Protein AF-A0A1H6J1H7-F1 (afdb_monomer_lite)

pLDDT: mean 84.85, std 12.41, range [40.22, 97.88]

Sequence (481 aa):
MSIGVAAHICAASPGGPRYNPNMSEEQRTSYDNGIWLCQTCSRLIDVDERRFSVELLQTWKREAEEYSLKRVGQKSITEHERDKEVRAAYGQGVLEQAKGSVIAGDSISKVIEGYEKNLSELDERFLITVDKASASHTIHRIEAKPGYRPTINLLVRNTDSLDSLRRFQEFGESVQLDGDSFKFEGSKLFDILPPGRGSLFFRGKPEKIETYILFRSDRSGDDCELAYFHSNMTSGSKGVSINGSGLSGLFTLKATATQDEGTRLNAKYSIEPWLGKRLDKLAYFPKLLKAKTFLEKHPDARLVIEFHHQGQPIIFDSIKYNHTGFKNGFLESISIIDYCRAIAENFPESLIFKEYAVSDREYEQIKRYYSILKGGSFPVNEGNQFCEGDLDEGMETSIDYWERAGEGWLRCEEGPSENATNVLGNMVVAPPMHAVVHRYSMALFCLLDGKEKGKLSFTINAVKDSTLEWSFDKSRKWFLL

Structure (mmCIF, N/CA/C/O backbone):
data_AF-A0A1H6J1H7-F1
#
_entry.id   AF-A0A1H6J1H7-F1
#
loop_
_atom_site.group_PDB
_atom_site.id
_atom_site.type_symbol
_atom_site.label_atom_id
_atom_site.label_alt_id
_atom_site.label_comp_id
_atom_site.label_asym_id
_atom_site.label_entity_id
_atom_site.label_seq_id
_atom_site.pdbx_PDB_ins_code
_atom_site.Cartn_x
_atom_site.Cartn_y
_atom_site.Cartn_z
_atom_site.occupancy
_atom_site.B_iso_or_equiv
_atom_site.auth_seq_id
_atom_site.auth_comp_id
_atom_site.auth_asym_id
_atom_site.auth_atom_id
_atom_site.pdbx_PDB_model_num
ATOM 1 N N . MET A 1 1 ? -43.985 -20.713 61.883 1.00 40.22 1 MET A N 1
ATOM 2 C CA . MET A 1 1 ? -45.402 -20.537 61.494 1.00 40.22 1 MET A CA 1
ATOM 3 C C . MET A 1 1 ? -45.639 -21.343 60.231 1.00 40.22 1 MET A C 1
ATOM 5 O O . MET A 1 1 ? -44.971 -21.066 59.243 1.00 40.22 1 MET A O 1
ATOM 9 N N . SER A 1 2 ? -46.498 -22.366 60.253 1.00 45.22 2 SER A N 1
ATOM 10 C CA . SER A 1 2 ? -46.911 -23.027 59.008 1.00 45.22 2 SER A CA 1
ATOM 11 C C . SER A 1 2 ? -47.948 -22.138 58.318 1.00 45.22 2 SER A C 1
ATOM 13 O O . SER A 1 2 ? -48.952 -21.769 58.918 1.00 45.22 2 SER A O 1
ATOM 15 N N . ILE A 1 3 ? -47.681 -21.733 57.076 1.00 62.44 3 ILE A N 1
ATOM 16 C CA . ILE A 1 3 ? -48.510 -20.758 56.343 1.00 62.44 3 ILE A CA 1
ATOM 17 C C . ILE A 1 3 ? -49.838 -21.390 55.872 1.00 62.44 3 ILE A C 1
ATOM 19 O O . ILE A 1 3 ? -50.783 -20.672 55.550 1.00 62.44 3 ILE A O 1
ATOM 23 N N . GLY A 1 4 ? -49.951 -22.723 55.900 1.00 78.81 4 GLY A N 1
ATOM 24 C CA . GLY A 1 4 ? -51.185 -23.435 55.579 1.00 78.81 4 GLY A CA 1
ATOM 25 C C . GLY A 1 4 ? -51.563 -24.521 56.583 1.00 78.81 4 GLY A C 1
ATOM 26 O O . GLY A 1 4 ? -50.725 -24.995 57.355 1.00 78.81 4 GLY A O 1
ATOM 27 N N . VAL A 1 5 ? -52.848 -24.860 56.563 1.00 86.50 5 VAL A N 1
ATOM 28 C CA . VAL A 1 5 ? -53.539 -25.864 57.370 1.00 86.50 5 VAL A CA 1
ATOM 29 C C . VAL A 1 5 ? -54.393 -26.739 56.449 1.00 86.50 5 VAL A C 1
ATOM 31 O O . VAL A 1 5 ? -54.942 -26.255 55.455 1.00 86.50 5 VAL A O 1
ATOM 34 N N . ALA A 1 6 ? -54.515 -28.023 56.782 1.00 88.44 6 ALA A N 1
ATOM 35 C CA . ALA A 1 6 ? -55.469 -28.910 56.127 1.00 88.44 6 ALA A CA 1
ATOM 36 C C . ALA A 1 6 ? -56.887 -28.597 56.620 1.00 88.44 6 ALA A C 1
ATOM 38 O O . ALA A 1 6 ? -57.129 -28.542 57.826 1.00 88.44 6 ALA A O 1
ATOM 39 N N . ALA A 1 7 ? -57.814 -28.416 55.687 1.00 90.69 7 ALA A N 1
ATOM 40 C CA . ALA A 1 7 ? -59.239 -28.266 55.943 1.00 90.69 7 ALA A CA 1
ATOM 41 C C . ALA A 1 7 ? -60.021 -29.345 55.184 1.00 90.69 7 ALA A C 1
ATOM 43 O O . ALA A 1 7 ? -59.559 -29.849 54.159 1.00 90.69 7 ALA A O 1
ATOM 44 N N . HIS A 1 8 ? -61.209 -29.689 55.680 1.00 92.69 8 HIS A N 1
ATOM 45 C CA . HIS A 1 8 ? -62.103 -30.613 54.989 1.00 92.69 8 HIS A CA 1
ATOM 46 C C . HIS A 1 8 ? -63.035 -29.853 54.041 1.00 92.69 8 HIS A C 1
ATOM 48 O O . HIS A 1 8 ? -63.590 -28.816 54.402 1.00 92.69 8 HIS A O 1
ATOM 54 N N . ILE A 1 9 ? -63.244 -30.393 52.843 1.00 94.31 9 ILE A N 1
ATOM 55 C CA . ILE A 1 9 ? -64.226 -29.884 51.885 1.00 94.31 9 ILE A CA 1
ATOM 56 C C . ILE A 1 9 ? -65.644 -30.176 52.403 1.00 94.31 9 ILE A C 1
ATOM 58 O O . ILE A 1 9 ? -66.458 -29.258 52.500 1.00 94.31 9 ILE A O 1
ATOM 62 N N . CYS A 1 10 ? -65.912 -31.421 52.805 1.00 92.12 10 CYS A N 1
ATOM 63 C CA . CYS A 1 10 ? -67.115 -31.837 53.527 1.00 92.12 10 CYS A CA 1
ATOM 64 C C . CYS A 1 10 ? -66.755 -32.188 54.975 1.00 92.12 10 CYS A C 1
ATOM 66 O O . CYS A 1 10 ? -65.843 -32.989 55.205 1.00 92.12 10 CYS A O 1
ATOM 68 N N . ALA A 1 11 ? -67.478 -31.641 55.958 1.00 90.38 11 ALA A N 1
ATOM 69 C CA . ALA A 1 11 ? -67.185 -31.895 57.368 1.00 90.38 11 ALA A CA 1
ATOM 70 C C . ALA A 1 11 ? -67.198 -33.391 57.737 1.00 90.38 11 ALA A C 1
ATOM 72 O O . ALA A 1 11 ? -68.078 -34.155 57.331 1.00 90.38 11 ALA A O 1
ATOM 73 N N . ALA A 1 12 ? -66.241 -33.794 58.578 1.00 86.19 12 ALA A N 1
ATOM 74 C CA . ALA A 1 12 ? -66.119 -35.168 59.060 1.00 86.19 12 ALA A CA 1
ATOM 75 C C . ALA A 1 12 ? -67.277 -35.571 59.997 1.00 86.19 12 ALA A C 1
ATOM 77 O O . ALA A 1 12 ? -67.765 -36.695 59.904 1.00 86.19 12 ALA A O 1
ATOM 78 N N . SER A 1 13 ? -67.770 -34.649 60.831 1.00 86.06 13 SER A N 1
ATOM 79 C CA . SER A 1 13 ? -68.808 -34.917 61.840 1.00 86.06 13 SER A CA 1
ATOM 80 C C . SER A 1 13 ? -70.202 -34.425 61.420 1.00 86.06 13 SER A C 1
ATOM 82 O O . SER A 1 13 ? -70.297 -33.358 60.804 1.00 86.06 13 SER A O 1
ATOM 84 N N . PRO A 1 14 ? -71.290 -35.140 61.789 1.00 84.00 14 PRO A N 1
ATOM 85 C CA . PRO A 1 14 ? -72.664 -34.674 61.587 1.00 84.00 14 PRO A CA 1
ATOM 86 C C . PRO A 1 14 ? -72.892 -33.270 62.158 1.00 84.00 14 PRO A C 1
ATOM 88 O O . PRO A 1 14 ? -72.466 -32.977 63.273 1.00 84.00 14 PRO A O 1
ATOM 91 N N . GLY A 1 15 ? -73.565 -32.407 61.392 1.00 82.44 15 GLY A N 1
ATOM 92 C CA . GLY A 1 15 ? -73.852 -31.019 61.781 1.00 82.44 15 GLY A CA 1
ATOM 93 C C . GLY A 1 15 ? -72.723 -30.011 61.516 1.00 82.44 15 GLY A C 1
ATOM 94 O O . GLY A 1 15 ? -72.895 -28.835 61.824 1.00 82.44 15 GLY A O 1
ATOM 95 N N . GLY A 1 16 ? -71.589 -30.442 60.950 1.00 87.75 16 GLY A N 1
ATOM 96 C CA . GLY A 1 16 ? -70.526 -29.541 60.493 1.00 87.75 16 GLY A CA 1
ATOM 97 C C . GLY A 1 16 ? -70.780 -28.931 59.100 1.00 87.75 16 GLY A C 1
ATOM 98 O O . GLY A 1 16 ? -71.670 -29.396 58.382 1.00 87.75 16 GLY A O 1
ATOM 99 N N . PRO A 1 17 ? -69.979 -27.927 58.687 1.00 86.12 17 PRO A N 1
ATOM 100 C CA . PRO A 1 17 ? -70.137 -27.239 57.403 1.00 86.12 17 PRO A CA 1
ATOM 101 C C . PRO A 1 17 ? -70.117 -28.202 56.211 1.00 86.12 17 PRO A C 1
ATOM 103 O O . PRO A 1 17 ? -69.231 -29.057 56.110 1.00 86.12 17 PRO A O 1
ATOM 106 N N . ARG A 1 18 ? -71.090 -28.071 55.300 1.00 92.62 18 ARG A N 1
ATOM 107 C CA . ARG A 1 18 ? -71.223 -28.935 54.103 1.00 92.62 18 ARG A CA 1
ATOM 108 C C . ARG A 1 18 ? -71.224 -30.446 54.408 1.00 92.62 18 ARG A C 1
ATOM 110 O O . ARG A 1 18 ? -70.761 -31.247 53.594 1.00 92.62 18 ARG A O 1
ATOM 117 N N . TYR A 1 19 ? -71.702 -30.867 55.582 1.00 90.88 19 TYR A N 1
ATOM 118 C CA . TYR A 1 19 ? -71.773 -32.290 55.926 1.00 90.88 19 TYR A CA 1
ATOM 119 C C . TYR A 1 19 ? -72.661 -33.059 54.934 1.00 90.88 19 TYR A C 1
ATOM 121 O O . TYR A 1 19 ? -73.845 -32.763 54.782 1.00 90.88 19 TYR A O 1
ATOM 129 N N . ASN A 1 20 ? -72.102 -34.095 54.302 1.00 89.44 20 ASN A N 1
ATOM 130 C CA . ASN A 1 20 ? -72.841 -34.998 53.424 1.00 89.44 20 ASN A CA 1
ATOM 131 C C . ASN A 1 20 ? -73.134 -36.324 54.157 1.00 89.44 20 ASN A C 1
ATOM 133 O O . ASN A 1 20 ? -72.187 -37.054 54.465 1.00 89.44 20 ASN A O 1
ATOM 137 N N . PRO A 1 21 ? -74.405 -36.676 54.439 1.00 87.56 21 PRO A N 1
ATOM 138 C CA . PRO A 1 21 ? -74.759 -37.915 55.140 1.00 87.56 21 PRO A CA 1
ATOM 139 C C . PRO A 1 21 ? -74.473 -39.184 54.325 1.00 87.56 21 PRO A C 1
ATOM 141 O O . PRO A 1 21 ? -74.336 -40.254 54.907 1.00 87.56 21 PRO A O 1
ATOM 144 N N . ASN A 1 22 ? -74.332 -39.072 53.001 1.00 91.06 22 ASN A N 1
ATOM 145 C CA . ASN A 1 22 ? -74.069 -40.205 52.112 1.00 91.06 22 ASN A CA 1
ATOM 146 C C . ASN A 1 22 ? -72.569 -40.523 51.957 1.00 91.06 22 ASN A C 1
ATOM 148 O O . ASN A 1 22 ? -72.222 -41.464 51.249 1.00 91.06 22 ASN A O 1
ATOM 152 N N . MET A 1 23 ? -71.673 -39.743 52.577 1.00 90.44 23 MET A N 1
ATOM 153 C CA . MET A 1 23 ? -70.237 -40.044 52.578 1.00 90.44 23 MET A CA 1
ATOM 154 C C . MET A 1 23 ? -69.898 -41.114 53.618 1.00 90.44 23 MET A C 1
ATOM 156 O O . MET A 1 23 ? -70.182 -40.938 54.810 1.00 90.44 23 MET A O 1
ATOM 160 N N . SER A 1 24 ? -69.226 -42.169 53.153 1.00 90.31 24 SER A N 1
ATOM 161 C CA . SER A 1 24 ? -68.593 -43.202 53.984 1.00 90.31 24 SER A CA 1
ATOM 162 C C . SER A 1 24 ? -67.451 -42.638 54.841 1.00 90.31 24 SER A C 1
ATOM 164 O O . SER A 1 24 ? -66.956 -41.533 54.601 1.00 90.31 24 SER A O 1
ATOM 166 N N . GLU A 1 25 ? -67.029 -43.386 55.857 1.00 87.81 25 GLU A N 1
ATOM 167 C CA . GLU A 1 25 ? -65.933 -42.992 56.750 1.00 87.81 25 GLU A CA 1
ATOM 168 C C . GLU A 1 25 ? -64.596 -42.874 55.998 1.00 87.81 25 GLU A C 1
ATOM 170 O O . GLU A 1 25 ? -63.834 -41.922 56.198 1.00 87.81 25 GLU A O 1
ATOM 175 N N . GLU A 1 26 ? -64.366 -43.765 55.034 1.00 87.44 26 GLU A N 1
ATOM 176 C CA . GLU A 1 26 ? -63.202 -43.753 54.150 1.00 87.44 26 GLU A CA 1
ATOM 177 C C . GLU A 1 26 ? -63.190 -42.501 53.263 1.00 87.44 26 GLU A C 1
ATOM 179 O O . GLU A 1 26 ? -62.160 -41.848 53.096 1.00 87.44 26 GLU A O 1
ATOM 184 N N . GLN A 1 27 ? -64.348 -42.095 52.733 1.00 89.12 27 GLN A N 1
ATOM 185 C CA . GLN A 1 27 ? -64.457 -40.874 51.927 1.00 89.12 27 GLN A CA 1
ATOM 186 C C . GLN A 1 27 ? -64.242 -39.599 52.750 1.00 89.12 27 GLN A C 1
ATOM 188 O O . GLN A 1 27 ? -63.759 -38.606 52.210 1.00 89.12 27 GLN A O 1
ATOM 193 N N . ARG A 1 28 ? -64.579 -39.601 54.045 1.00 89.19 28 ARG A N 1
ATOM 194 C CA . ARG A 1 28 ? -64.380 -38.436 54.928 1.00 89.19 28 ARG A CA 1
ATOM 195 C C . ARG A 1 28 ? -62.914 -38.191 55.246 1.00 89.19 28 ARG A C 1
ATOM 197 O O . ARG A 1 28 ? -62.515 -37.034 55.358 1.00 89.19 28 ARG A O 1
ATOM 204 N N . THR A 1 29 ? -62.147 -39.266 55.389 1.00 87.12 29 THR A N 1
ATOM 205 C CA . THR A 1 29 ? -60.725 -39.238 55.757 1.00 87.12 29 THR A CA 1
ATOM 206 C C . THR A 1 29 ? -59.788 -39.261 54.547 1.00 87.12 29 THR A C 1
ATOM 208 O O . THR A 1 29 ? -58.586 -39.045 54.703 1.00 87.12 29 THR A O 1
ATOM 211 N N . SER A 1 30 ? -60.322 -39.473 53.338 1.00 90.75 30 SER A N 1
ATOM 212 C CA . SER A 1 30 ? -59.551 -39.438 52.094 1.00 90.75 30 SER A CA 1
ATOM 213 C C . SER A 1 30 ? -58.906 -38.072 51.852 1.00 90.75 30 SER A C 1
ATOM 215 O O . SER A 1 30 ? -59.505 -37.019 52.091 1.00 90.75 30 SER A O 1
ATOM 217 N N . TYR A 1 31 ? -57.710 -38.101 51.255 1.00 89.06 31 TYR A N 1
ATOM 218 C CA . TYR A 1 31 ? -57.061 -36.928 50.674 1.00 89.06 31 TYR A CA 1
ATOM 219 C C . TYR A 1 31 ? -58.003 -36.156 49.747 1.00 89.06 31 TYR A C 1
ATOM 221 O O . TYR A 1 31 ? -57.959 -34.929 49.726 1.00 89.06 31 TYR A O 1
ATOM 229 N N . ASP A 1 32 ? -58.896 -36.848 49.032 1.00 89.25 32 ASP A N 1
ATOM 230 C CA . ASP A 1 32 ? -59.875 -36.249 48.120 1.00 89.25 32 ASP A CA 1
ATOM 231 C C . ASP A 1 32 ? -60.790 -35.236 48.812 1.00 89.25 32 ASP A C 1
ATOM 233 O O . ASP A 1 32 ? -61.142 -34.224 48.207 1.00 89.25 32 ASP A O 1
ATOM 237 N N . ASN A 1 33 ? -61.087 -35.455 50.095 1.00 92.88 33 ASN A N 1
ATOM 238 C CA . ASN A 1 33 ? -61.882 -34.559 50.930 1.00 92.88 33 ASN A CA 1
ATOM 239 C C . ASN A 1 33 ? -61.043 -33.474 51.638 1.00 92.88 33 ASN A C 1
ATOM 241 O O . ASN A 1 33 ? -61.599 -32.614 52.318 1.00 92.88 33 ASN A O 1
ATOM 245 N N . GLY A 1 34 ? -59.717 -33.492 51.504 1.00 92.00 34 GLY A N 1
ATOM 246 C CA . GLY A 1 34 ? -58.813 -32.493 52.073 1.00 92.00 34 GLY A CA 1
ATOM 247 C C . GLY A 1 34 ? -58.451 -31.383 51.083 1.00 92.00 34 GLY A C 1
ATOM 248 O O . GLY A 1 34 ? -58.211 -31.647 49.906 1.00 92.00 34 GLY A O 1
ATOM 249 N N . ILE A 1 35 ? -58.353 -30.147 51.576 1.00 93.38 35 ILE A N 1
ATOM 250 C CA . ILE A 1 35 ? -57.817 -28.980 50.860 1.00 93.38 35 ILE A CA 1
ATOM 251 C C . ILE A 1 35 ? -56.828 -28.220 51.756 1.00 93.38 35 ILE A C 1
ATOM 253 O O . ILE A 1 35 ? -57.048 -28.072 52.959 1.00 93.38 35 ILE A O 1
ATOM 257 N N . TRP A 1 36 ? -55.723 -27.734 51.186 1.00 91.31 36 TRP A N 1
ATOM 258 C CA . TRP A 1 36 ? -54.723 -26.953 51.919 1.00 91.31 36 TRP A CA 1
ATOM 259 C C . TRP A 1 36 ? -55.001 -25.456 51.780 1.00 91.31 36 TRP A C 1
ATOM 261 O O . TRP A 1 36 ? -55.010 -24.924 50.672 1.00 91.31 36 TRP A O 1
ATOM 271 N N . LEU A 1 37 ? -55.223 -24.764 52.896 1.00 88.00 37 LEU A N 1
ATOM 272 C CA . LEU A 1 37 ? -55.593 -23.346 52.918 1.00 88.00 37 LEU A CA 1
ATOM 273 C C . LEU A 1 37 ? -54.762 -22.586 53.944 1.00 88.00 37 LEU A C 1
ATOM 275 O O . LEU A 1 37 ? -54.256 -23.169 54.896 1.00 88.00 37 LEU A O 1
ATOM 279 N N . CYS A 1 38 ? -54.651 -21.264 53.809 1.00 87.56 38 CYS A N 1
ATOM 280 C CA . CYS A 1 38 ? -54.104 -20.465 54.902 1.00 87.56 38 CYS A CA 1
ATOM 281 C C . CYS A 1 38 ? -55.061 -20.457 56.106 1.00 87.56 38 CYS A C 1
ATOM 283 O O . CYS A 1 38 ? -56.252 -20.775 56.002 1.00 87.56 38 CYS A O 1
ATOM 285 N N . GLN A 1 39 ? -54.551 -20.059 57.268 1.00 84.00 39 GLN A N 1
ATOM 286 C CA . GLN A 1 39 ? -55.326 -20.074 58.510 1.00 84.00 39 GLN A CA 1
ATOM 287 C C . GLN A 1 39 ? -56.589 -19.193 58.448 1.00 84.00 39 GLN A C 1
ATOM 289 O O . GLN A 1 39 ? -57.623 -19.551 59.003 1.00 84.00 39 GLN A O 1
ATOM 294 N N . THR A 1 40 ? -56.546 -18.081 57.711 1.00 85.25 40 THR A N 1
ATOM 295 C CA . THR A 1 40 ? -57.718 -17.218 57.498 1.00 85.25 40 THR A CA 1
ATOM 296 C C . THR A 1 40 ? -58.741 -17.864 56.564 1.00 85.25 40 THR A C 1
ATOM 298 O O . THR A 1 40 ? -59.934 -17.862 56.862 1.00 85.25 40 THR A O 1
ATOM 301 N N . CYS A 1 41 ? -58.287 -18.439 55.446 1.00 87.81 41 CYS A N 1
ATOM 302 C CA . CYS A 1 41 ? -59.175 -19.031 54.446 1.00 87.81 41 CYS A CA 1
ATOM 303 C C . CYS A 1 41 ? -59.861 -20.302 54.958 1.00 87.81 41 CYS A C 1
ATOM 305 O O . CYS A 1 41 ? -61.044 -20.475 54.693 1.00 87.81 41 CYS A O 1
ATOM 307 N N . SER A 1 42 ? -59.167 -21.145 55.731 1.00 89.94 42 SER A N 1
ATOM 308 C CA . SER A 1 42 ? -59.774 -22.338 56.351 1.00 89.94 42 SER A CA 1
ATOM 309 C C . SER A 1 42 ? -60.950 -21.986 57.265 1.00 89.94 42 SER A C 1
ATOM 311 O O . SER A 1 42 ? -62.000 -22.608 57.186 1.00 89.94 42 SER A O 1
ATOM 313 N N . ARG A 1 43 ? -60.830 -20.922 58.067 1.00 88.56 43 ARG A N 1
ATOM 314 C CA . ARG A 1 43 ? -61.951 -20.426 58.874 1.00 88.56 43 ARG A CA 1
ATOM 315 C C . ARG A 1 43 ? -63.060 -19.814 58.015 1.00 88.56 43 ARG A C 1
ATOM 317 O O . ARG A 1 43 ? -64.232 -19.988 58.330 1.00 88.56 43 ARG A O 1
ATOM 324 N N . LEU A 1 44 ? -62.707 -19.074 56.963 1.00 89.69 44 LEU A N 1
ATOM 325 C CA . LEU A 1 44 ? -63.679 -18.382 56.114 1.00 89.69 44 LEU A CA 1
ATOM 326 C C . LEU A 1 44 ? -64.622 -19.357 55.399 1.00 89.69 44 LEU A C 1
ATOM 328 O O . LEU A 1 44 ? -65.826 -19.108 55.357 1.00 89.69 44 LEU A O 1
ATOM 332 N N . ILE A 1 45 ? -64.088 -20.465 54.878 1.00 90.00 45 ILE A N 1
ATOM 333 C CA . ILE A 1 45 ? -64.899 -21.453 54.160 1.00 90.00 45 ILE A CA 1
ATOM 334 C C . ILE A 1 45 ? -65.926 -22.122 55.078 1.00 90.00 45 ILE A C 1
ATOM 336 O O . ILE A 1 45 ? -67.027 -22.420 54.635 1.00 90.00 45 ILE A O 1
ATOM 340 N N . ASP A 1 46 ? -65.612 -22.313 56.358 1.00 90.00 46 ASP A N 1
ATOM 341 C CA . ASP A 1 46 ? -66.503 -22.972 57.319 1.00 90.00 46 ASP A CA 1
ATOM 342 C C . ASP A 1 46 ? -67.584 -22.043 57.878 1.00 90.00 46 ASP A C 1
ATOM 344 O O . ASP A 1 46 ? -68.641 -22.508 58.295 1.00 90.00 46 ASP A O 1
ATOM 348 N N . VAL A 1 47 ? -67.343 -20.729 57.868 1.00 89.31 47 VAL A N 1
ATOM 349 C CA . VAL A 1 47 ? -68.314 -19.725 58.331 1.00 89.31 47 VAL A CA 1
ATOM 350 C C . VAL A 1 47 ? -69.410 -19.459 57.292 1.00 89.31 47 VAL A C 1
ATOM 352 O O . VAL A 1 47 ? -70.539 -19.162 57.676 1.00 89.31 47 VAL A O 1
ATOM 355 N N . ASP A 1 48 ? -69.104 -19.559 55.995 1.00 85.25 48 ASP A N 1
ATOM 356 C CA . ASP A 1 48 ? -70.036 -19.231 54.905 1.00 85.25 48 ASP A CA 1
ATOM 357 C C . ASP A 1 48 ? -70.141 -20.370 53.878 1.00 85.25 48 ASP A C 1
ATOM 359 O O . ASP A 1 48 ? -69.676 -20.289 52.739 1.00 85.25 48 ASP A O 1
ATOM 363 N N . GLU A 1 49 ? -70.773 -21.469 54.290 1.00 83.88 49 GLU A N 1
ATOM 364 C CA . GLU A 1 49 ? -70.929 -22.667 53.455 1.00 83.88 49 GLU A CA 1
ATOM 365 C C . GLU A 1 49 ? -71.743 -22.447 52.174 1.00 83.88 49 GLU A C 1
ATOM 367 O O . GLU A 1 49 ? -71.568 -23.181 51.202 1.00 83.88 49 GLU A O 1
ATOM 372 N N . ARG A 1 50 ? -72.607 -21.423 52.142 1.00 82.38 50 ARG A N 1
ATOM 373 C CA . ARG A 1 50 ? -73.401 -21.084 50.952 1.00 82.38 50 ARG A CA 1
ATOM 374 C C . ARG A 1 50 ? -72.540 -20.443 49.877 1.00 82.38 50 ARG A C 1
ATOM 376 O O . ARG A 1 50 ? -72.719 -20.732 48.698 1.00 82.38 50 ARG A O 1
ATOM 383 N N . ARG A 1 51 ? -71.618 -19.567 50.280 1.00 83.25 51 ARG A N 1
ATOM 384 C CA . ARG A 1 51 ? -70.673 -18.922 49.368 1.00 83.25 51 ARG A CA 1
ATOM 385 C C . ARG A 1 51 ? -69.558 -19.868 48.931 1.00 83.25 51 ARG A C 1
ATOM 387 O O . ARG A 1 51 ? -69.094 -19.768 47.799 1.00 83.25 51 ARG A O 1
ATOM 394 N N . PHE A 1 52 ? -69.132 -20.767 49.815 1.00 87.50 52 PHE A N 1
ATOM 395 C CA . PHE A 1 52 ? -68.065 -21.730 49.558 1.00 87.50 52 PHE A CA 1
ATOM 396 C C . PHE A 1 52 ? -68.632 -23.145 49.496 1.00 87.50 52 PHE A C 1
ATOM 398 O O . PHE A 1 52 ? -68.515 -23.895 50.464 1.00 87.50 52 PHE A O 1
ATOM 405 N N . SER A 1 53 ? -69.260 -23.488 48.366 1.00 90.69 53 SER A N 1
ATOM 406 C CA . SER A 1 53 ? -69.843 -24.814 48.134 1.00 90.69 53 SER A CA 1
ATOM 407 C C . SER A 1 53 ? -68.775 -25.899 47.942 1.00 90.69 53 SER A C 1
ATOM 409 O O . SER A 1 53 ? -67.601 -25.610 47.691 1.00 90.69 53 SER A O 1
ATOM 411 N N . VAL A 1 54 ? -69.190 -27.167 48.032 1.00 92.19 54 VAL A N 1
ATOM 412 C CA . VAL A 1 54 ? -68.314 -28.333 47.821 1.00 92.19 54 VAL A CA 1
ATOM 413 C C . VAL A 1 54 ? -67.657 -28.286 46.440 1.00 92.19 54 VAL A C 1
ATOM 415 O O . VAL A 1 54 ? -66.449 -28.478 46.324 1.00 92.19 54 VAL A O 1
ATOM 418 N N . GLU A 1 55 ? -68.426 -27.964 45.401 1.00 91.69 55 GLU A N 1
ATOM 419 C CA . GLU A 1 55 ? -67.965 -27.918 44.010 1.00 91.69 55 GLU A CA 1
ATOM 420 C C . GLU A 1 55 ? -66.906 -26.827 43.801 1.00 91.69 55 GLU A C 1
ATOM 422 O O . GLU A 1 55 ? -65.915 -27.031 43.092 1.00 91.69 55 GLU A O 1
ATOM 427 N N . LEU A 1 56 ? -67.085 -25.671 44.450 1.00 87.69 56 LEU A N 1
ATOM 428 C CA . LEU A 1 56 ? -66.124 -24.573 44.386 1.00 87.69 56 LEU A CA 1
ATOM 429 C C . LEU A 1 56 ? -64.801 -24.956 45.058 1.00 87.69 56 LEU A C 1
ATOM 431 O O . LEU A 1 56 ? -63.737 -24.739 44.482 1.00 87.69 56 LEU A O 1
ATOM 435 N N . LEU A 1 57 ? -64.855 -25.565 46.245 1.00 92.19 57 LEU A N 1
ATOM 436 C CA . LEU A 1 57 ? -63.651 -25.992 46.962 1.00 92.19 57 LEU A CA 1
ATOM 437 C C . LEU A 1 57 ? -62.915 -27.125 46.234 1.00 92.19 57 LEU A C 1
ATOM 439 O O . LEU A 1 57 ? -61.687 -27.116 46.177 1.00 92.19 57 LEU A O 1
ATOM 443 N N . GLN A 1 58 ? -63.639 -28.057 45.607 1.00 92.56 58 GLN A N 1
ATOM 444 C CA . GLN A 1 58 ? -63.036 -29.064 44.727 1.00 92.56 58 GLN A CA 1
ATOM 445 C C . GLN A 1 58 ? -62.357 -28.425 43.508 1.00 92.56 58 GLN A C 1
ATOM 447 O O . GLN A 1 58 ? -61.270 -28.850 43.113 1.00 92.56 58 GLN A O 1
ATOM 452 N N . THR A 1 59 ? -62.956 -27.373 42.943 1.00 88.69 59 THR A N 1
ATOM 453 C CA . THR A 1 59 ? -62.356 -26.612 41.838 1.00 88.69 59 THR A CA 1
ATOM 454 C C . THR A 1 59 ? -61.061 -25.931 42.279 1.00 88.69 59 THR A C 1
ATOM 456 O O . THR A 1 59 ? -60.038 -26.101 41.621 1.00 88.69 59 THR A O 1
ATOM 459 N N . TRP A 1 60 ? -61.068 -25.244 43.425 1.00 90.69 60 TRP A N 1
ATOM 460 C CA . TRP A 1 60 ? -59.877 -24.598 43.986 1.00 90.69 60 TRP A CA 1
ATOM 461 C C . TRP A 1 60 ? -58.752 -25.582 44.278 1.00 90.69 60 TRP A C 1
ATOM 463 O O . TRP A 1 60 ? -57.596 -25.305 43.966 1.00 90.69 60 TRP A O 1
ATOM 473 N N . LYS A 1 61 ? -59.086 -26.740 44.856 1.00 91.88 61 LYS A N 1
ATOM 474 C CA . LYS A 1 61 ? -58.124 -27.815 45.095 1.00 91.88 61 LYS A CA 1
ATOM 475 C C . LYS A 1 61 ? -57.456 -28.245 43.788 1.00 91.88 61 LYS A C 1
ATOM 477 O O . LYS A 1 61 ? -56.232 -28.224 43.699 1.00 91.88 61 LYS A O 1
ATOM 482 N N . ARG A 1 62 ? -58.256 -28.561 42.764 1.00 90.19 62 ARG A N 1
ATOM 483 C CA . ARG A 1 62 ? -57.756 -28.991 41.452 1.00 90.19 62 ARG A CA 1
ATOM 484 C C . ARG A 1 62 ? -56.863 -27.933 40.804 1.00 90.19 62 ARG A C 1
ATOM 486 O O . ARG A 1 62 ? -55.794 -28.266 40.307 1.00 90.19 62 ARG A O 1
ATOM 493 N N . GLU A 1 63 ? -57.279 -26.668 40.817 1.00 86.06 63 GLU A N 1
ATOM 494 C CA . GLU A 1 63 ? -56.498 -25.560 40.248 1.00 86.06 63 GLU A CA 1
ATOM 495 C C . GLU A 1 63 ? -55.164 -25.363 40.975 1.00 86.06 63 GLU A C 1
ATOM 497 O O . GLU A 1 63 ? -54.134 -25.157 40.332 1.00 86.06 63 GLU A O 1
ATOM 502 N N . ALA A 1 64 ? -55.163 -25.459 42.307 1.00 83.00 64 ALA A N 1
ATOM 503 C CA . ALA A 1 64 ? -53.953 -25.342 43.110 1.00 83.00 64 ALA A CA 1
ATOM 504 C C . ALA A 1 64 ? -52.987 -26.511 42.863 1.00 83.00 64 ALA A C 1
ATOM 506 O O . ALA A 1 64 ? -51.791 -26.290 42.678 1.00 83.00 64 ALA A O 1
ATOM 507 N N . GLU A 1 65 ? -53.495 -27.743 42.808 1.00 87.25 65 GLU A N 1
ATOM 508 C CA . GLU A 1 65 ? -52.700 -28.938 42.509 1.00 87.25 65 GLU A CA 1
ATOM 509 C C . GLU A 1 65 ? -52.111 -28.887 41.096 1.00 87.25 65 GLU A C 1
ATOM 511 O O . GLU A 1 65 ? -50.920 -29.142 40.914 1.00 87.25 65 GLU A O 1
ATOM 516 N N . GLU A 1 66 ? -52.903 -28.478 40.102 1.00 86.19 66 GLU A N 1
ATOM 517 C CA . GLU A 1 66 ? -52.441 -28.299 38.725 1.00 86.19 66 GLU A CA 1
ATOM 518 C C . GLU A 1 66 ? -51.380 -27.191 38.626 1.00 86.19 66 GLU A C 1
ATOM 520 O O . GLU A 1 66 ? -50.357 -27.352 37.954 1.00 86.19 66 GLU A O 1
ATOM 525 N N . TYR A 1 67 ? -51.587 -26.071 39.323 1.00 77.88 67 TYR A N 1
ATOM 526 C CA . TYR A 1 67 ? -50.621 -24.977 39.396 1.00 77.88 67 TYR A CA 1
ATOM 527 C C . TYR A 1 67 ? -49.299 -25.418 40.037 1.00 77.88 67 TYR A C 1
ATOM 529 O O . TYR A 1 67 ? -48.226 -25.087 39.524 1.00 77.88 67 TYR A O 1
ATOM 537 N N . SER A 1 68 ? -49.362 -26.188 41.126 1.00 77.81 68 SER A N 1
ATOM 538 C CA . SER A 1 68 ? -48.188 -26.751 41.793 1.00 77.81 68 SER A CA 1
ATOM 539 C C . SER A 1 68 ? -47.452 -27.746 40.898 1.00 77.81 68 SER A C 1
ATOM 541 O O . SER A 1 68 ? -46.235 -27.629 40.754 1.00 77.81 68 SER A O 1
ATOM 543 N N . LEU A 1 69 ? -48.168 -28.661 40.234 1.00 81.88 69 LEU A N 1
ATOM 544 C CA . LEU A 1 69 ? -47.598 -29.636 39.297 1.00 81.88 69 LEU A CA 1
ATOM 545 C C . LEU A 1 69 ? -46.870 -28.961 38.127 1.00 81.88 69 LEU A C 1
ATOM 547 O O . LEU A 1 69 ? -45.754 -29.356 37.795 1.00 81.88 69 LEU A O 1
ATOM 551 N N . LYS A 1 70 ? -47.443 -27.894 37.551 1.00 78.50 70 LYS A N 1
ATOM 552 C CA . LYS A 1 70 ? -46.822 -27.122 36.454 1.00 78.50 70 LYS A CA 1
ATOM 553 C C . LYS A 1 70 ? -45.505 -26.441 36.839 1.00 78.50 70 LYS A C 1
ATOM 555 O O . LYS A 1 70 ? -44.754 -26.035 35.954 1.00 78.50 70 LYS A O 1
ATOM 560 N N . ARG A 1 71 ? -45.232 -26.274 38.135 1.00 66.25 71 ARG A N 1
ATOM 561 C CA . ARG A 1 71 ? -44.089 -25.503 38.652 1.00 66.25 71 ARG A CA 1
ATOM 562 C C . ARG A 1 71 ? -43.033 -26.354 39.353 1.00 66.25 71 ARG A C 1
ATOM 564 O O . ARG A 1 71 ? -42.010 -25.811 39.773 1.00 66.25 71 ARG A O 1
ATOM 571 N N . VAL A 1 72 ? -43.228 -27.670 39.443 1.00 69.75 72 VAL A N 1
ATOM 572 C CA . VAL A 1 72 ? -42.200 -28.587 39.951 1.00 69.75 72 VAL A CA 1
ATOM 573 C C . VAL A 1 72 ? -40.968 -28.512 39.040 1.00 69.75 72 VAL A C 1
ATOM 575 O O . VAL A 1 72 ? -41.052 -28.762 37.842 1.00 69.75 72 VAL A O 1
ATOM 578 N N . GLY A 1 73 ? -39.818 -28.139 39.610 1.00 62.06 73 GLY A N 1
ATOM 579 C CA . GLY A 1 73 ? -38.540 -28.029 38.893 1.00 62.06 73 GLY A CA 1
ATOM 580 C C . GLY A 1 73 ? -38.213 -26.647 38.309 1.00 62.06 73 GLY A C 1
ATOM 581 O O . GLY A 1 73 ? -37.126 -26.477 37.762 1.00 62.06 73 GLY A O 1
ATOM 582 N N . GLN A 1 74 ? -39.091 -25.645 38.445 1.00 55.97 74 GLN A N 1
ATOM 583 C CA . GLN A 1 74 ? -38.806 -24.264 38.025 1.00 55.97 74 GLN A CA 1
ATOM 584 C C . GLN A 1 74 ? -38.235 -23.424 39.182 1.00 55.97 74 GLN A C 1
ATOM 586 O O . GLN A 1 74 ? -38.654 -23.552 40.332 1.00 55.97 74 GLN A O 1
ATOM 591 N N . LYS A 1 75 ? -37.269 -22.543 38.886 1.00 50.22 75 LYS A N 1
ATOM 592 C CA . LYS A 1 75 ? -36.650 -21.635 39.868 1.00 50.22 75 LYS A CA 1
ATOM 593 C C . LYS A 1 75 ? -37.696 -20.624 40.363 1.00 50.22 75 LYS A C 1
ATOM 595 O O . LYS A 1 75 ? -38.350 -19.974 39.553 1.00 50.22 75 LYS A O 1
ATOM 600 N N . SER A 1 76 ? -37.863 -20.483 41.680 1.00 49.16 76 SER A N 1
ATOM 601 C CA . SER A 1 76 ? -38.762 -19.474 42.262 1.00 49.16 76 SER A CA 1
ATOM 602 C C . SER A 1 76 ? -38.161 -18.079 42.075 1.00 49.16 76 SER A C 1
ATOM 604 O O . SER A 1 76 ? -37.195 -17.739 42.751 1.00 49.16 76 SER A O 1
ATOM 606 N N . ILE A 1 77 ? -38.731 -17.293 41.164 1.00 54.47 77 ILE A N 1
ATOM 607 C CA . ILE A 1 77 ? -38.410 -15.876 40.940 1.00 54.47 77 ILE A CA 1
ATOM 608 C C . ILE A 1 77 ? -39.440 -15.039 41.712 1.00 54.47 77 ILE A C 1
ATOM 610 O O . ILE A 1 77 ? -40.636 -15.339 41.664 1.00 54.47 77 ILE A O 1
ATOM 614 N N . THR A 1 78 ? -39.003 -14.016 42.448 1.00 60.34 78 THR A N 1
ATOM 615 C CA . THR A 1 78 ? -39.924 -13.105 43.151 1.00 60.34 78 THR A CA 1
ATOM 616 C C . THR A 1 78 ? -40.694 -12.217 42.163 1.00 60.34 78 THR A C 1
ATOM 618 O O . THR A 1 78 ? -40.241 -11.957 41.051 1.00 60.34 78 THR A O 1
ATOM 621 N N . GLU A 1 79 ? -41.867 -11.712 42.553 1.00 54.41 79 GLU A N 1
ATOM 622 C CA . GLU A 1 79 ? -42.681 -10.808 41.718 1.00 54.41 79 GLU A CA 1
ATOM 623 C C . GLU A 1 79 ? -41.901 -9.560 41.267 1.00 54.41 79 GLU A C 1
ATOM 625 O O . GLU A 1 79 ? -41.992 -9.153 40.111 1.00 54.41 79 GLU A O 1
ATOM 630 N N . HIS A 1 80 ? -41.036 -9.035 42.138 1.00 53.69 80 HIS A N 1
ATOM 631 C CA . HIS A 1 80 ? -40.156 -7.909 41.832 1.00 53.69 80 HIS A CA 1
ATOM 632 C C . HIS A 1 80 ? -39.083 -8.245 40.780 1.00 53.69 80 HIS A C 1
ATOM 634 O O . HIS A 1 80 ? -38.823 -7.445 39.880 1.00 53.69 80 HIS A O 1
ATOM 640 N N . GLU A 1 81 ? -38.472 -9.429 40.869 1.00 57.19 81 GLU A N 1
ATOM 641 C CA . GLU A 1 81 ? -37.485 -9.901 39.889 1.00 57.19 81 GLU A CA 1
ATOM 642 C C . GLU A 1 81 ? -38.138 -10.184 38.531 1.00 57.19 81 GLU A C 1
ATOM 644 O O . GLU A 1 81 ? -37.586 -9.812 37.497 1.00 57.19 81 GLU A O 1
ATOM 649 N N . ARG A 1 82 ? -39.358 -10.733 38.526 1.00 56.44 82 ARG A N 1
ATOM 650 C CA . ARG A 1 82 ? -40.152 -10.951 37.310 1.00 56.44 82 ARG A CA 1
ATOM 651 C C . ARG A 1 82 ? -40.489 -9.629 36.618 1.00 56.44 82 ARG A C 1
ATOM 653 O O . ARG A 1 82 ? -40.282 -9.507 35.416 1.00 56.44 82 ARG A O 1
ATOM 660 N N . ASP A 1 83 ? -40.937 -8.615 37.355 1.00 60.66 83 ASP A N 1
ATOM 661 C CA . ASP A 1 83 ? -41.238 -7.293 36.786 1.00 60.66 83 ASP A CA 1
ATOM 662 C C . ASP A 1 83 ? -39.981 -6.577 36.269 1.00 60.66 83 ASP A C 1
ATOM 664 O O . ASP A 1 83 ? -40.051 -5.744 35.359 1.00 60.66 83 ASP A O 1
ATOM 668 N N . LYS A 1 84 ? -38.813 -6.870 36.850 1.00 61.50 84 LYS A N 1
ATOM 669 C CA . LYS A 1 84 ? -37.519 -6.357 36.389 1.00 61.50 84 LYS A CA 1
ATOM 670 C C . LYS A 1 84 ? -37.078 -7.031 35.088 1.00 61.50 84 LYS A C 1
ATOM 672 O O . LYS A 1 84 ? -36.748 -6.324 34.135 1.00 61.50 84 LYS A O 1
ATOM 677 N N . GLU A 1 85 ? -37.135 -8.359 35.021 1.00 62.47 85 GLU A N 1
ATOM 678 C CA . GLU A 1 85 ? -36.816 -9.133 33.813 1.00 62.47 85 GLU A CA 1
ATOM 679 C C . GLU A 1 85 ? -37.777 -8.819 32.660 1.00 62.47 85 GLU A C 1
ATOM 681 O O . GLU A 1 85 ? -37.331 -8.597 31.536 1.00 62.47 85 GLU A O 1
ATOM 686 N N . VAL A 1 86 ? -39.080 -8.701 32.939 1.00 60.81 86 VAL A N 1
ATOM 687 C CA . VAL A 1 86 ? -40.093 -8.324 31.941 1.00 60.81 86 VAL A CA 1
ATOM 688 C C . VAL A 1 86 ? -39.812 -6.934 31.375 1.00 60.81 86 VAL A C 1
ATOM 690 O O . VAL A 1 86 ? -39.841 -6.759 30.159 1.00 60.81 86 VAL A O 1
ATOM 693 N N . ARG A 1 87 ? -39.482 -5.945 32.218 1.00 64.12 87 ARG A N 1
ATOM 694 C CA . ARG A 1 87 ? -39.117 -4.597 31.747 1.00 64.12 87 ARG A CA 1
ATOM 695 C C . ARG A 1 87 ? -37.831 -4.592 30.925 1.00 64.12 87 ARG A C 1
ATOM 697 O O . ARG A 1 87 ? -37.771 -3.882 29.926 1.00 64.12 87 ARG A O 1
ATOM 704 N N . ALA A 1 88 ? -36.825 -5.375 31.314 1.00 64.12 88 ALA A N 1
ATOM 705 C CA . ALA A 1 88 ? -35.576 -5.492 30.564 1.00 64.12 88 ALA A CA 1
ATOM 706 C C . ALA A 1 88 ? -35.795 -6.133 29.181 1.00 64.12 88 ALA A C 1
ATOM 708 O O . ALA A 1 88 ? -35.369 -5.569 28.174 1.00 64.12 88 ALA A O 1
ATOM 709 N N . ALA A 1 89 ? -36.522 -7.253 29.123 1.00 64.00 89 ALA A N 1
ATOM 710 C CA . ALA A 1 89 ? -36.851 -7.946 27.878 1.00 64.00 89 ALA A CA 1
ATOM 711 C C . ALA A 1 89 ? -37.749 -7.097 26.962 1.00 64.00 89 ALA A C 1
ATOM 713 O O . ALA A 1 89 ? -37.524 -7.030 25.755 1.00 64.00 89 ALA A O 1
ATOM 714 N N . TYR A 1 90 ? -38.733 -6.397 27.535 1.00 64.06 90 TYR A N 1
ATOM 715 C CA . TYR A 1 90 ? -39.595 -5.476 26.796 1.00 64.06 90 TYR A CA 1
ATOM 716 C C . TYR A 1 90 ? -38.810 -4.280 26.244 1.00 64.06 90 TYR A C 1
ATOM 718 O O . TYR A 1 90 ? -38.974 -3.930 25.078 1.00 64.06 90 TYR A O 1
ATOM 726 N N . GLY A 1 91 ? -37.910 -3.693 27.041 1.00 65.31 91 GLY A N 1
ATOM 727 C CA . GLY A 1 91 ? -37.030 -2.612 26.597 1.00 65.31 91 GLY A CA 1
ATOM 728 C C . GLY A 1 91 ? -36.142 -3.018 25.429 1.00 65.31 91 GLY A C 1
ATOM 729 O O . GLY A 1 91 ? -36.091 -2.317 24.420 1.00 65.31 91 GLY A O 1
ATOM 730 N N . GLN A 1 92 ? -35.527 -4.196 25.518 1.00 66.06 92 GLN A N 1
ATOM 731 C CA . GLN A 1 92 ? -34.730 -4.749 24.431 1.00 66.06 92 GLN A CA 1
ATOM 732 C C . GLN A 1 92 ? -35.569 -4.997 23.163 1.00 66.06 92 GLN A C 1
ATOM 734 O O . GLN A 1 92 ? -35.167 -4.585 22.077 1.00 66.06 92 GLN A O 1
ATOM 739 N N . GLY A 1 93 ? -36.770 -5.571 23.293 1.00 62.59 93 GLY A N 1
ATOM 740 C CA . GLY A 1 93 ? -37.671 -5.793 22.158 1.00 62.59 93 GLY A CA 1
ATOM 741 C C . GLY A 1 93 ? -38.148 -4.500 21.482 1.00 62.59 93 GLY A C 1
ATOM 742 O O . GLY A 1 93 ? -38.248 -4.441 20.257 1.00 62.59 93 GLY A O 1
ATOM 743 N N . VAL A 1 94 ? -38.394 -3.433 22.251 1.00 65.88 94 VAL A N 1
ATOM 744 C CA . VAL A 1 94 ? -38.749 -2.110 21.704 1.00 65.88 94 VAL A CA 1
ATOM 745 C C . VAL A 1 94 ? -37.576 -1.495 20.934 1.00 65.88 94 VAL A C 1
ATOM 747 O O . VAL A 1 94 ? -37.787 -0.946 19.851 1.00 65.88 94 VAL A O 1
ATOM 750 N N . LEU A 1 95 ? -36.344 -1.627 21.437 1.00 64.00 95 LEU A N 1
ATOM 751 C CA . LEU A 1 95 ? -35.138 -1.168 20.736 1.00 64.00 95 LEU A CA 1
ATOM 752 C C . LEU A 1 95 ? -34.930 -1.901 19.400 1.00 64.00 95 LEU A C 1
ATOM 754 O O . LEU A 1 95 ? -34.574 -1.272 18.406 1.00 64.00 95 LEU A O 1
ATOM 758 N N . GLU A 1 96 ? -35.207 -3.206 19.353 1.00 62.75 96 GLU A N 1
ATOM 759 C CA . GLU A 1 96 ? -35.115 -4.020 18.133 1.00 62.75 96 GLU A CA 1
ATOM 760 C C . GLU A 1 96 ? -36.210 -3.675 17.101 1.00 62.75 96 GLU A C 1
ATOM 762 O O . GLU A 1 96 ? -35.971 -3.716 15.890 1.00 62.75 96 GLU A O 1
ATOM 767 N N . GLN A 1 97 ? -37.411 -3.294 17.556 1.00 57.06 97 GLN A N 1
ATOM 768 C CA . GLN A 1 97 ? -38.532 -2.918 16.683 1.00 57.06 97 GLN A CA 1
ATOM 769 C C . GLN A 1 97 ? -38.480 -1.470 16.172 1.00 57.06 97 GLN A C 1
ATOM 771 O O . GLN A 1 97 ? -39.116 -1.171 15.156 1.00 57.06 97 GLN A O 1
ATOM 776 N N . ALA A 1 98 ? -37.718 -0.580 16.817 1.00 56.28 98 ALA A N 1
ATOM 777 C CA . ALA A 1 98 ? -37.540 0.820 16.427 1.00 56.28 98 ALA A CA 1
ATOM 778 C C . ALA A 1 98 ? -36.684 0.959 15.146 1.00 56.28 98 ALA A C 1
ATOM 780 O O . ALA A 1 98 ? -35.543 1.423 15.141 1.00 56.28 98 ALA A O 1
ATOM 781 N N . LYS A 1 99 ? -37.247 0.537 14.011 1.00 52.47 99 LYS A N 1
ATOM 782 C CA . LYS A 1 99 ? -36.651 0.645 12.676 1.00 52.47 99 LYS A CA 1
ATOM 783 C C . LYS A 1 99 ? -36.623 2.108 12.216 1.00 52.47 99 LYS A C 1
ATOM 785 O O . LYS A 1 99 ? -37.604 2.618 11.692 1.00 52.47 99 LYS A O 1
ATOM 790 N N . GLY A 1 100 ? -35.482 2.776 12.374 1.00 44.34 100 GLY A N 1
ATOM 791 C CA . GLY A 1 100 ? -35.072 3.923 11.545 1.00 44.34 100 GLY A CA 1
ATOM 792 C C . GLY A 1 100 ? -35.800 5.264 11.723 1.00 44.34 100 GLY A C 1
ATOM 793 O O . GLY A 1 100 ? -35.318 6.259 11.192 1.00 44.34 100 GLY A O 1
ATOM 794 N N . SER A 1 101 ? -36.880 5.344 12.498 1.00 44.19 101 SER A N 1
ATOM 795 C CA . SER A 1 101 ? -37.509 6.613 12.875 1.00 44.19 101 SER A CA 1
ATOM 796 C C . SER A 1 101 ? -37.835 6.603 14.357 1.00 44.19 101 SER A C 1
ATOM 798 O O . SER A 1 101 ? -38.755 5.921 14.800 1.00 44.19 101 SER A O 1
ATOM 800 N N . VAL A 1 102 ? -37.093 7.402 15.122 1.00 42.47 102 VAL A N 1
ATOM 801 C CA . VAL A 1 102 ? -37.522 7.838 16.451 1.00 42.47 102 VAL A CA 1
ATOM 802 C C . VAL A 1 102 ? -38.759 8.714 16.243 1.00 42.47 102 VAL A C 1
ATOM 804 O O . VAL A 1 102 ? -38.654 9.922 16.053 1.00 42.47 102 VAL A O 1
ATOM 807 N N . ILE A 1 103 ? -39.947 8.107 16.222 1.00 43.94 103 ILE A N 1
ATOM 808 C CA . ILE A 1 103 ? -41.168 8.840 16.546 1.00 43.94 103 ILE A CA 1
ATOM 809 C C . ILE A 1 103 ? -41.152 8.938 18.066 1.00 43.94 103 ILE A C 1
ATOM 811 O O . ILE A 1 103 ? -41.456 7.977 18.772 1.00 43.94 103 ILE A O 1
ATOM 815 N N . ALA A 1 104 ? -40.691 10.088 18.552 1.00 44.94 104 ALA A N 1
ATOM 816 C CA . ALA A 1 104 ? -40.693 10.449 19.957 1.00 44.94 104 ALA A CA 1
ATOM 817 C C . ALA A 1 104 ? -42.142 10.488 20.469 1.00 44.94 104 ALA A C 1
ATOM 819 O O . ALA A 1 104 ? -42.830 11.498 20.362 1.00 44.94 104 ALA A O 1
ATOM 820 N N . GLY A 1 105 ? -42.620 9.359 20.982 1.00 50.28 105 GLY A N 1
ATOM 821 C CA . GLY A 1 105 ? -43.754 9.307 21.892 1.00 50.28 105 GLY A CA 1
ATOM 822 C C . GLY A 1 105 ? -43.247 9.015 23.301 1.00 50.28 105 GLY A C 1
ATOM 823 O O . GLY A 1 105 ? -42.370 8.165 23.468 1.00 50.28 105 GLY A O 1
ATOM 824 N N . ASP A 1 106 ? -43.835 9.660 24.313 1.00 53.03 106 ASP A N 1
ATOM 825 C CA . ASP A 1 106 ? -43.493 9.507 25.742 1.00 53.03 106 ASP A CA 1
ATOM 826 C C . ASP A 1 106 ? -43.415 8.045 26.219 1.00 53.03 106 ASP A C 1
ATOM 828 O O . ASP A 1 106 ? -42.738 7.734 27.199 1.00 53.03 106 ASP A O 1
ATOM 832 N N . SER A 1 107 ? -44.104 7.125 25.538 1.00 55.94 107 SER A N 1
ATOM 833 C CA . SER A 1 107 ? -44.109 5.703 25.883 1.00 55.94 107 SER A CA 1
ATOM 834 C C . SER A 1 107 ? -42.812 4.970 25.525 1.00 55.94 107 SER A C 1
ATOM 836 O O . SER A 1 107 ? -42.479 4.021 26.225 1.00 55.94 107 SER A O 1
ATOM 838 N N . ILE A 1 108 ? -42.086 5.359 24.468 1.00 65.00 108 ILE A N 1
ATOM 839 C CA . ILE A 1 108 ? -40.815 4.708 24.088 1.00 65.00 108 ILE A CA 1
ATOM 840 C C . ILE A 1 108 ? -39.679 5.246 24.958 1.00 65.00 108 ILE A C 1
ATOM 842 O O . ILE A 1 108 ? -38.875 4.463 25.460 1.00 65.00 108 ILE A O 1
ATOM 846 N N . SER A 1 109 ? -39.659 6.557 25.217 1.00 66.38 109 SER A N 1
ATOM 847 C CA . SER A 1 109 ? -38.669 7.181 26.103 1.00 66.38 109 SER A CA 1
ATOM 848 C C . SER A 1 109 ? -38.701 6.564 27.502 1.00 66.38 109 SER A C 1
ATOM 850 O O . SER A 1 109 ? -37.666 6.135 27.995 1.00 66.38 109 SER A O 1
ATOM 852 N N . LYS A 1 110 ? -39.890 6.369 28.092 1.00 68.00 110 LYS A N 1
ATOM 853 C CA . LYS A 1 110 ? -40.040 5.699 29.401 1.00 68.00 110 LYS A CA 1
ATOM 854 C C . LYS A 1 110 ? -39.546 4.250 29.416 1.00 68.00 110 LYS A C 1
ATOM 856 O O . LYS A 1 110 ? -39.115 3.752 30.455 1.00 68.00 110 LYS A O 1
ATOM 861 N N . VAL A 1 111 ? -39.632 3.554 28.283 1.00 71.81 111 VAL A N 1
ATOM 862 C CA . VAL A 1 111 ? -39.143 2.176 28.146 1.00 71.81 111 VAL A CA 1
ATOM 863 C C . VAL A 1 111 ? -37.616 2.150 28.075 1.00 71.81 111 VAL A C 1
ATOM 865 O O . VAL A 1 111 ? -37.000 1.335 28.761 1.00 71.81 111 VAL A O 1
ATOM 868 N N . ILE A 1 112 ? -37.010 3.066 27.313 1.00 77.50 112 ILE A N 1
ATOM 869 C CA . ILE A 1 112 ? -35.552 3.238 27.254 1.00 77.50 112 ILE A CA 1
ATOM 870 C C . ILE A 1 112 ? -35.013 3.655 28.628 1.00 77.50 112 ILE A C 1
ATOM 872 O O . ILE A 1 112 ? -34.109 3.002 29.136 1.00 77.50 112 ILE A O 1
ATOM 876 N N . GLU A 1 113 ? -35.631 4.639 29.284 1.00 79.31 113 GLU A N 1
ATOM 877 C CA . GLU A 1 113 ? -35.275 5.070 30.644 1.00 79.31 113 GLU A CA 1
ATOM 878 C C . GLU A 1 113 ? -35.356 3.911 31.652 1.00 79.31 113 GLU A C 1
ATOM 880 O O . GLU A 1 113 ? -34.473 3.733 32.493 1.00 79.31 113 GLU A O 1
ATOM 885 N N . GLY A 1 114 ? -36.405 3.083 31.571 1.00 79.69 114 GLY A N 1
ATOM 886 C CA . GLY A 1 114 ? -36.554 1.899 32.418 1.00 79.69 114 GLY A CA 1
ATOM 887 C C . GLY A 1 114 ? -35.460 0.855 32.178 1.00 79.69 114 GLY A C 1
ATOM 888 O O . GLY A 1 114 ? -34.959 0.251 33.129 1.00 79.69 114 GLY A O 1
ATOM 889 N N . TYR A 1 115 ? -35.062 0.665 30.922 1.00 83.50 115 TYR A N 1
ATOM 890 C CA . TYR A 1 115 ? -33.976 -0.229 30.532 1.00 83.50 115 TYR A CA 1
ATOM 891 C C . TYR A 1 115 ? -32.600 0.283 31.001 1.00 83.50 115 TYR A C 1
ATOM 893 O O . TYR A 1 115 ? -31.861 -0.452 31.658 1.00 83.50 115 TYR A O 1
ATOM 901 N N . GLU A 1 116 ? -32.288 1.555 30.755 1.00 87.94 116 GLU A N 1
ATOM 902 C CA . GLU A 1 116 ? -31.072 2.233 31.228 1.00 87.94 116 GLU A CA 1
ATOM 903 C C . GLU A 1 116 ? -30.946 2.184 32.754 1.00 87.94 116 GLU A C 1
ATOM 905 O O . GLU A 1 116 ? -29.876 1.886 33.299 1.00 87.94 116 GLU A O 1
ATOM 910 N N . LYS A 1 117 ? -32.061 2.412 33.459 1.00 86.06 117 LYS A N 1
ATOM 911 C CA . LYS A 1 117 ? -32.126 2.306 34.917 1.00 86.06 117 LYS A CA 1
ATOM 912 C C . LYS A 1 117 ? -31.847 0.881 35.386 1.00 86.06 117 LYS A C 1
ATOM 914 O O . LYS A 1 117 ? -31.038 0.705 36.292 1.00 86.06 117 LYS A O 1
ATOM 919 N N . ASN A 1 118 ? -32.453 -0.127 34.759 1.00 85.94 118 ASN A N 1
ATOM 920 C CA . ASN A 1 118 ? -32.211 -1.531 35.099 1.00 85.94 118 ASN A CA 1
ATOM 921 C C . ASN A 1 118 ? -30.731 -1.914 34.955 1.00 85.94 118 ASN A C 1
ATOM 923 O O . ASN A 1 118 ? -30.200 -2.597 35.832 1.00 85.94 118 ASN A O 1
ATOM 927 N N . LEU A 1 119 ? -30.060 -1.463 33.888 1.00 88.38 119 LEU A N 1
ATOM 928 C CA . LEU A 1 119 ? -28.618 -1.664 33.718 1.00 88.38 119 LEU A CA 1
ATOM 929 C C . LEU A 1 119 ? -27.821 -0.916 34.793 1.00 88.38 119 LEU A C 1
ATOM 931 O O . LEU A 1 119 ? -26.908 -1.482 35.388 1.00 88.38 119 LEU A O 1
ATOM 935 N N . SER A 1 120 ? -28.192 0.332 35.089 1.00 89.12 120 SER A N 1
ATOM 936 C CA . SER A 1 120 ? -27.525 1.160 36.108 1.00 89.12 120 SER A CA 1
ATOM 937 C C . SER A 1 120 ? -27.713 0.635 37.537 1.00 89.12 120 SER A C 1
ATOM 939 O O . SER A 1 120 ? -26.932 0.966 38.425 1.00 89.12 120 SER A O 1
ATOM 941 N N . GLU A 1 121 ? -28.731 -0.191 37.783 1.00 89.12 121 GLU A N 1
ATOM 942 C CA . GLU A 1 121 ? -28.934 -0.900 39.052 1.00 89.12 121 GLU A CA 1
ATOM 943 C C . GLU A 1 121 ? -28.020 -2.127 39.212 1.00 89.12 121 GLU A C 1
ATOM 945 O O . GLU A 1 121 ? -27.872 -2.621 40.329 1.00 89.12 121 GLU A O 1
ATOM 950 N N . LEU A 1 122 ? -27.412 -2.641 38.133 1.00 90.81 122 LEU A N 1
ATOM 951 C CA . LEU A 1 122 ? -26.444 -3.743 38.233 1.00 90.81 122 LEU A CA 1
ATOM 952 C C . LEU A 1 122 ? -25.155 -3.295 38.931 1.00 90.81 122 LEU A C 1
ATOM 954 O O . LEU A 1 122 ? -24.544 -4.077 39.659 1.00 90.81 122 LEU A O 1
ATOM 958 N N . ASP A 1 123 ? -24.758 -2.039 38.731 1.00 92.75 123 ASP A N 1
ATOM 959 C CA . ASP A 1 123 ? -23.655 -1.400 39.441 1.00 92.75 123 ASP A CA 1
ATOM 960 C C . ASP A 1 123 ? -23.929 0.100 39.584 1.00 92.75 123 ASP A C 1
ATOM 962 O O . ASP A 1 123 ? -23.798 0.876 38.635 1.00 92.75 123 ASP A O 1
ATOM 966 N N . GLU A 1 124 ? -24.287 0.511 40.801 1.00 92.12 124 GLU A N 1
ATOM 967 C CA . GLU A 1 124 ? -24.722 1.875 41.098 1.00 92.12 124 GLU A CA 1
ATOM 968 C C . GLU A 1 124 ? -23.660 2.945 40.823 1.00 92.12 124 GLU A C 1
ATOM 970 O O . GLU A 1 124 ? -24.013 4.121 40.722 1.00 92.12 124 GLU A O 1
ATOM 975 N N . ARG A 1 125 ? -22.385 2.561 40.676 1.00 94.75 125 ARG A N 1
ATOM 976 C CA . ARG A 1 125 ? -21.273 3.481 40.406 1.00 94.75 125 ARG A CA 1
ATOM 977 C C . ARG A 1 125 ? -21.272 3.995 38.963 1.00 94.75 125 ARG A C 1
ATOM 979 O O . ARG A 1 125 ? -20.589 4.982 38.680 1.00 94.75 125 ARG A O 1
ATOM 986 N N . PHE A 1 126 ? -22.017 3.349 38.066 1.00 94.25 126 PHE A N 1
ATOM 987 C CA . PHE A 1 126 ? -22.092 3.697 36.651 1.00 94.25 126 PHE A CA 1
ATOM 988 C C . PHE A 1 126 ? -23.453 4.282 36.270 1.00 94.25 126 PHE A C 1
ATOM 990 O O . PHE A 1 126 ? -24.495 3.934 36.827 1.00 94.25 126 PHE A O 1
ATOM 997 N N . LEU A 1 127 ? -23.425 5.195 35.306 1.00 92.50 127 LEU A N 1
ATOM 998 C CA . LEU A 1 127 ? -24.572 5.668 34.549 1.00 92.50 127 LEU A CA 1
ATOM 999 C C . LEU A 1 127 ? -24.501 5.019 33.166 1.00 92.50 127 LEU A C 1
ATOM 1001 O O . LEU A 1 127 ? -23.499 5.181 32.469 1.00 92.50 127 LEU A O 1
ATOM 1005 N N . ILE A 1 128 ? -25.543 4.285 32.777 1.00 92.56 128 ILE A N 1
ATOM 1006 C CA . ILE A 1 128 ? -25.648 3.698 31.439 1.00 92.56 128 ILE A CA 1
ATOM 1007 C C . ILE A 1 128 ? -26.731 4.425 30.659 1.00 92.56 128 ILE A C 1
ATOM 1009 O O . ILE A 1 128 ? -27.845 4.579 31.147 1.00 92.56 128 ILE A O 1
ATOM 1013 N N . THR A 1 129 ? -26.391 4.839 29.442 1.00 90.69 129 THR A N 1
ATOM 1014 C CA . THR A 1 129 ? -27.318 5.456 28.487 1.00 90.69 129 THR A CA 1
ATOM 1015 C C . THR A 1 129 ? -27.246 4.748 27.140 1.00 90.69 129 THR A C 1
ATOM 1017 O O . THR A 1 129 ? -26.220 4.158 26.792 1.00 90.69 129 THR A O 1
ATOM 1020 N N . VAL A 1 130 ? -28.330 4.776 26.375 1.00 87.75 130 VAL A N 1
ATOM 1021 C CA . VAL A 1 130 ? -28.386 4.284 25.000 1.00 87.75 130 VAL A CA 1
ATOM 1022 C C . VAL A 1 130 ? -28.050 5.444 24.066 1.00 87.75 130 VAL A C 1
ATOM 1024 O O . VAL A 1 130 ? -28.885 6.297 23.783 1.00 87.75 130 VAL A O 1
ATOM 1027 N N . ASP A 1 131 ? -26.818 5.465 23.557 1.00 83.31 131 ASP A N 1
ATOM 1028 C CA . ASP A 1 131 ? -26.358 6.501 22.621 1.00 83.31 131 ASP A CA 1
ATOM 1029 C C . ASP A 1 131 ? -26.988 6.319 21.231 1.00 83.31 131 ASP A C 1
ATOM 1031 O O . ASP A 1 131 ? -27.316 7.288 20.545 1.00 83.31 131 ASP A O 1
ATOM 1035 N N . LYS A 1 132 ? -27.141 5.066 20.780 1.00 80.06 132 LYS A N 1
ATOM 1036 C CA . LYS A 1 132 ? -27.746 4.751 19.480 1.00 80.06 132 LYS A CA 1
ATOM 1037 C C . LYS A 1 132 ? -28.352 3.359 19.482 1.00 80.06 132 LYS A C 1
ATOM 1039 O O . LYS A 1 132 ? -27.680 2.396 19.825 1.00 80.06 132 LYS A O 1
ATOM 1044 N N . ALA A 1 133 ? -29.576 3.233 18.991 1.00 72.88 133 ALA A N 1
ATOM 1045 C CA . ALA A 1 133 ? -30.198 1.946 18.713 1.00 72.88 133 ALA A CA 1
ATOM 1046 C C . ALA A 1 133 ? -30.456 1.800 17.213 1.00 72.88 133 ALA A C 1
ATOM 1048 O O . ALA A 1 133 ? -30.792 2.764 16.523 1.00 72.88 133 ALA A O 1
ATOM 1049 N N . SER A 1 134 ? -30.247 0.598 16.691 1.00 64.19 134 SER A N 1
ATOM 1050 C CA . SER A 1 134 ? -30.533 0.246 15.305 1.00 64.19 134 SER A CA 1
ATOM 1051 C C . SER A 1 134 ? -31.085 -1.171 15.235 1.00 64.19 134 SER A C 1
ATOM 1053 O O . SER A 1 134 ? -30.927 -1.946 16.172 1.00 64.19 134 SER A O 1
ATOM 1055 N N . ALA A 1 135 ? -31.632 -1.544 14.079 1.00 58.53 135 ALA A N 1
ATOM 1056 C CA . ALA A 1 135 ? -32.193 -2.876 13.847 1.00 58.53 135 ALA A CA 1
ATOM 1057 C C . ALA A 1 135 ? -31.194 -4.041 14.011 1.00 58.53 135 ALA A C 1
ATOM 1059 O O . ALA A 1 135 ? -31.613 -5.191 14.026 1.00 58.53 135 ALA A O 1
ATOM 1060 N N . SER A 1 136 ? -29.885 -3.769 14.070 1.00 60.12 136 SER A N 1
ATOM 1061 C CA . SER A 1 136 ? -28.855 -4.812 14.188 1.00 60.12 136 SER A CA 1
ATOM 1062 C C . SER A 1 136 ? -28.013 -4.703 15.456 1.00 60.12 136 SER A C 1
ATOM 1064 O O . SER A 1 136 ? -27.487 -5.711 15.912 1.00 60.12 136 SER A O 1
ATOM 1066 N N . HIS A 1 137 ? -27.863 -3.501 16.018 1.00 71.12 137 HIS A N 1
ATOM 1067 C CA . HIS A 1 137 ? -26.972 -3.257 17.150 1.00 71.12 137 HIS A CA 1
ATOM 1068 C C . HIS A 1 137 ? -27.446 -2.061 17.984 1.00 71.12 137 HIS A C 1
ATOM 1070 O O . HIS A 1 137 ? -27.905 -1.055 17.427 1.00 71.12 137 HIS A O 1
ATOM 1076 N N . THR A 1 138 ? -27.233 -2.149 19.298 1.00 79.25 138 THR A N 1
ATOM 1077 C CA . THR A 1 138 ? -27.438 -1.067 20.272 1.00 79.25 138 THR A CA 1
ATOM 1078 C C . THR A 1 138 ? -26.094 -0.651 20.861 1.00 79.25 138 THR A C 1
ATOM 1080 O O . THR A 1 138 ? -25.312 -1.488 21.310 1.00 79.25 138 THR A O 1
ATOM 1083 N N . ILE A 1 139 ? -25.826 0.651 20.859 1.00 85.06 139 ILE A N 1
ATOM 1084 C CA . ILE A 1 139 ? -24.630 1.271 21.417 1.00 85.06 139 ILE A CA 1
ATOM 1085 C C . ILE A 1 139 ? -25.004 1.876 22.764 1.00 85.06 139 ILE A C 1
ATOM 1087 O O . ILE A 1 139 ? -25.826 2.790 22.838 1.00 85.06 139 ILE A O 1
ATOM 1091 N N . HIS A 1 140 ? -24.366 1.366 23.812 1.00 90.00 140 HIS A N 1
ATOM 1092 C CA . HIS A 1 140 ? -24.492 1.879 25.168 1.00 90.00 140 HIS A CA 1
ATOM 1093 C C . HIS A 1 140 ? -23.279 2.741 25.498 1.00 90.00 140 HIS A C 1
ATOM 1095 O O . HIS A 1 140 ? -22.143 2.346 25.224 1.00 90.00 140 HIS A O 1
ATOM 1101 N N . ARG A 1 141 ? -23.516 3.884 26.132 1.00 92.31 141 ARG A N 1
ATOM 1102 C CA . ARG A 1 141 ? -22.483 4.696 26.762 1.00 92.31 141 ARG A CA 1
ATOM 1103 C C . ARG A 1 141 ? -22.527 4.457 28.262 1.00 92.31 141 ARG A C 1
ATOM 1105 O O . ARG A 1 141 ? -23.572 4.603 28.891 1.00 92.31 141 ARG A O 1
ATOM 1112 N N . ILE A 1 142 ? -21.386 4.049 28.809 1.00 92.75 142 ILE A N 1
ATOM 1113 C CA . ILE A 1 142 ? -21.201 3.743 30.228 1.00 92.75 142 ILE A CA 1
ATOM 1114 C C . ILE A 1 142 ? -20.242 4.785 30.794 1.00 92.75 142 ILE A C 1
ATOM 1116 O O . ILE A 1 142 ? -19.097 4.879 30.354 1.00 92.75 142 ILE A O 1
ATOM 1120 N N . GLU A 1 143 ? -20.701 5.558 31.770 1.00 92.75 143 GLU A N 1
ATOM 1121 C CA . GLU A 1 143 ? -19.927 6.621 32.412 1.00 92.75 143 GLU A CA 1
ATOM 1122 C C . GLU A 1 143 ? -19.908 6.421 33.927 1.00 92.75 143 GLU A C 1
ATOM 1124 O O . GLU A 1 143 ? -20.832 5.854 34.508 1.00 92.75 143 GLU A O 1
ATOM 1129 N N . ALA A 1 144 ? -18.852 6.882 34.597 1.00 94.06 144 ALA A N 1
ATOM 1130 C CA . ALA A 1 144 ? -18.863 6.946 36.055 1.00 94.06 144 ALA A CA 1
ATOM 1131 C C . ALA A 1 144 ? -19.896 7.986 36.508 1.00 94.06 144 ALA A C 1
ATOM 1133 O O . ALA A 1 144 ? -19.926 9.101 35.980 1.00 94.06 144 ALA A O 1
ATOM 1134 N N . LYS A 1 145 ? -20.725 7.656 37.505 1.00 92.56 145 LYS A N 1
ATOM 1135 C CA . LYS A 1 145 ? -21.634 8.652 38.082 1.00 92.56 145 LYS A CA 1
ATOM 1136 C C . LYS A 1 145 ? -20.841 9.800 38.719 1.00 92.56 145 LYS A C 1
ATOM 1138 O O . LYS A 1 145 ? -19.787 9.552 39.312 1.00 92.56 145 LYS A O 1
ATOM 1143 N N . PRO A 1 146 ? -21.350 11.046 38.667 1.00 91.81 146 PRO A N 1
ATOM 1144 C CA . PRO A 1 146 ? -20.729 12.172 39.355 1.00 91.81 146 PRO A CA 1
ATOM 1145 C C . PRO A 1 146 ? -20.429 11.842 40.824 1.00 91.81 146 PRO A C 1
ATOM 1147 O O . PRO A 1 146 ? -21.288 11.334 41.540 1.00 91.81 146 PRO A O 1
ATOM 1150 N N . GLY A 1 147 ? -19.196 12.102 41.264 1.00 92.25 147 GLY A N 1
ATOM 1151 C CA . GLY A 1 147 ? -18.729 11.791 42.622 1.00 92.25 147 GLY A CA 1
ATOM 1152 C C . GLY A 1 147 ? -18.178 10.373 42.820 1.00 92.25 147 GLY A C 1
ATOM 1153 O O . GLY A 1 147 ? -17.489 10.136 43.810 1.00 92.25 147 GLY A O 1
ATOM 1154 N N . TYR A 1 148 ? -18.386 9.453 41.875 1.00 92.25 148 TYR A N 1
ATOM 1155 C CA . TYR A 1 148 ? -17.815 8.107 41.914 1.00 92.25 148 TYR A CA 1
ATOM 1156 C C . TYR A 1 148 ? -16.526 8.016 41.084 1.00 92.25 148 TYR A C 1
ATOM 1158 O O . TYR A 1 148 ? -16.364 8.676 40.059 1.00 92.25 148 TYR A O 1
ATOM 1166 N N . ARG A 1 149 ? -15.597 7.158 41.520 1.00 91.06 149 ARG A N 1
ATOM 1167 C CA . ARG A 1 149 ? -14.392 6.758 40.767 1.00 91.06 149 ARG A CA 1
ATOM 1168 C C . ARG A 1 149 ? -14.291 5.231 40.740 1.00 91.06 149 ARG A C 1
ATOM 1170 O O . ARG A 1 149 ? -13.466 4.666 41.457 1.00 91.06 149 ARG A O 1
ATOM 1177 N N . PRO A 1 150 ? -15.190 4.546 40.015 1.00 91.50 150 PRO A N 1
ATOM 1178 C CA . PRO A 1 150 ? -15.210 3.094 40.011 1.00 91.50 150 PRO A CA 1
ATOM 1179 C C . PRO A 1 150 ? -13.939 2.528 39.379 1.00 91.50 150 PRO A C 1
ATOM 1181 O O . PRO A 1 150 ? -13.451 3.032 38.370 1.00 91.50 150 PRO A O 1
ATOM 1184 N N . THR A 1 151 ? -13.436 1.446 39.962 1.00 89.56 151 THR A N 1
ATOM 1185 C CA . THR A 1 151 ? -12.382 0.613 39.383 1.00 89.56 151 THR A CA 1
ATOM 1186 C C . THR A 1 151 ? -12.979 -0.719 38.937 1.00 89.56 151 THR A C 1
ATOM 1188 O O . THR A 1 151 ? -13.829 -1.294 39.625 1.00 89.56 151 THR A O 1
ATOM 1191 N N . ILE A 1 152 ? -12.544 -1.187 37.766 1.00 90.50 152 ILE A N 1
ATOM 1192 C CA . ILE A 1 152 ? -12.849 -2.508 37.207 1.00 90.50 152 ILE A CA 1
ATOM 1193 C C . ILE A 1 152 ? -11.509 -3.148 36.865 1.00 90.50 152 ILE A C 1
ATOM 1195 O O . ILE A 1 152 ? -10.635 -2.493 36.293 1.00 90.50 152 ILE A O 1
ATOM 1199 N N . ASN A 1 153 ? -11.350 -4.421 37.199 1.00 90.00 153 ASN A N 1
ATOM 1200 C CA . ASN A 1 153 ? -10.171 -5.182 36.824 1.00 90.00 153 ASN A CA 1
ATOM 1201 C C . ASN A 1 153 ? -10.362 -5.753 35.421 1.00 90.00 153 ASN A C 1
ATOM 1203 O O . ASN A 1 153 ? -11.384 -6.373 35.130 1.00 90.00 153 ASN A O 1
ATOM 1207 N N . LEU A 1 154 ? -9.363 -5.568 34.563 1.00 89.94 154 LEU A N 1
ATOM 1208 C CA . LEU A 1 154 ? -9.284 -6.222 33.265 1.00 89.94 154 LEU A CA 1
ATOM 1209 C C . LEU A 1 154 ? -8.235 -7.328 33.346 1.00 89.94 154 LEU A C 1
ATOM 1211 O O . LEU A 1 154 ? -7.036 -7.059 33.359 1.00 89.94 154 LEU A O 1
ATOM 1215 N N . LEU A 1 155 ? -8.692 -8.573 33.408 1.00 89.06 155 LEU A N 1
ATOM 1216 C CA . LEU A 1 155 ? -7.824 -9.738 33.317 1.00 89.06 155 LEU A CA 1
ATOM 1217 C C . LEU A 1 155 ? -7.558 -10.049 31.851 1.00 89.06 155 LEU A C 1
ATOM 1219 O O . LEU A 1 155 ? -8.495 -10.135 31.063 1.00 89.06 155 LEU A O 1
ATOM 1223 N N . VAL A 1 156 ? -6.294 -10.262 31.500 1.00 90.44 156 VAL A N 1
ATOM 1224 C CA . VAL A 1 156 ? -5.852 -10.546 30.131 1.00 90.44 156 VAL A CA 1
ATOM 1225 C C . VAL A 1 156 ? -5.104 -11.869 30.122 1.00 90.44 156 VAL A C 1
ATOM 1227 O O . VAL A 1 156 ? -4.295 -12.133 31.009 1.00 90.44 156 VAL A O 1
ATOM 1230 N N . ARG A 1 157 ? -5.405 -12.725 29.144 1.00 84.50 157 ARG A N 1
ATOM 1231 C CA . ARG A 1 157 ? -5.017 -14.144 29.171 1.00 84.50 157 ARG A CA 1
ATOM 1232 C C . ARG A 1 157 ? -3.743 -14.482 28.395 1.00 84.50 157 ARG A C 1
ATOM 1234 O O . ARG A 1 157 ? -3.254 -15.597 28.533 1.00 84.50 157 ARG A O 1
ATOM 1241 N N . ASN A 1 158 ? -3.209 -13.566 27.583 1.00 85.25 158 ASN A N 1
ATOM 1242 C CA . ASN A 1 158 ? -2.004 -13.805 26.784 1.00 85.25 158 ASN A CA 1
ATOM 1243 C C . ASN A 1 158 ? -1.041 -12.604 26.776 1.00 85.25 158 ASN A C 1
ATOM 1245 O O . ASN A 1 158 ? -1.426 -11.468 27.065 1.00 85.25 158 ASN A O 1
ATOM 1249 N N . THR A 1 159 ? 0.225 -12.879 26.459 1.00 84.56 159 THR A N 1
ATOM 1250 C CA . THR A 1 159 ? 1.317 -11.894 26.422 1.00 84.56 159 THR A CA 1
ATOM 1251 C C . THR A 1 159 ? 1.121 -10.847 25.333 1.00 84.56 159 THR A C 1
ATOM 1253 O O . THR A 1 159 ? 1.312 -9.665 25.594 1.00 84.56 159 THR A O 1
ATOM 1256 N N . ASP A 1 160 ? 0.645 -11.243 24.153 1.00 87.62 160 ASP A N 1
ATOM 1257 C CA . ASP A 1 160 ? 0.478 -10.333 23.012 1.00 87.62 160 ASP A CA 1
ATOM 1258 C C . ASP A 1 160 ? -0.551 -9.229 23.300 1.00 87.62 160 ASP A C 1
ATOM 1260 O O . ASP A 1 160 ? -0.363 -8.059 22.946 1.00 87.62 160 ASP A O 1
ATOM 1264 N N . SER A 1 161 ? -1.631 -9.579 24.000 1.00 88.00 161 SER A N 1
ATOM 1265 C CA . SER A 1 161 ? -2.646 -8.629 24.461 1.00 88.00 161 SER A CA 1
ATOM 1266 C C . SER A 1 161 ? -2.089 -7.701 25.539 1.00 88.00 161 SER A C 1
ATOM 1268 O O . SER A 1 161 ? -2.367 -6.503 25.507 1.00 88.00 161 SER A O 1
ATOM 1270 N N . LEU A 1 162 ? -1.265 -8.216 26.461 1.00 89.38 162 LEU A N 1
ATOM 1271 C CA . LEU A 1 162 ? -0.591 -7.394 27.472 1.00 89.38 162 LEU A CA 1
ATOM 1272 C C . LEU A 1 162 ? 0.370 -6.388 26.832 1.00 89.38 162 LEU A C 1
ATOM 1274 O O . LEU A 1 162 ? 0.341 -5.209 27.183 1.00 89.38 162 LEU A O 1
ATOM 1278 N N . ASP A 1 163 ? 1.175 -6.814 25.862 1.00 90.12 163 ASP A N 1
ATOM 1279 C CA . ASP A 1 163 ? 2.087 -5.919 25.149 1.00 90.12 163 ASP A CA 1
ATOM 1280 C C . ASP A 1 163 ? 1.330 -4.890 24.313 1.00 90.12 163 ASP A C 1
ATOM 1282 O O . ASP A 1 163 ? 1.745 -3.735 24.212 1.00 90.12 163 ASP A O 1
ATOM 1286 N N . SER A 1 164 ? 0.181 -5.268 23.755 1.00 90.69 164 SER A N 1
ATOM 1287 C CA . SER A 1 164 ? -0.699 -4.330 23.061 1.00 90.69 164 SER A CA 1
ATOM 1288 C C . SER A 1 164 ? -1.244 -3.267 24.013 1.00 90.69 164 SER A C 1
ATOM 1290 O O . SER A 1 164 ? -1.095 -2.078 23.740 1.00 90.69 164 SER A O 1
ATOM 1292 N N . LEU A 1 165 ? -1.773 -3.660 25.174 1.00 92.31 165 LEU A N 1
ATOM 1293 C CA . LEU A 1 165 ? -2.233 -2.716 26.197 1.00 92.31 165 LEU A CA 1
ATOM 1294 C C . LEU A 1 165 ? -1.117 -1.809 26.720 1.00 92.31 165 LEU A C 1
ATOM 1296 O O . LEU A 1 165 ? -1.360 -0.622 26.936 1.00 92.31 165 LEU A O 1
ATOM 1300 N N . ARG A 1 166 ? 0.108 -2.328 26.873 1.00 92.06 166 ARG A N 1
ATOM 1301 C CA . ARG A 1 166 ? 1.278 -1.503 27.204 1.00 92.06 166 ARG A CA 1
ATOM 1302 C C . ARG A 1 166 ? 1.513 -0.435 26.145 1.00 92.06 166 ARG A C 1
ATOM 1304 O O . ARG A 1 166 ? 1.653 0.726 26.503 1.00 92.06 166 ARG A O 1
ATOM 1311 N N . ARG A 1 167 ? 1.474 -0.776 24.851 1.00 90.38 167 ARG A N 1
ATOM 1312 C CA . ARG A 1 167 ? 1.614 0.223 23.772 1.00 90.38 167 ARG A CA 1
ATOM 1313 C C . ARG A 1 167 ? 0.503 1.273 23.795 1.00 90.38 167 ARG A C 1
ATOM 1315 O O . ARG A 1 167 ? 0.783 2.451 23.579 1.00 90.38 167 ARG A O 1
ATOM 1322 N N . PHE A 1 168 ? -0.734 0.881 24.107 1.00 93.50 168 PHE A N 1
ATOM 1323 C CA . PHE A 1 168 ? -1.820 1.841 24.324 1.00 93.50 168 PHE A CA 1
ATOM 1324 C C . PHE A 1 168 ? -1.529 2.773 25.507 1.00 93.50 168 PHE A C 1
ATOM 1326 O O . PHE A 1 168 ? -1.631 3.985 25.362 1.00 93.50 168 PHE A O 1
ATOM 1333 N N . GLN A 1 169 ? -1.125 2.243 26.662 1.00 92.62 169 GLN A N 1
ATOM 1334 C CA . GLN A 1 169 ? -0.829 3.063 27.838 1.00 92.62 169 GLN A CA 1
ATOM 1335 C C . GLN A 1 169 ? 0.364 3.999 27.600 1.00 92.62 169 GLN A C 1
ATOM 1337 O O . GLN A 1 169 ? 0.314 5.174 27.956 1.00 92.62 169 GLN A O 1
ATOM 1342 N N . GLU A 1 170 ? 1.434 3.485 26.998 1.00 92.62 170 GLU A N 1
ATOM 1343 C CA . GLU A 1 170 ? 2.701 4.193 26.833 1.00 92.62 170 GLU A CA 1
ATOM 1344 C C . GLU A 1 170 ? 2.658 5.236 25.710 1.00 92.62 170 GLU A C 1
ATOM 1346 O O . GLU A 1 170 ? 3.262 6.299 25.861 1.00 92.62 170 GLU A O 1
ATOM 1351 N N . PHE A 1 171 ? 1.915 4.971 24.628 1.00 92.38 171 PHE A N 1
ATOM 1352 C CA . PHE A 1 171 ? 1.934 5.780 23.400 1.00 92.38 171 PHE A CA 1
ATOM 1353 C C . PHE A 1 171 ? 0.550 6.153 22.839 1.00 92.38 171 PHE A C 1
ATOM 1355 O O . PHE A 1 171 ? 0.460 6.835 21.814 1.00 92.38 171 PHE A O 1
ATOM 1362 N N . GLY A 1 172 ? -0.540 5.698 23.456 1.00 92.69 172 GLY A N 1
ATOM 1363 C CA . GLY A 1 172 ? -1.908 5.957 22.996 1.00 92.69 172 GLY A CA 1
ATOM 1364 C C . GLY A 1 172 ? -2.323 5.171 21.748 1.00 92.69 172 GLY A C 1
ATOM 1365 O O . GLY A 1 172 ? -3.338 5.506 21.133 1.00 92.69 172 GLY A O 1
ATOM 1366 N N . GLU A 1 173 ? -1.558 4.148 21.345 1.00 91.06 173 GLU A N 1
ATOM 1367 C CA . GLU A 1 173 ? -1.858 3.344 20.153 1.00 91.06 173 GLU A CA 1
ATOM 1368 C C . GLU A 1 173 ? -3.214 2.641 20.279 1.00 91.06 173 GLU A C 1
ATOM 1370 O O . GLU A 1 173 ? -3.548 2.100 21.328 1.00 91.06 173 GLU A O 1
ATOM 1375 N N . SER A 1 174 ? -4.006 2.620 19.204 1.00 90.88 174 SER A N 1
ATOM 1376 C CA . SER A 1 174 ? -5.281 1.894 19.230 1.00 90.88 174 SER A CA 1
ATOM 1377 C C . SER A 1 174 ? -5.044 0.385 19.294 1.00 90.88 174 SER A C 1
ATOM 1379 O O . SER A 1 174 ? -4.248 -0.153 18.528 1.00 90.88 174 SER A O 1
ATOM 1381 N N . VAL A 1 175 ? -5.762 -0.296 20.183 1.00 91.69 175 VAL A N 1
ATOM 1382 C CA . VAL A 1 175 ? -5.637 -1.734 20.440 1.00 91.69 175 VAL A CA 1
ATOM 1383 C C . VAL A 1 175 ? -7.010 -2.378 20.369 1.00 91.69 175 VAL A C 1
ATOM 1385 O O . VAL A 1 175 ? -7.981 -1.837 20.894 1.00 91.69 175 VAL A O 1
ATOM 1388 N N . GLN A 1 176 ? -7.077 -3.548 19.743 1.00 93.06 176 GLN A N 1
ATOM 1389 C CA . GLN A 1 176 ? -8.239 -4.425 19.761 1.00 93.06 176 GLN A CA 1
ATOM 1390 C C . GLN A 1 176 ? -7.852 -5.723 20.464 1.00 93.06 176 GLN A C 1
ATOM 1392 O O . GLN A 1 176 ? -6.830 -6.320 20.134 1.00 93.06 176 GLN A O 1
ATOM 1397 N N . LEU A 1 177 ? -8.661 -6.138 21.431 1.00 91.56 177 LEU A N 1
ATOM 1398 C CA . LEU A 1 177 ? -8.569 -7.435 22.087 1.00 91.56 177 LEU A CA 1
ATOM 1399 C C . LEU A 1 177 ? -9.775 -8.281 21.682 1.00 91.56 177 LEU A C 1
ATOM 1401 O O . LEU A 1 177 ? -10.903 -7.786 21.689 1.00 91.56 177 LEU A O 1
ATOM 1405 N N . ASP A 1 178 ? -9.549 -9.547 21.360 1.00 90.00 178 ASP A N 1
ATOM 1406 C CA . ASP A 1 178 ? -10.624 -10.492 21.062 1.00 90.00 178 ASP A CA 1
ATOM 1407 C C . ASP A 1 178 ? -11.347 -10.935 22.339 1.00 90.00 178 ASP A C 1
ATOM 1409 O O . ASP A 1 178 ? -10.760 -10.979 23.418 1.00 90.00 178 ASP A O 1
ATOM 1413 N N . GLY A 1 179 ? -12.631 -11.280 22.233 1.00 87.25 179 GLY A N 1
ATOM 1414 C CA . GLY A 1 179 ? -13.488 -11.596 23.383 1.00 87.25 179 GLY A CA 1
ATOM 1415 C C . GLY A 1 179 ? -12.980 -12.736 24.271 1.00 87.25 179 GLY A C 1
ATOM 1416 O O . GLY A 1 179 ? -13.289 -12.772 25.460 1.00 87.25 179 GLY A O 1
ATOM 1417 N N . ASP A 1 180 ? -12.178 -13.650 23.723 1.00 88.06 180 ASP A N 1
ATOM 1418 C CA . ASP A 1 180 ? -11.565 -14.753 24.469 1.00 88.06 180 ASP A CA 1
ATOM 1419 C C . ASP A 1 180 ? -10.295 -14.355 25.236 1.00 88.06 180 ASP A C 1
ATOM 1421 O O . ASP A 1 180 ? -9.861 -15.095 26.128 1.00 88.06 180 ASP A O 1
ATOM 1425 N N . SER A 1 181 ? -9.685 -13.207 24.912 1.00 89.31 181 SER A N 1
ATOM 1426 C CA . SER A 1 181 ? -8.391 -12.792 25.464 1.00 89.31 181 SER A CA 1
ATOM 1427 C C . SER A 1 181 ? -8.495 -11.962 26.741 1.00 89.31 181 SER A C 1
ATOM 1429 O O . SER A 1 181 ? -7.474 -11.762 27.407 1.00 89.31 181 SER A O 1
ATOM 1431 N N . PHE A 1 182 ? -9.699 -11.528 27.130 1.00 90.44 182 PHE A N 1
ATOM 1432 C CA . PHE A 1 182 ? -9.908 -10.720 28.328 1.00 90.44 182 PHE A CA 1
ATOM 1433 C C . PHE A 1 182 ? -11.151 -11.115 29.139 1.00 90.44 182 PHE A C 1
ATOM 1435 O O . PHE A 1 182 ? -12.038 -11.829 28.679 1.00 90.44 182 PHE A O 1
ATOM 1442 N N . LYS A 1 183 ? -11.207 -10.644 30.387 1.00 90.00 183 LYS A N 1
ATOM 1443 C CA . LYS A 1 183 ? -12.373 -10.732 31.271 1.00 90.00 183 LYS A CA 1
ATOM 1444 C C . LYS A 1 183 ? -12.413 -9.509 32.186 1.00 90.00 183 LYS A C 1
ATOM 1446 O O . LYS A 1 183 ? -11.380 -9.105 32.714 1.00 90.00 183 LYS A O 1
ATOM 1451 N N . PHE A 1 184 ? -13.601 -8.953 32.402 1.00 91.06 184 PHE A N 1
ATOM 1452 C CA . PHE A 1 184 ? -13.818 -7.928 33.421 1.00 91.06 184 PHE A CA 1
ATOM 1453 C C . PHE A 1 184 ? -14.117 -8.563 34.782 1.00 91.06 184 PHE A C 1
ATOM 1455 O O . PHE A 1 184 ? -14.818 -9.570 34.862 1.00 91.06 184 PHE A O 1
ATOM 1462 N N . GLU A 1 185 ? -13.611 -7.964 35.857 1.00 91.25 185 GLU A N 1
ATOM 1463 C CA . GLU A 1 185 ? -13.941 -8.332 37.233 1.00 91.25 185 GLU A CA 1
ATOM 1464 C C . GLU A 1 185 ? -14.177 -7.094 38.101 1.00 91.25 185 GLU A C 1
ATOM 1466 O O . GLU A 1 185 ? -13.587 -6.034 37.891 1.00 91.25 185 GLU A O 1
ATOM 1471 N N . GLY A 1 186 ? -15.034 -7.237 39.114 1.00 89.06 186 GLY A N 1
ATOM 1472 C CA . GLY A 1 186 ? -15.342 -6.163 40.062 1.00 89.06 186 GLY A CA 1
ATOM 1473 C C . GLY A 1 186 ? -16.576 -5.328 39.713 1.00 89.06 186 GLY A C 1
ATOM 1474 O O . GLY A 1 186 ? -16.770 -4.275 40.318 1.00 89.06 186 GLY A O 1
ATOM 1475 N N . SER A 1 187 ? -17.415 -5.775 38.770 1.00 92.12 187 SER A N 1
ATOM 1476 C CA . SER A 1 187 ? -18.702 -5.142 38.466 1.00 92.12 187 SER A CA 1
ATOM 1477 C C . SER A 1 187 ? -19.681 -6.117 37.803 1.00 92.12 187 SER A C 1
ATOM 1479 O O . SER A 1 187 ? -19.390 -6.664 36.741 1.00 92.12 187 SER A O 1
ATOM 1481 N N . LYS A 1 188 ? -20.880 -6.264 38.388 1.00 90.50 188 LYS A N 1
ATOM 1482 C CA . LYS A 1 188 ? -21.958 -7.105 37.832 1.00 90.50 188 LYS A CA 1
ATOM 1483 C C . LYS A 1 188 ? -22.493 -6.593 36.496 1.00 90.50 188 LYS A C 1
ATOM 1485 O O . LYS A 1 188 ? -23.113 -7.349 35.755 1.00 90.50 188 LYS A O 1
ATOM 1490 N N . LEU A 1 189 ? -22.245 -5.321 36.178 1.00 90.94 189 LEU A N 1
ATOM 1491 C CA . LEU A 1 189 ? -22.607 -4.731 34.893 1.00 90.94 189 LEU A CA 1
ATOM 1492 C C . LEU A 1 189 ? -21.918 -5.445 33.727 1.00 90.94 189 LEU A C 1
ATOM 1494 O O . LEU A 1 189 ? -22.505 -5.554 32.660 1.00 90.94 189 L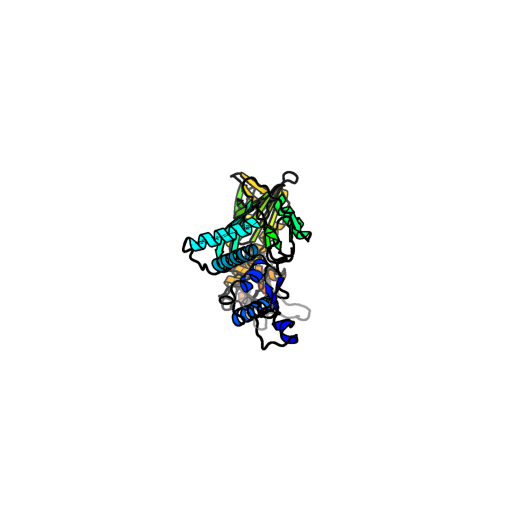EU A O 1
ATOM 1498 N N . PHE A 1 190 ? -20.693 -5.938 33.919 1.00 88.94 190 PHE A N 1
ATOM 1499 C CA . PHE A 1 190 ? -19.925 -6.591 32.856 1.00 88.94 190 PHE A CA 1
ATOM 1500 C C . PHE A 1 190 ? -20.101 -8.113 32.846 1.00 88.94 190 PHE A C 1
ATOM 1502 O O . PHE A 1 190 ? -19.759 -8.745 31.851 1.00 88.94 190 PHE A O 1
ATOM 1509 N N . ASP A 1 191 ? -20.704 -8.691 33.890 1.00 86.31 191 ASP A N 1
ATOM 1510 C CA . ASP A 1 191 ? -21.048 -10.120 33.945 1.00 86.31 191 ASP A CA 1
ATOM 1511 C C . ASP A 1 191 ? -22.155 -10.491 32.942 1.00 86.31 191 ASP A C 1
ATOM 1513 O O . ASP A 1 191 ? -22.297 -11.657 32.578 1.00 86.31 191 ASP A O 1
ATOM 1517 N N . ILE A 1 192 ? -22.935 -9.507 32.473 1.00 83.50 192 ILE A N 1
ATOM 1518 C CA . ILE A 1 192 ? -23.968 -9.716 31.445 1.00 83.50 192 ILE A CA 1
ATOM 1519 C C . ILE A 1 192 ? -23.370 -9.902 30.044 1.00 83.50 192 ILE A C 1
ATOM 1521 O O . ILE A 1 192 ? -24.076 -10.333 29.131 1.00 83.50 192 ILE A O 1
ATOM 1525 N N . LEU A 1 193 ? -22.095 -9.543 29.846 1.00 81.56 193 LEU A N 1
ATOM 1526 C CA . LEU A 1 193 ? -21.433 -9.694 28.556 1.00 81.56 193 LEU A CA 1
ATOM 1527 C C . LEU A 1 193 ? -21.145 -11.182 28.310 1.00 81.56 193 LEU A C 1
ATOM 1529 O O . LEU A 1 193 ? -20.534 -11.834 29.159 1.00 81.56 193 LEU A O 1
ATOM 1533 N N . PRO A 1 194 ? -21.551 -11.741 27.156 1.00 76.69 194 PRO A N 1
ATOM 1534 C CA . PRO A 1 194 ? -21.304 -13.144 26.862 1.00 76.69 194 PRO A CA 1
ATOM 1535 C C . PRO A 1 194 ? -19.791 -13.412 26.809 1.00 76.69 194 PRO A C 1
ATOM 1537 O O . PRO A 1 194 ? -19.089 -12.764 26.026 1.00 76.69 194 PRO A O 1
ATOM 1540 N N . PRO A 1 195 ? -19.270 -14.363 27.607 1.00 75.62 195 PRO A N 1
ATOM 1541 C CA . PRO A 1 195 ? -17.844 -14.649 27.633 1.00 75.62 195 PRO A CA 1
ATOM 1542 C C . PRO A 1 195 ? -17.381 -15.155 26.265 1.00 75.62 195 PRO A C 1
ATOM 1544 O O . PRO A 1 195 ? -18.084 -15.927 25.610 1.00 75.62 195 PRO A O 1
ATOM 1547 N N . GLY A 1 196 ? -16.198 -14.716 25.837 1.00 76.94 196 GLY A N 1
ATOM 1548 C CA . GLY A 1 196 ? -15.585 -15.178 24.593 1.00 76.94 196 GLY A CA 1
ATOM 1549 C C . GLY A 1 196 ? -16.180 -14.611 23.305 1.00 76.94 196 GLY A C 1
ATOM 1550 O O . GLY A 1 196 ? -15.799 -15.011 22.210 1.00 76.94 196 GLY A O 1
ATOM 1551 N N . ARG A 1 197 ? -17.126 -13.669 23.394 1.00 81.94 197 ARG A N 1
ATOM 1552 C CA . ARG A 1 197 ? -17.733 -13.030 22.219 1.00 81.94 197 ARG A CA 1
ATOM 1553 C C . ARG A 1 197 ? -17.385 -11.549 22.136 1.00 81.94 197 ARG A C 1
ATOM 1555 O O . ARG A 1 197 ? -17.354 -10.843 23.138 1.00 81.94 197 ARG A O 1
ATOM 1562 N N . GLY A 1 198 ? -17.210 -11.071 20.906 1.00 86.69 198 GLY A N 1
ATOM 1563 C CA . GLY A 1 198 ? -16.977 -9.660 20.597 1.00 86.69 198 GLY A CA 1
ATOM 1564 C C . GLY A 1 198 ? -15.504 -9.255 20.638 1.00 86.69 198 GLY A C 1
ATOM 1565 O O . GLY A 1 198 ? -14.610 -10.098 20.602 1.00 86.69 198 GLY A O 1
ATOM 1566 N N . SER A 1 199 ? -15.262 -7.946 20.686 1.00 90.62 199 SER A N 1
ATOM 1567 C CA . SER A 1 199 ? -13.922 -7.367 20.791 1.00 90.62 199 SER A CA 1
ATOM 1568 C C . SER A 1 199 ? -13.942 -6.125 21.676 1.00 90.62 199 SER A C 1
ATOM 1570 O O . SER A 1 199 ? -14.906 -5.358 21.659 1.00 90.62 199 SER A O 1
ATOM 1572 N N . LEU A 1 200 ? -12.860 -5.903 22.417 1.00 91.06 200 LEU A N 1
ATOM 1573 C CA . LEU A 1 200 ? -12.644 -4.711 23.226 1.00 91.06 200 LEU A CA 1
ATOM 1574 C C . LEU A 1 200 ? -11.652 -3.786 22.528 1.00 91.06 200 LEU A C 1
ATOM 1576 O O . LEU A 1 200 ? -10.542 -4.193 22.197 1.00 91.06 200 LEU A O 1
ATOM 1580 N N . PHE A 1 201 ? -12.048 -2.532 22.325 1.00 92.44 201 PHE A N 1
ATOM 1581 C CA . PHE A 1 201 ? -11.215 -1.527 21.676 1.00 92.44 201 PHE A CA 1
ATOM 1582 C C . PHE A 1 201 ? -10.737 -0.483 22.681 1.00 92.44 201 PHE A C 1
ATOM 1584 O O . PHE A 1 201 ? -11.543 0.218 23.287 1.00 92.44 201 PHE A O 1
ATOM 1591 N N . PHE A 1 202 ? -9.424 -0.314 22.772 1.00 91.69 202 PHE A N 1
ATOM 1592 C CA . PHE A 1 202 ? -8.791 0.845 23.387 1.00 91.69 202 PHE A CA 1
ATOM 1593 C C . PHE A 1 202 ? -8.391 1.799 22.274 1.00 91.69 202 PHE A C 1
ATOM 1595 O O . PHE A 1 202 ? -7.725 1.402 21.320 1.00 91.69 202 PHE A O 1
ATOM 1602 N N . ARG A 1 203 ? -8.819 3.057 22.357 1.00 88.38 203 ARG A N 1
ATOM 1603 C CA . ARG A 1 203 ? -8.491 4.069 21.351 1.00 88.38 203 ARG A CA 1
ATOM 1604 C C . ARG A 1 203 ? -7.953 5.303 22.044 1.00 88.38 203 ARG A C 1
ATOM 1606 O O . ARG A 1 203 ? -8.664 5.926 22.830 1.00 88.38 203 ARG A O 1
ATOM 1613 N N . GLY A 1 204 ? -6.710 5.664 21.734 1.00 84.88 204 GLY A N 1
ATOM 1614 C CA . GLY A 1 204 ? -6.244 7.022 21.981 1.00 84.88 204 GLY A CA 1
ATOM 1615 C C . GLY A 1 204 ? -7.062 7.999 21.139 1.00 84.88 204 GLY A C 1
ATOM 1616 O O . GLY A 1 204 ? -7.702 7.604 20.163 1.00 84.88 204 GLY A O 1
ATOM 1617 N N . LYS A 1 205 ? -7.054 9.281 21.500 1.00 87.12 205 LYS A N 1
ATOM 1618 C CA . LYS A 1 205 ? -7.642 10.337 20.672 1.00 87.12 205 LYS A CA 1
ATOM 1619 C C . LYS A 1 205 ? -6.575 10.805 19.675 1.00 87.12 205 LYS A C 1
ATOM 1621 O O . LYS A 1 205 ? -5.687 11.542 20.096 1.00 87.12 205 LYS A O 1
ATOM 1626 N N . PRO A 1 206 ? -6.606 10.373 18.398 1.00 91.25 206 PRO A N 1
ATOM 1627 C CA . PRO A 1 206 ? -5.579 10.769 17.449 1.00 91.25 206 PRO A CA 1
ATOM 1628 C C . PRO A 1 206 ? -5.714 12.252 17.102 1.00 91.25 206 PRO A C 1
ATOM 1630 O O . PRO A 1 206 ? -6.800 12.729 16.769 1.00 91.25 206 PRO A O 1
ATOM 1633 N N . GLU A 1 207 ? -4.596 12.963 17.135 1.00 93.19 207 GLU A N 1
ATOM 1634 C CA . GLU A 1 207 ? -4.434 14.281 16.538 1.00 93.19 207 GLU A CA 1
ATOM 1635 C C . GLU A 1 207 ? -3.968 14.108 15.088 1.00 93.19 207 GLU A C 1
ATOM 1637 O O . GLU A 1 207 ? -3.074 13.310 14.798 1.00 93.19 207 GLU A O 1
ATOM 1642 N N . LYS A 1 208 ? -4.593 14.828 14.156 1.00 94.94 208 LYS A N 1
ATOM 1643 C CA . LYS A 1 208 ? -4.139 14.868 12.764 1.00 94.94 208 LYS A CA 1
ATOM 1644 C C . LYS A 1 208 ? -3.005 15.876 12.655 1.00 94.94 208 LYS A C 1
ATOM 1646 O O . LYS A 1 208 ? -3.213 17.042 12.964 1.00 94.94 208 LYS A O 1
ATOM 1651 N N . ILE A 1 209 ? -1.847 15.426 12.186 1.00 95.12 209 ILE A N 1
ATOM 1652 C CA . ILE A 1 209 ? -0.677 16.282 11.977 1.00 95.12 209 ILE A CA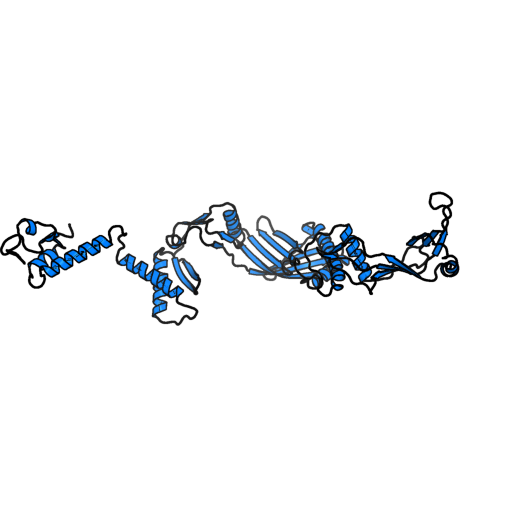 1
ATOM 1653 C C . ILE A 1 209 ? -0.227 16.217 10.523 1.00 95.12 209 ILE A C 1
ATOM 1655 O O . ILE A 1 209 ? -0.327 15.164 9.883 1.00 95.12 209 ILE A O 1
ATOM 1659 N N . GLU A 1 210 ? 0.259 17.334 9.992 1.00 96.25 210 GLU A N 1
ATOM 1660 C CA . GLU A 1 210 ? 0.765 17.374 8.624 1.00 96.25 210 GLU A CA 1
ATOM 1661 C C . GLU A 1 210 ? 2.076 16.602 8.521 1.00 96.25 210 GLU A C 1
ATOM 1663 O O . GLU A 1 210 ? 2.888 16.559 9.449 1.00 96.25 210 GLU A O 1
ATOM 1668 N N . THR A 1 211 ? 2.267 15.927 7.396 1.00 96.69 211 THR A N 1
ATOM 1669 C CA . THR A 1 211 ? 3.438 15.095 7.147 1.00 96.69 211 THR A CA 1
ATOM 1670 C C . THR A 1 211 ? 3.919 15.295 5.727 1.00 96.69 211 THR A C 1
ATOM 1672 O O . THR A 1 211 ? 3.156 15.109 4.776 1.00 96.69 211 THR A O 1
ATOM 1675 N N . TYR A 1 212 ? 5.200 15.619 5.606 1.00 95.62 212 TYR A N 1
ATOM 1676 C CA . TYR A 1 212 ? 5.880 15.797 4.335 1.00 95.62 212 TYR A CA 1
ATOM 1677 C C . TYR A 1 212 ? 6.972 14.740 4.187 1.00 95.62 212 TYR A C 1
ATOM 1679 O O . TYR A 1 212 ? 7.710 14.446 5.128 1.00 95.62 212 TYR A O 1
ATOM 1687 N N . ILE A 1 213 ? 7.072 14.169 2.991 1.00 94.56 213 ILE A N 1
ATOM 1688 C CA . ILE A 1 213 ? 8.208 13.357 2.558 1.00 94.56 213 ILE A CA 1
ATOM 1689 C C . ILE A 1 213 ? 8.857 14.118 1.411 1.00 94.56 213 ILE A C 1
ATOM 1691 O O . ILE A 1 213 ? 8.185 14.417 0.423 1.00 94.56 213 ILE A O 1
ATOM 1695 N N . LEU A 1 214 ? 10.141 14.430 1.532 1.00 93.62 214 LEU A N 1
ATOM 1696 C CA . LEU A 1 214 ? 10.882 15.226 0.559 1.00 93.62 214 LEU A CA 1
ATOM 1697 C C . LEU A 1 214 ? 12.275 14.660 0.303 1.00 93.62 214 LEU A C 1
ATOM 1699 O O . LEU A 1 214 ? 12.868 13.993 1.153 1.00 93.62 214 LEU A O 1
ATOM 1703 N N . PHE A 1 215 ? 12.792 14.967 -0.885 1.00 93.00 215 PHE A N 1
ATOM 1704 C CA . PHE A 1 215 ? 14.205 14.854 -1.191 1.00 93.00 215 PHE A CA 1
ATOM 1705 C C . PHE A 1 215 ? 14.871 16.227 -1.143 1.00 93.00 215 PHE A C 1
ATOM 1707 O O . PHE A 1 215 ? 14.395 17.137 -1.810 1.00 93.00 215 PHE A O 1
ATOM 1714 N N . ARG A 1 216 ? 15.966 16.372 -0.392 1.00 92.25 216 ARG A N 1
ATOM 1715 C CA . ARG A 1 216 ? 16.686 17.648 -0.207 1.00 92.25 216 ARG A CA 1
ATOM 1716 C C . ARG A 1 216 ? 18.142 17.528 -0.629 1.00 92.25 216 ARG A C 1
ATOM 1718 O O . ARG A 1 216 ? 18.830 16.625 -0.155 1.00 92.25 216 ARG A O 1
ATOM 1725 N N . SER A 1 217 ? 18.623 18.418 -1.493 1.00 91.50 217 SER A N 1
ATOM 1726 C CA . SER A 1 217 ? 20.041 18.505 -1.873 1.00 91.50 217 SER A CA 1
ATOM 1727 C C . SER A 1 217 ? 20.707 19.658 -1.133 1.00 91.50 217 SER A C 1
ATOM 1729 O O . SER A 1 217 ? 20.412 20.822 -1.388 1.00 91.50 217 SER A O 1
ATOM 1731 N N . ASP A 1 218 ? 21.651 19.345 -0.246 1.00 83.19 218 ASP A N 1
ATOM 1732 C CA . ASP A 1 218 ? 22.369 20.370 0.518 1.00 83.19 218 ASP A CA 1
ATOM 1733 C C . ASP A 1 218 ? 23.292 21.213 -0.381 1.00 83.19 218 ASP A C 1
ATOM 1735 O O . ASP A 1 218 ? 23.548 22.377 -0.084 1.00 83.19 218 ASP A O 1
ATOM 1739 N N . ARG A 1 219 ? 23.796 20.652 -1.494 1.00 86.50 219 ARG A N 1
ATOM 1740 C CA . ARG A 1 219 ? 24.686 21.383 -2.415 1.00 86.50 219 ARG A CA 1
ATOM 1741 C C . ARG A 1 219 ? 23.961 22.420 -3.262 1.00 86.50 219 ARG A C 1
ATOM 1743 O O . ARG A 1 219 ? 24.539 23.459 -3.560 1.00 86.50 219 ARG A O 1
ATOM 1750 N N . SER A 1 220 ? 22.745 22.108 -3.701 1.00 86.56 220 SER A N 1
ATOM 1751 C CA . SER A 1 220 ? 21.950 23.007 -4.548 1.00 86.56 220 SER A CA 1
ATOM 1752 C C . SER A 1 220 ? 20.986 23.881 -3.747 1.00 86.56 220 SER A C 1
ATOM 1754 O O . SER A 1 220 ? 20.617 24.950 -4.218 1.00 86.56 220 SER A O 1
ATOM 1756 N N . GLY A 1 221 ? 20.600 23.446 -2.544 1.00 86.06 221 GLY A N 1
ATOM 1757 C CA . GLY A 1 221 ? 19.502 24.044 -1.787 1.00 86.06 221 GLY A CA 1
ATOM 1758 C C . GLY A 1 221 ? 18.119 23.701 -2.350 1.00 86.06 221 GLY A C 1
ATOM 1759 O O . GLY A 1 221 ? 17.129 24.239 -1.859 1.00 86.06 221 GLY A O 1
ATOM 1760 N N . ASP A 1 222 ? 18.041 22.829 -3.363 1.00 90.81 222 ASP A N 1
ATOM 1761 C CA . ASP A 1 222 ? 16.784 22.425 -3.985 1.00 90.81 222 ASP A CA 1
ATOM 1762 C C . ASP A 1 222 ? 16.083 21.326 -3.168 1.00 90.81 222 ASP A C 1
ATOM 1764 O O . ASP A 1 222 ? 16.715 20.376 -2.684 1.00 90.81 222 ASP A O 1
ATOM 1768 N N . ASP A 1 223 ? 14.751 21.418 -3.114 1.00 92.38 223 ASP A N 1
ATOM 1769 C CA . ASP A 1 223 ? 13.858 20.432 -2.507 1.00 92.38 223 ASP A CA 1
ATOM 1770 C C . ASP A 1 223 ? 12.896 19.843 -3.552 1.00 92.38 223 ASP A C 1
ATOM 1772 O O . ASP A 1 223 ? 12.361 20.537 -4.419 1.00 92.38 223 ASP A O 1
ATOM 1776 N N . CYS A 1 224 ? 12.618 18.547 -3.431 1.00 94.56 224 CYS A N 1
ATOM 1777 C CA . CYS A 1 224 ? 11.598 17.842 -4.195 1.00 94.56 224 CYS A CA 1
ATOM 1778 C C . CYS A 1 224 ? 10.591 17.194 -3.242 1.00 94.56 224 CYS A C 1
ATOM 1780 O O . CYS A 1 224 ? 10.889 16.192 -2.591 1.00 94.56 224 CYS A O 1
ATOM 1782 N N . GLU A 1 225 ? 9.379 17.748 -3.168 1.00 95.38 225 GLU A N 1
ATOM 1783 C CA . GLU A 1 225 ? 8.302 17.150 -2.380 1.00 95.38 225 GLU A CA 1
ATOM 1784 C C . GLU A 1 225 ? 7.806 15.850 -3.033 1.00 95.38 225 GLU A C 1
ATOM 1786 O O . GLU A 1 225 ? 7.182 15.843 -4.100 1.00 95.38 225 GLU A O 1
ATOM 1791 N N . LEU A 1 226 ? 8.026 14.733 -2.344 1.00 93.81 226 LEU A N 1
ATOM 1792 C CA . LEU A 1 226 ? 7.566 13.414 -2.753 1.00 93.81 226 LEU A CA 1
ATOM 1793 C C . LEU A 1 226 ? 6.114 13.166 -2.330 1.00 93.81 226 LEU A C 1
ATOM 1795 O O . LEU A 1 226 ? 5.313 12.663 -3.119 1.00 93.81 226 LEU A O 1
ATOM 1799 N N . ALA A 1 227 ? 5.733 13.533 -1.106 1.00 94.94 227 ALA A N 1
ATOM 1800 C CA . ALA A 1 227 ? 4.386 13.311 -0.584 1.00 94.94 227 ALA A CA 1
ATOM 1801 C C . ALA A 1 227 ? 3.994 14.339 0.483 1.00 94.94 227 ALA A C 1
ATOM 1803 O O . ALA A 1 227 ? 4.820 14.711 1.309 1.00 94.94 227 ALA A O 1
ATOM 1804 N N . TYR A 1 228 ? 2.708 14.691 0.497 1.00 95.00 228 TYR A N 1
ATOM 1805 C CA . TYR A 1 228 ? 2.043 15.419 1.575 1.00 95.00 228 TYR A CA 1
ATOM 1806 C C . TYR A 1 228 ? 0.783 14.651 1.976 1.00 95.00 228 TYR A C 1
ATOM 1808 O O . TYR A 1 228 ? -0.002 14.243 1.113 1.00 95.00 228 TYR A O 1
ATOM 1816 N N . PHE A 1 229 ? 0.609 14.409 3.272 1.00 96.12 229 PHE A N 1
ATOM 1817 C CA . PHE A 1 229 ? -0.578 13.770 3.840 1.00 96.12 229 PHE A CA 1
ATOM 1818 C C . PHE A 1 229 ? -0.677 14.049 5.344 1.00 96.12 229 PHE A C 1
ATOM 1820 O O . PHE A 1 229 ? 0.232 14.607 5.948 1.00 96.12 229 PHE A O 1
ATOM 1827 N N . HIS A 1 230 ? -1.787 13.641 5.959 1.00 96.06 230 HIS A N 1
ATOM 1828 C CA . HIS A 1 230 ? -1.970 13.763 7.403 1.00 96.06 230 HIS A CA 1
ATOM 1829 C C . HIS A 1 230 ? -1.676 12.437 8.106 1.00 96.06 230 HIS A C 1
ATOM 1831 O O . HIS A 1 230 ? -2.350 11.433 7.844 1.00 96.06 230 HIS A O 1
ATOM 1837 N N . SER A 1 231 ? -0.729 12.448 9.039 1.00 96.12 231 SER A N 1
ATOM 1838 C CA . SER A 1 231 ? -0.491 11.336 9.962 1.00 96.12 231 SER A CA 1
ATOM 1839 C C . SER A 1 231 ? -1.385 11.450 11.197 1.00 96.12 231 SER A C 1
ATOM 1841 O O . SER A 1 231 ? -1.891 12.521 11.530 1.00 96.12 231 SER A O 1
ATOM 1843 N N . ASN A 1 232 ? -1.598 10.326 11.877 1.00 95.31 232 ASN A N 1
ATOM 1844 C CA . ASN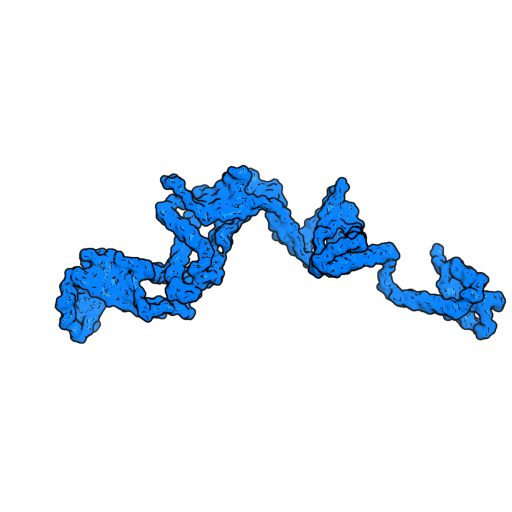 A 1 232 ? -2.259 10.281 13.176 1.00 95.31 232 ASN A CA 1
ATOM 1845 C C . ASN A 1 232 ? -1.196 10.256 14.271 1.00 95.31 232 ASN A C 1
ATOM 1847 O O . ASN A 1 232 ? -0.400 9.317 14.314 1.00 95.31 232 ASN A O 1
ATOM 1851 N N . MET A 1 233 ? -1.222 11.236 15.164 1.00 93.94 233 MET A N 1
ATOM 1852 C CA . MET A 1 233 ? -0.403 11.264 16.367 1.00 93.94 233 MET A CA 1
ATOM 1853 C C . MET A 1 233 ? -1.240 10.901 17.590 1.00 93.94 233 MET A C 1
ATOM 1855 O O . MET A 1 233 ? -2.319 11.450 17.798 1.00 93.94 233 MET A O 1
ATOM 1859 N N . THR A 1 234 ? -0.740 9.991 18.414 1.00 94.75 234 THR A N 1
ATOM 1860 C CA . THR A 1 234 ? -1.303 9.655 19.724 1.00 94.75 234 THR A CA 1
ATOM 1861 C C . THR A 1 234 ? -0.251 9.858 20.803 1.00 94.75 234 THR A C 1
ATOM 1863 O O . THR A 1 234 ? 0.948 9.788 20.531 1.00 94.75 234 THR A O 1
ATOM 1866 N N . SER A 1 235 ? -0.697 10.115 22.029 1.00 92.12 235 SER A N 1
ATOM 1867 C CA . SER A 1 235 ? 0.163 10.271 23.198 1.00 92.12 235 SER A CA 1
ATOM 1868 C C . SER A 1 235 ? -0.238 9.299 24.304 1.00 92.12 235 SER A C 1
ATOM 1870 O O . SER A 1 235 ? -1.404 8.921 24.429 1.00 92.12 235 SER A O 1
ATOM 1872 N N . GLY A 1 236 ? 0.743 8.892 25.103 1.00 91.81 236 GLY A N 1
ATOM 1873 C CA . GLY A 1 236 ? 0.556 8.077 26.297 1.00 91.81 236 GLY A CA 1
ATOM 1874 C C . GLY A 1 236 ? 1.536 8.473 27.398 1.00 91.81 236 GLY A C 1
ATOM 1875 O O . GLY A 1 236 ? 2.130 9.549 27.367 1.00 91.81 236 GLY A O 1
ATOM 1876 N N . SER A 1 237 ? 1.698 7.610 28.398 1.00 91.75 237 SER A N 1
ATOM 1877 C CA . SER A 1 237 ? 2.480 7.921 29.598 1.00 91.75 237 SER A CA 1
ATOM 1878 C C . SER A 1 237 ? 3.988 8.024 29.365 1.00 91.75 237 SER A C 1
ATOM 1880 O O . SER A 1 237 ? 4.668 8.629 30.187 1.00 91.75 237 SER A O 1
ATOM 1882 N N . LYS A 1 238 ? 4.525 7.421 28.295 1.00 90.81 238 LYS A N 1
ATOM 1883 C CA . LYS A 1 238 ? 5.964 7.460 27.976 1.00 90.81 238 LYS A CA 1
ATOM 1884 C C . LYS A 1 238 ? 6.312 8.404 26.833 1.00 90.81 238 LYS A C 1
ATOM 1886 O O . LYS A 1 238 ? 7.456 8.849 26.740 1.00 90.81 238 LYS A O 1
ATOM 1891 N N . GLY A 1 239 ? 5.368 8.687 25.941 1.00 91.00 239 GLY A N 1
ATOM 1892 C CA . GLY A 1 239 ? 5.668 9.494 24.770 1.00 91.00 239 GLY A CA 1
ATOM 1893 C C . GLY A 1 239 ? 4.557 9.539 23.736 1.00 91.00 239 GLY A C 1
ATOM 1894 O O . GLY A 1 239 ? 3.381 9.347 24.045 1.00 91.00 239 GLY A O 1
ATOM 1895 N N . VAL A 1 240 ? 4.954 9.807 22.494 1.00 91.62 240 VAL A N 1
ATOM 1896 C CA . VAL A 1 240 ? 4.053 9.921 21.342 1.00 91.62 240 VAL A CA 1
ATOM 1897 C C . VAL A 1 240 ? 4.358 8.862 20.287 1.00 91.62 240 VAL A C 1
ATOM 1899 O O . VAL A 1 240 ? 5.513 8.475 20.098 1.00 91.62 240 VAL A O 1
ATOM 1902 N N . SER A 1 241 ? 3.317 8.407 19.591 1.00 93.31 241 SER A N 1
ATOM 1903 C CA . SER A 1 241 ? 3.401 7.545 18.407 1.00 93.31 241 SER A CA 1
ATOM 1904 C C . SER A 1 241 ? 2.710 8.243 17.244 1.00 93.31 241 SER A C 1
ATOM 1906 O O . SER A 1 241 ? 1.590 8.735 17.373 1.00 93.31 241 SER A O 1
ATOM 1908 N N . ILE A 1 242 ? 3.392 8.313 16.107 1.00 94.38 242 ILE A N 1
ATOM 1909 C CA . ILE A 1 242 ? 2.902 8.917 14.875 1.00 94.38 242 ILE A CA 1
ATOM 1910 C C . ILE A 1 242 ? 2.840 7.822 13.822 1.00 94.38 242 ILE A C 1
ATOM 1912 O O . ILE A 1 242 ? 3.848 7.187 13.519 1.00 94.38 242 ILE A O 1
ATOM 1916 N N . ASN A 1 243 ? 1.660 7.622 13.242 1.00 95.31 243 ASN A N 1
ATOM 1917 C CA . ASN A 1 243 ? 1.438 6.645 12.185 1.00 95.31 243 ASN A CA 1
ATOM 1918 C C . ASN A 1 243 ? 0.874 7.343 10.950 1.00 95.31 243 ASN A C 1
ATOM 1920 O O . ASN A 1 243 ? -0.147 8.033 11.018 1.00 95.31 243 ASN A O 1
ATOM 1924 N N . GLY A 1 244 ? 1.541 7.148 9.820 1.00 95.38 244 GLY A N 1
ATOM 1925 C CA . GLY A 1 244 ? 1.243 7.818 8.565 1.00 95.38 244 GLY A CA 1
ATOM 1926 C C . GLY A 1 244 ? 1.273 6.856 7.388 1.00 95.38 244 GLY A C 1
ATOM 1927 O O . GLY A 1 244 ? 2.073 5.922 7.355 1.00 95.38 244 GLY A O 1
ATOM 1928 N N . SER A 1 245 ? 0.415 7.089 6.400 1.00 96.31 245 SER A N 1
ATOM 1929 C CA . SER A 1 245 ? 0.486 6.396 5.118 1.00 96.31 245 SER A CA 1
ATOM 1930 C C . SER A 1 245 ? 0.215 7.378 3.988 1.00 96.31 245 SER A C 1
ATOM 1932 O O . SER A 1 245 ? -0.800 8.075 3.989 1.00 96.31 245 SER A O 1
ATOM 1934 N N . GLY A 1 246 ? 1.152 7.442 3.046 1.00 95.12 246 GLY A N 1
ATOM 1935 C CA . GLY A 1 246 ? 1.135 8.358 1.915 1.00 95.12 246 GLY A CA 1
ATOM 1936 C C . GLY A 1 246 ? 1.098 7.622 0.583 1.00 95.12 246 GLY A C 1
ATOM 1937 O O . GLY A 1 246 ? 1.446 6.443 0.497 1.00 95.12 246 GLY A O 1
ATOM 1938 N N . LEU A 1 247 ? 0.687 8.344 -0.465 1.00 95.00 247 LEU A N 1
ATOM 1939 C CA . LEU A 1 247 ? 0.684 7.865 -1.854 1.00 95.00 247 LEU A CA 1
ATOM 1940 C C . LEU A 1 247 ? -0.042 6.514 -2.016 1.00 95.00 247 LEU A C 1
ATOM 1942 O O . LEU A 1 247 ? 0.486 5.586 -2.617 1.00 95.00 247 LEU A O 1
ATOM 1946 N N . SER A 1 248 ? -1.241 6.386 -1.435 1.00 92.88 248 SER A N 1
ATOM 1947 C CA . SER A 1 248 ? -2.037 5.143 -1.427 1.00 92.88 248 SER A CA 1
ATOM 1948 C C . SER A 1 248 ? -1.293 3.908 -0.900 1.00 92.88 248 SER A C 1
ATOM 1950 O O . SER A 1 248 ? -1.451 2.812 -1.428 1.00 92.88 248 SER A O 1
ATOM 1952 N N . GLY A 1 249 ? -0.500 4.075 0.159 1.00 94.50 249 GLY A N 1
ATOM 1953 C CA . GLY A 1 249 ? 0.175 2.962 0.828 1.00 94.50 249 GLY A CA 1
ATOM 1954 C C . GLY A 1 249 ? 1.588 2.685 0.331 1.00 94.50 249 GLY A C 1
ATOM 1955 O O . GLY A 1 249 ? 2.267 1.865 0.940 1.00 94.50 249 GLY A O 1
ATOM 1956 N N . LEU A 1 250 ? 2.061 3.381 -0.713 1.00 95.38 250 LEU A N 1
ATOM 1957 C CA . LEU A 1 250 ? 3.434 3.212 -1.202 1.00 95.38 250 LEU A CA 1
ATOM 1958 C C . LEU A 1 250 ? 4.468 3.625 -0.152 1.00 95.38 250 LEU A C 1
ATOM 1960 O O . LEU A 1 250 ? 5.569 3.085 -0.128 1.00 95.38 250 LEU A O 1
ATOM 1964 N N . PHE A 1 251 ? 4.104 4.564 0.726 1.00 94.81 251 PHE A N 1
ATOM 1965 C CA . PHE A 1 251 ? 4.898 4.936 1.889 1.00 94.81 251 PHE A CA 1
ATOM 1966 C C . PHE A 1 251 ? 4.103 4.706 3.168 1.00 94.81 251 PHE A C 1
ATOM 1968 O O . PHE A 1 251 ? 2.964 5.164 3.302 1.00 94.81 251 PHE A O 1
ATOM 1975 N N . THR A 1 252 ? 4.723 4.031 4.133 1.00 95.81 252 THR A N 1
ATOM 1976 C CA . THR A 1 252 ? 4.194 3.882 5.492 1.00 95.81 252 THR A CA 1
ATOM 1977 C C . THR A 1 252 ? 5.234 4.344 6.498 1.00 95.81 252 THR A C 1
ATOM 1979 O O . THR A 1 252 ? 6.413 4.008 6.395 1.00 95.81 252 THR A O 1
ATOM 1982 N N . LEU A 1 253 ? 4.796 5.161 7.449 1.00 94.88 253 LEU A N 1
ATOM 1983 C CA . LEU A 1 253 ? 5.639 5.800 8.446 1.00 94.88 253 LEU A CA 1
ATOM 1984 C C . LEU A 1 253 ? 5.139 5.427 9.836 1.00 94.88 253 LEU A C 1
ATOM 1986 O O . LEU A 1 253 ? 3.951 5.578 10.129 1.00 94.88 253 LEU A O 1
ATOM 1990 N N . LYS A 1 254 ? 6.056 4.996 10.697 1.00 93.75 254 LYS A N 1
ATOM 1991 C CA . LYS A 1 254 ? 5.834 4.866 12.134 1.00 93.75 254 LYS A CA 1
ATOM 1992 C C . LYS A 1 254 ? 6.963 5.567 12.871 1.00 93.75 254 LYS A C 1
ATOM 1994 O O . LYS A 1 254 ? 8.101 5.107 12.818 1.00 93.75 254 LYS A O 1
ATOM 1999 N N . ALA A 1 255 ? 6.655 6.665 13.547 1.00 92.06 255 ALA A N 1
ATOM 2000 C CA . ALA A 1 255 ? 7.601 7.366 14.403 1.00 92.06 255 ALA A CA 1
ATOM 2001 C C . ALA A 1 255 ? 7.173 7.270 15.866 1.00 92.06 255 ALA A C 1
ATOM 2003 O O . ALA A 1 255 ? 5.986 7.302 16.177 1.00 92.06 255 ALA A O 1
ATOM 2004 N N . THR A 1 256 ? 8.140 7.169 16.767 1.00 90.06 256 THR A N 1
ATOM 2005 C CA . THR A 1 256 ? 7.915 7.210 18.214 1.00 90.06 256 THR A CA 1
ATOM 2006 C C . THR A 1 256 ? 8.889 8.190 18.836 1.00 90.06 256 THR A C 1
ATOM 2008 O O . THR A 1 256 ? 10.068 8.180 18.477 1.00 90.06 256 THR A O 1
ATOM 2011 N N . ALA A 1 257 ? 8.428 9.000 19.780 1.00 86.94 257 ALA A N 1
ATOM 2012 C CA . ALA A 1 257 ? 9.294 9.874 20.560 1.00 86.94 257 ALA A CA 1
ATOM 2013 C C . ALA A 1 257 ? 9.032 9.665 22.049 1.00 86.94 257 ALA A C 1
ATOM 2015 O O . ALA A 1 257 ? 7.880 9.724 22.480 1.00 86.94 257 ALA A O 1
ATOM 2016 N N . THR A 1 258 ? 10.089 9.424 22.819 1.00 85.50 258 THR A N 1
ATOM 2017 C CA . THR A 1 258 ? 10.056 9.298 24.282 1.00 85.50 258 THR A CA 1
ATOM 2018 C C . THR A 1 258 ? 11.015 10.301 24.913 1.00 85.50 258 THR A C 1
ATOM 2020 O O . THR A 1 258 ? 11.926 10.803 24.253 1.00 85.50 258 THR A O 1
ATOM 2023 N N . GLN A 1 259 ? 10.812 10.602 26.198 1.00 76.25 259 GLN A N 1
ATOM 2024 C CA . GLN A 1 259 ? 11.721 11.482 26.942 1.00 76.25 259 GLN A CA 1
ATOM 2025 C C . GLN A 1 259 ? 13.102 10.837 27.155 1.00 76.25 259 GLN A C 1
ATOM 2027 O O . GLN A 1 259 ? 14.110 11.531 27.066 1.00 76.25 259 GLN A O 1
ATOM 2032 N N . ASP A 1 260 ? 13.144 9.516 27.364 1.00 77.31 260 ASP A N 1
ATOM 2033 C CA . ASP A 1 260 ? 14.369 8.798 27.746 1.00 77.31 260 ASP A CA 1
ATOM 2034 C C . ASP A 1 260 ? 15.181 8.271 26.549 1.00 77.31 260 ASP A C 1
ATOM 2036 O O . ASP A 1 260 ? 16.409 8.282 26.577 1.00 77.31 260 ASP A O 1
ATOM 2040 N N . GLU A 1 261 ? 14.515 7.795 25.488 1.00 76.75 261 GLU A N 1
ATOM 2041 C CA . GLU A 1 261 ? 15.171 7.130 24.344 1.00 76.75 261 GLU A CA 1
ATOM 2042 C C . GLU A 1 261 ? 15.244 8.016 23.089 1.00 76.75 261 GLU A C 1
ATOM 2044 O O . GLU A 1 261 ? 15.785 7.600 22.061 1.00 76.75 261 GLU A O 1
ATOM 2049 N N . GLY A 1 262 ? 14.698 9.234 23.155 1.00 82.94 262 GLY A N 1
ATOM 2050 C CA . GLY A 1 262 ? 14.647 10.170 22.038 1.00 82.94 262 GLY A CA 1
ATOM 2051 C C . GLY A 1 262 ? 13.641 9.762 20.960 1.00 82.94 262 GLY A C 1
ATOM 2052 O O . GLY A 1 262 ? 12.555 9.255 21.243 1.00 82.94 262 GLY A O 1
ATOM 2053 N N . THR A 1 263 ? 13.980 10.033 19.699 1.00 84.25 263 THR A N 1
ATOM 2054 C CA . THR A 1 263 ? 13.102 9.832 18.541 1.00 84.25 263 THR A CA 1
ATOM 2055 C C . THR A 1 263 ? 13.549 8.641 17.693 1.00 84.25 263 THR A C 1
ATOM 2057 O O . THR A 1 263 ? 14.733 8.452 17.410 1.00 84.25 263 THR A O 1
ATOM 2060 N N . ARG A 1 264 ? 12.588 7.832 17.242 1.00 86.44 264 ARG A N 1
ATOM 2061 C CA . ARG A 1 264 ? 12.794 6.739 16.284 1.00 86.44 264 ARG A CA 1
ATOM 2062 C C . ARG A 1 264 ? 11.804 6.869 15.139 1.00 86.44 264 ARG A C 1
ATOM 2064 O O . ARG A 1 264 ? 10.639 7.175 15.373 1.00 86.44 264 ARG A O 1
ATOM 2071 N N . LEU A 1 265 ? 12.259 6.589 13.921 1.00 89.00 265 LEU A N 1
ATOM 2072 C CA . LEU A 1 265 ? 11.429 6.553 12.721 1.00 89.00 265 LEU A CA 1
ATOM 2073 C C . LEU A 1 265 ? 11.656 5.243 11.970 1.00 89.00 265 LEU A C 1
ATOM 2075 O O . LEU A 1 265 ? 12.786 4.870 11.672 1.00 89.00 265 LEU A O 1
ATOM 2079 N N . ASN A 1 266 ? 10.560 4.579 11.625 1.00 89.88 266 ASN A N 1
ATOM 2080 C CA . ASN A 1 266 ? 10.510 3.486 10.671 1.00 89.88 266 ASN A CA 1
ATOM 2081 C C . ASN A 1 266 ? 9.720 3.956 9.446 1.00 89.88 266 ASN A C 1
ATOM 2083 O O . ASN A 1 266 ? 8.506 4.154 9.525 1.00 89.88 266 ASN A O 1
ATOM 2087 N N . ALA A 1 267 ? 10.419 4.162 8.334 1.00 90.38 267 ALA A N 1
ATOM 2088 C CA . ALA A 1 267 ? 9.834 4.527 7.053 1.00 90.38 267 ALA A CA 1
ATOM 2089 C C . ALA A 1 267 ? 9.993 3.357 6.081 1.00 90.38 267 ALA A C 1
ATOM 2091 O O . ALA A 1 267 ? 11.108 2.900 5.833 1.00 90.38 267 ALA A O 1
ATOM 2092 N N . LYS A 1 268 ? 8.882 2.875 5.523 1.00 91.81 268 LYS A N 1
ATOM 2093 C CA . LYS A 1 268 ? 8.874 1.797 4.531 1.00 91.81 268 LYS A CA 1
ATOM 2094 C C . LYS A 1 268 ? 8.336 2.306 3.207 1.00 91.81 268 LYS A C 1
ATOM 2096 O O . LYS A 1 268 ? 7.303 2.976 3.177 1.00 91.81 268 LYS A O 1
ATOM 2101 N N . TYR A 1 269 ? 9.016 1.918 2.138 1.00 92.69 269 TYR A N 1
ATOM 2102 C CA . TYR A 1 269 ? 8.567 2.069 0.762 1.00 92.69 269 TYR A CA 1
ATOM 2103 C C . TYR A 1 269 ? 8.236 0.693 0.193 1.00 92.69 269 TYR A C 1
ATOM 2105 O O . TYR A 1 269 ? 9.031 -0.236 0.333 1.00 92.69 269 TYR A O 1
ATOM 2113 N N . SER A 1 270 ? 7.058 0.564 -0.406 1.00 93.00 270 SER A N 1
ATOM 2114 C CA . SER A 1 270 ? 6.596 -0.664 -1.049 1.00 93.00 270 SER A CA 1
ATOM 2115 C C . SER A 1 270 ? 5.858 -0.327 -2.337 1.00 93.00 270 SER A C 1
ATOM 2117 O O . SER A 1 270 ? 5.109 0.641 -2.399 1.00 93.00 270 SER A O 1
ATOM 2119 N N . ILE A 1 271 ? 6.055 -1.155 -3.356 1.00 94.50 271 ILE A N 1
ATOM 2120 C CA . ILE A 1 271 ? 5.340 -1.110 -4.640 1.00 94.50 271 ILE A CA 1
ATOM 2121 C C . ILE A 1 271 ? 4.168 -2.099 -4.684 1.00 94.50 271 ILE A C 1
ATOM 2123 O O . ILE A 1 271 ? 3.400 -2.096 -5.640 1.00 94.50 271 ILE A O 1
ATOM 2127 N N . GLU A 1 272 ? 3.982 -2.911 -3.639 1.00 94.31 272 GLU A N 1
ATOM 2128 C CA . GLU A 1 272 ? 2.876 -3.872 -3.530 1.00 94.31 272 GLU A CA 1
ATOM 2129 C C . GLU A 1 272 ? 1.479 -3.259 -3.734 1.00 94.31 272 GLU A C 1
ATOM 2131 O O . GLU A 1 272 ? 0.643 -3.924 -4.346 1.00 94.31 272 GLU A O 1
ATOM 2136 N N . PRO A 1 273 ? 1.184 -2.004 -3.320 1.00 96.12 273 PRO A N 1
ATOM 2137 C CA . PRO A 1 273 ? -0.109 -1.374 -3.609 1.00 96.12 273 PRO A CA 1
ATOM 2138 C C . PRO A 1 273 ? -0.468 -1.287 -5.102 1.00 96.12 273 PRO A C 1
ATOM 2140 O O . PRO A 1 273 ? -1.631 -1.060 -5.450 1.00 96.12 273 PRO A O 1
ATOM 2143 N N . TRP A 1 274 ? 0.514 -1.440 -5.993 1.00 96.94 274 TRP A N 1
ATOM 2144 C CA . TRP A 1 274 ? 0.308 -1.485 -7.436 1.00 96.94 274 TRP A CA 1
ATOM 2145 C C . TRP A 1 274 ? 0.018 -2.883 -7.988 1.00 96.94 274 TRP A C 1
ATOM 2147 O O . TRP A 1 274 ? -0.399 -2.978 -9.142 1.00 96.94 274 TRP A O 1
ATOM 2157 N N . LEU A 1 275 ? 0.157 -3.949 -7.196 1.00 96.50 275 LEU A N 1
ATOM 2158 C CA . LEU A 1 275 ? -0.191 -5.300 -7.631 1.00 96.50 275 LEU A CA 1
ATOM 2159 C C . LEU A 1 275 ? -1.673 -5.384 -8.031 1.00 96.50 275 LEU A C 1
ATOM 2161 O O . LEU A 1 275 ? -2.565 -4.804 -7.406 1.00 96.50 275 LEU A O 1
ATOM 2165 N N . GLY A 1 276 ? -1.935 -6.076 -9.136 1.00 97.12 276 GLY A N 1
ATOM 2166 C CA . GLY A 1 276 ? -3.245 -6.174 -9.772 1.00 97.12 276 GLY A CA 1
ATOM 2167 C C . GLY A 1 276 ? -3.717 -4.893 -10.473 1.00 97.12 276 GLY A C 1
ATOM 2168 O O . GLY A 1 276 ? -4.850 -4.854 -10.955 1.00 97.12 276 GLY A O 1
ATOM 2169 N N . LYS A 1 277 ? -2.905 -3.829 -10.543 1.00 97.25 277 LYS A N 1
ATOM 2170 C CA . LYS A 1 277 ? -3.242 -2.592 -11.272 1.00 97.25 277 LYS A CA 1
ATOM 2171 C C . LYS A 1 277 ? -2.642 -2.601 -12.675 1.00 97.25 277 LYS A C 1
ATOM 2173 O O . LYS A 1 277 ? -1.608 -3.214 -12.918 1.00 97.25 277 LYS A O 1
ATOM 2178 N N . ARG A 1 278 ? -3.277 -1.888 -13.610 1.00 97.19 278 ARG A N 1
ATOM 2179 C CA . ARG A 1 278 ? -2.711 -1.682 -14.951 1.00 97.19 278 ARG A CA 1
ATOM 2180 C C . ARG A 1 278 ? -1.472 -0.790 -14.882 1.00 97.19 278 ARG A C 1
ATOM 2182 O O . ARG A 1 278 ? -1.513 0.245 -14.213 1.00 97.19 278 ARG A O 1
ATOM 2189 N N . LEU A 1 279 ? -0.414 -1.157 -15.607 1.00 96.88 279 LEU A N 1
ATOM 2190 C CA . LEU A 1 279 ? 0.858 -0.426 -15.626 1.00 96.88 279 LEU A CA 1
ATOM 2191 C C . LEU A 1 279 ? 0.703 1.024 -16.111 1.00 96.88 279 LEU A C 1
ATOM 2193 O O . LEU A 1 279 ? 1.323 1.929 -15.558 1.00 96.88 279 LEU A O 1
ATOM 2197 N N . ASP A 1 280 ? -0.183 1.294 -17.065 1.00 95.00 280 ASP A N 1
ATOM 2198 C CA . ASP A 1 280 ? -0.460 2.657 -17.528 1.00 95.00 280 ASP A CA 1
ATOM 2199 C C . ASP A 1 280 ? -1.167 3.537 -16.471 1.00 95.00 280 ASP A C 1
ATOM 2201 O O . ASP A 1 280 ? -0.999 4.761 -16.462 1.00 95.00 280 ASP A O 1
ATOM 2205 N N . LYS A 1 281 ? -1.887 2.928 -15.518 1.00 94.88 281 LYS A N 1
ATOM 2206 C CA . LYS A 1 281 ? -2.728 3.601 -14.507 1.00 94.88 281 LYS A CA 1
ATOM 2207 C C . LYS A 1 281 ? -2.203 3.497 -13.071 1.00 94.88 281 LYS A C 1
ATOM 2209 O O . LYS A 1 281 ? -2.977 3.629 -12.122 1.00 94.88 281 LYS A O 1
ATOM 2214 N N . LEU A 1 282 ? -0.902 3.282 -12.882 1.00 96.44 282 LEU A N 1
ATOM 2215 C CA . LEU A 1 282 ? -0.319 3.263 -11.536 1.00 96.44 282 LEU A CA 1
ATOM 2216 C C . LEU A 1 282 ? -0.451 4.634 -10.856 1.00 96.44 282 LEU A C 1
ATOM 2218 O O . LEU A 1 282 ? 0.093 5.638 -11.327 1.00 96.44 282 LEU A O 1
ATOM 2222 N N . ALA A 1 283 ? -1.180 4.668 -9.739 1.00 96.12 283 ALA A N 1
ATOM 2223 C CA . ALA A 1 283 ? -1.423 5.886 -8.976 1.00 96.12 283 ALA A CA 1
ATOM 2224 C C . ALA A 1 283 ? -0.102 6.499 -8.492 1.00 96.12 283 ALA A C 1
ATOM 2226 O O . ALA A 1 283 ? 0.788 5.783 -8.041 1.00 96.12 283 ALA A O 1
ATOM 2227 N N . TYR A 1 284 ? 0.010 7.826 -8.575 1.00 96.31 284 TYR A N 1
ATOM 2228 C CA . TYR A 1 284 ? 1.184 8.614 -8.170 1.00 96.31 284 TYR A CA 1
ATOM 2229 C C . TYR A 1 284 ? 2.494 8.338 -8.928 1.00 96.31 284 TYR A C 1
ATOM 2231 O O . TYR A 1 284 ? 3.474 9.037 -8.673 1.00 96.31 284 TYR A O 1
ATOM 2239 N N . PHE A 1 285 ? 2.525 7.426 -9.907 1.00 96.88 285 PHE A N 1
ATOM 2240 C CA . PHE A 1 285 ? 3.741 7.128 -10.673 1.00 96.88 285 PHE A CA 1
ATOM 2241 C C . PHE A 1 285 ? 4.401 8.369 -11.308 1.00 96.88 285 PHE A C 1
ATOM 2243 O O . PHE A 1 285 ? 5.608 8.527 -11.139 1.00 96.88 285 PHE A O 1
ATOM 2250 N N . PRO A 1 286 ? 3.672 9.328 -11.926 1.00 95.75 286 PRO A N 1
ATOM 2251 C CA . PRO A 1 286 ? 4.299 10.545 -12.453 1.00 95.75 286 PRO A CA 1
ATOM 2252 C C . PRO A 1 286 ? 5.005 11.392 -11.385 1.00 95.75 286 PRO A C 1
ATOM 2254 O O . PRO A 1 286 ? 6.002 12.047 -11.680 1.00 95.75 286 PRO A O 1
ATOM 2257 N N . LYS A 1 287 ? 4.509 11.390 -10.138 1.00 95.44 287 LYS A N 1
ATOM 2258 C CA . LYS A 1 287 ? 5.155 12.096 -9.019 1.00 95.44 287 LYS A CA 1
ATOM 2259 C C . LYS A 1 287 ? 6.460 11.398 -8.623 1.00 95.44 287 LYS A C 1
ATOM 2261 O O . LYS A 1 287 ? 7.468 12.064 -8.419 1.00 95.44 287 LYS A O 1
ATOM 2266 N N . LEU A 1 288 ? 6.456 10.065 -8.595 1.00 96.56 288 LEU A N 1
ATOM 2267 C CA . LEU A 1 288 ? 7.639 9.252 -8.299 1.00 96.56 288 LEU A CA 1
ATOM 2268 C C . LEU A 1 288 ? 8.696 9.344 -9.406 1.00 96.56 288 LEU A C 1
ATOM 2270 O O . LEU A 1 288 ? 9.882 9.436 -9.103 1.00 96.56 288 LEU A O 1
ATOM 2274 N N . LEU A 1 289 ? 8.276 9.413 -10.672 1.00 96.56 289 LEU A N 1
ATOM 2275 C CA . LEU A 1 289 ? 9.172 9.631 -11.808 1.00 96.56 289 LEU A CA 1
ATOM 2276 C C . LEU A 1 289 ? 9.856 11.005 -11.733 1.00 96.56 289 LEU A C 1
ATOM 2278 O O . LEU A 1 289 ? 11.067 11.092 -11.911 1.00 96.56 289 LEU A O 1
ATOM 2282 N N . LYS A 1 290 ? 9.119 12.070 -11.378 1.00 96.88 290 LYS A N 1
ATOM 2283 C CA . LYS A 1 290 ? 9.714 13.398 -11.123 1.00 96.88 290 LYS A CA 1
ATOM 2284 C C . LYS A 1 290 ? 10.756 13.356 -10.003 1.00 96.88 290 LYS A C 1
ATOM 2286 O O . LYS A 1 290 ? 11.821 13.952 -10.139 1.00 96.88 290 LYS A O 1
ATOM 2291 N N . ALA A 1 291 ? 10.466 12.634 -8.922 1.00 96.25 291 ALA A N 1
ATOM 2292 C CA . ALA A 1 291 ? 11.405 12.466 -7.819 1.00 96.25 291 ALA A CA 1
ATOM 2293 C C . ALA A 1 291 ? 12.649 11.658 -8.223 1.00 96.25 291 ALA A C 1
ATOM 2295 O O . ALA A 1 291 ? 13.758 12.022 -7.841 1.00 96.25 291 ALA A O 1
ATOM 2296 N N . LYS A 1 292 ? 12.493 10.615 -9.052 1.00 96.25 292 LYS A N 1
ATOM 2297 C CA . LYS A 1 292 ? 13.619 9.892 -9.663 1.00 96.25 292 LYS A CA 1
ATOM 2298 C C . LYS A 1 292 ? 14.514 10.851 -10.461 1.00 96.25 292 LYS A C 1
ATOM 2300 O O . LYS A 1 292 ? 15.709 10.902 -10.195 1.00 96.25 292 LYS A O 1
ATOM 2305 N N . THR A 1 293 ? 13.948 11.652 -11.368 1.00 96.44 293 THR A N 1
ATOM 2306 C CA . THR A 1 293 ? 14.720 12.625 -12.166 1.00 96.44 293 THR A CA 1
ATOM 2307 C C . THR A 1 293 ? 15.458 13.639 -11.287 1.00 96.44 293 THR A C 1
ATOM 2309 O O . THR A 1 293 ? 16.601 13.995 -11.569 1.00 96.44 293 THR A O 1
ATOM 2312 N N . PHE A 1 294 ? 14.837 14.085 -10.191 1.00 95.75 294 PHE A N 1
ATOM 2313 C CA . PHE A 1 294 ? 15.503 14.939 -9.209 1.00 95.75 294 PHE A CA 1
ATOM 2314 C C . PHE A 1 294 ? 16.708 14.235 -8.566 1.00 95.75 294 PHE A C 1
ATOM 2316 O O . PHE A 1 294 ? 17.803 14.789 -8.534 1.00 95.75 294 PHE A O 1
ATOM 2323 N N . LEU A 1 295 ? 16.542 12.995 -8.104 1.00 93.44 295 LEU A N 1
ATOM 2324 C CA . LEU A 1 295 ? 17.617 12.216 -7.483 1.00 93.44 295 LEU A CA 1
ATOM 2325 C C . LEU A 1 295 ? 18.786 11.909 -8.434 1.00 93.44 295 LEU A C 1
ATOM 2327 O O . LEU A 1 295 ? 19.926 11.838 -7.972 1.00 93.44 295 LEU A O 1
ATOM 2331 N N . GLU A 1 296 ? 18.515 11.727 -9.729 1.00 93.25 296 GLU A N 1
ATOM 2332 C CA . GLU A 1 296 ? 19.536 11.555 -10.775 1.00 93.25 296 GLU A CA 1
ATOM 2333 C C . GLU A 1 296 ? 20.336 12.847 -10.999 1.00 93.25 296 GLU A C 1
ATOM 2335 O O . GLU A 1 296 ? 21.560 12.806 -11.118 1.00 93.25 296 GLU A O 1
ATOM 2340 N N . LYS A 1 297 ? 19.662 14.005 -10.999 1.00 94.62 297 LYS A N 1
ATOM 2341 C CA . LYS A 1 297 ? 20.303 15.325 -11.126 1.00 94.62 297 LYS A CA 1
ATOM 2342 C C . LYS A 1 297 ? 21.077 15.732 -9.865 1.00 94.62 297 LYS A C 1
ATOM 2344 O O . LYS A 1 297 ? 22.069 16.452 -9.966 1.00 94.62 297 LYS A O 1
ATOM 2349 N N . HIS A 1 298 ? 20.643 15.264 -8.695 1.00 92.12 298 HIS A N 1
ATOM 2350 C CA . HIS A 1 298 ? 21.213 15.609 -7.394 1.00 92.12 298 HIS A CA 1
ATOM 2351 C C . HIS A 1 298 ? 21.700 14.348 -6.646 1.00 92.12 298 HIS A C 1
ATOM 2353 O O . HIS A 1 298 ? 21.001 13.803 -5.781 1.00 92.12 298 HIS A O 1
ATOM 2359 N N . PRO A 1 299 ? 22.919 13.847 -6.937 1.00 88.44 299 PRO A N 1
ATOM 2360 C CA . PRO A 1 299 ? 23.469 12.653 -6.289 1.00 88.44 299 PRO A CA 1
ATOM 2361 C C . PRO A 1 299 ? 23.623 12.771 -4.766 1.00 88.44 299 PRO A C 1
ATOM 2363 O O . PRO A 1 299 ? 23.557 11.756 -4.075 1.00 88.44 299 PRO A O 1
ATOM 2366 N N . ASP A 1 300 ? 23.764 13.987 -4.241 1.00 87.50 300 ASP A N 1
ATOM 2367 C CA . ASP A 1 300 ? 23.819 14.303 -2.809 1.00 87.50 300 ASP A CA 1
ATOM 2368 C C . ASP A 1 300 ? 22.437 14.347 -2.137 1.00 87.50 300 ASP A C 1
ATOM 2370 O O . ASP A 1 300 ? 22.360 14.446 -0.915 1.00 87.50 300 ASP A O 1
ATOM 2374 N N . ALA A 1 301 ? 21.347 14.267 -2.909 1.00 90.12 301 ALA A N 1
ATOM 2375 C CA . ALA A 1 301 ? 20.005 14.389 -2.365 1.00 90.12 301 ALA A CA 1
ATOM 2376 C C . ALA A 1 301 ? 19.671 13.317 -1.307 1.00 90.12 301 ALA A C 1
ATOM 2378 O O . ALA A 1 301 ? 19.788 12.105 -1.526 1.00 90.12 301 ALA A O 1
ATOM 2379 N N . ARG A 1 302 ? 19.214 13.881 -0.191 1.00 86.94 302 ARG A N 1
ATOM 2380 C CA . ARG A 1 302 ? 18.641 13.433 1.079 1.00 86.94 302 ARG A CA 1
ATOM 2381 C C . ARG A 1 302 ? 17.214 12.932 1.153 1.00 86.94 302 ARG A C 1
ATOM 2383 O O . ARG A 1 302 ? 16.388 13.703 0.703 1.00 86.94 302 ARG A O 1
ATOM 2390 N N . LEU A 1 303 ? 16.858 11.820 1.806 1.00 90.31 303 LEU A N 1
ATOM 2391 C CA . LEU A 1 303 ? 15.463 11.645 2.253 1.00 90.31 303 LEU A CA 1
ATOM 2392 C C . LEU A 1 303 ? 15.227 12.426 3.556 1.00 90.31 303 LEU A C 1
ATOM 2394 O O . LEU A 1 303 ? 15.944 12.235 4.541 1.00 90.31 303 LEU A O 1
ATOM 2398 N N . VAL A 1 304 ? 14.196 13.268 3.564 1.00 90.88 304 VAL A N 1
ATOM 2399 C CA . VAL A 1 304 ? 13.764 14.057 4.721 1.00 90.88 304 VAL A CA 1
ATOM 2400 C C . VAL A 1 304 ? 12.278 13.810 4.963 1.00 90.88 304 VAL A C 1
ATOM 2402 O O . VAL A 1 304 ? 11.472 13.815 4.031 1.00 90.88 304 VAL A O 1
ATOM 2405 N N . ILE A 1 305 ? 11.916 13.555 6.218 1.00 93.00 305 ILE A N 1
ATOM 2406 C CA . ILE A 1 305 ? 10.530 13.372 6.652 1.00 93.00 305 ILE A CA 1
ATOM 2407 C C . ILE A 1 305 ? 10.243 14.387 7.748 1.00 93.00 305 ILE A C 1
ATOM 2409 O O . ILE A 1 305 ? 10.954 14.439 8.751 1.00 93.00 305 ILE A O 1
ATOM 2413 N N . GLU A 1 306 ? 9.195 15.178 7.564 1.00 93.62 306 GLU A N 1
ATOM 2414 C CA . GLU A 1 306 ? 8.817 16.241 8.489 1.00 93.62 306 GLU A CA 1
ATOM 2415 C C . GLU A 1 306 ? 7.406 15.996 9.016 1.00 93.62 306 GLU A C 1
ATOM 2417 O O . GLU A 1 306 ? 6.460 15.868 8.238 1.00 93.62 306 GLU A O 1
ATOM 2422 N N . PHE A 1 307 ? 7.259 15.956 10.339 1.00 93.94 307 PHE A N 1
ATOM 2423 C CA . PHE A 1 307 ? 5.963 15.944 11.014 1.00 93.94 307 PHE A CA 1
ATOM 2424 C C . PHE A 1 307 ? 5.721 17.308 11.647 1.00 93.94 307 PHE A C 1
ATOM 2426 O O . PHE A 1 307 ? 6.492 17.722 12.506 1.00 93.94 307 PHE A O 1
ATOM 2433 N N . HIS A 1 308 ? 4.668 18.014 11.251 1.00 92.62 308 HIS A N 1
ATOM 2434 C CA . HIS A 1 308 ? 4.400 19.359 11.760 1.00 92.62 308 HIS A CA 1
ATOM 2435 C C . HIS A 1 308 ? 3.362 19.296 12.877 1.00 92.62 308 HIS A C 1
ATOM 2437 O O . HIS A 1 308 ? 2.186 19.016 12.637 1.00 92.62 308 HIS A O 1
ATOM 2443 N N . HIS A 1 309 ? 3.800 19.560 14.108 1.00 86.12 309 HIS A N 1
ATOM 2444 C CA . HIS A 1 309 ? 2.936 19.631 15.285 1.00 86.12 309 HIS A CA 1
ATOM 2445 C C . HIS A 1 309 ? 2.911 21.063 15.811 1.00 86.12 309 HIS A C 1
ATOM 2447 O O . HIS A 1 309 ? 3.960 21.657 16.040 1.00 86.12 309 HIS A O 1
ATOM 2453 N N . GLN A 1 310 ? 1.715 21.646 15.952 1.00 85.50 310 GLN A N 1
ATOM 2454 C CA . GLN A 1 310 ? 1.531 23.034 16.415 1.00 85.50 310 GLN A CA 1
ATOM 2455 C C . GLN A 1 310 ? 2.369 24.072 15.635 1.00 85.50 310 GLN A C 1
ATOM 2457 O O . GLN A 1 310 ? 2.847 25.058 16.192 1.00 85.50 310 GLN A O 1
ATOM 2462 N N . GLY A 1 311 ? 2.563 23.844 14.333 1.00 79.81 311 GLY A N 1
ATOM 2463 C CA . GLY A 1 311 ? 3.357 24.716 13.462 1.00 79.81 311 GLY A CA 1
ATOM 2464 C C . GLY A 1 311 ? 4.877 24.573 13.612 1.00 79.81 311 GLY A C 1
ATOM 2465 O O . GLY A 1 311 ? 5.606 25.380 13.044 1.00 79.81 311 GLY A O 1
ATOM 2466 N N . GLN A 1 312 ? 5.365 23.580 14.363 1.00 83.12 312 GLN A N 1
ATOM 2467 C CA . GLN A 1 312 ? 6.790 23.268 14.490 1.00 83.12 312 GLN A CA 1
ATOM 2468 C C . GLN A 1 312 ? 7.119 21.925 13.816 1.00 83.12 312 GLN A C 1
ATOM 2470 O O . GLN A 1 312 ? 6.444 20.926 14.092 1.00 83.12 312 GLN A O 1
ATOM 2475 N N . PRO A 1 313 ? 8.150 21.863 12.951 1.00 85.31 313 PRO A N 1
ATOM 2476 C CA . PRO A 1 313 ? 8.530 20.626 12.285 1.00 85.31 313 PRO A CA 1
ATOM 2477 C C . PRO A 1 313 ? 9.407 19.742 13.184 1.00 85.31 313 PRO A C 1
ATOM 2479 O O . PRO A 1 313 ? 10.470 20.144 13.656 1.00 85.31 313 PRO A O 1
ATOM 2482 N N . ILE A 1 314 ? 8.997 18.489 13.357 1.00 86.00 314 ILE A N 1
ATOM 2483 C CA . ILE A 1 314 ? 9.828 17.393 13.855 1.00 86.00 314 ILE A CA 1
ATOM 2484 C C . ILE A 1 314 ? 10.471 16.733 12.633 1.00 86.00 314 ILE A C 1
ATOM 2486 O O . ILE A 1 314 ? 9.798 16.041 11.864 1.00 86.00 314 ILE A O 1
ATOM 2490 N N . ILE A 1 315 ? 11.769 16.975 12.442 1.00 86.19 315 ILE A N 1
ATOM 2491 C CA . ILE A 1 315 ? 12.500 16.602 11.225 1.00 86.19 315 ILE A CA 1
ATOM 2492 C C . ILE A 1 315 ? 13.302 15.319 11.446 1.00 86.19 315 ILE A C 1
ATOM 2494 O O . ILE A 1 315 ? 14.150 15.240 12.338 1.00 86.19 315 ILE A O 1
ATOM 2498 N N . PHE A 1 316 ? 13.083 14.342 10.572 1.00 82.62 316 PHE A N 1
ATOM 2499 C CA . PHE A 1 316 ? 13.884 13.135 10.451 1.00 82.62 316 PHE A CA 1
ATOM 2500 C C . PHE A 1 316 ? 14.693 13.173 9.159 1.00 82.62 316 PHE A C 1
ATOM 2502 O O . PHE A 1 316 ? 14.151 13.285 8.061 1.00 82.62 316 PHE A O 1
ATOM 2509 N N . ASP A 1 317 ? 16.007 13.068 9.314 1.00 77.00 317 ASP A N 1
ATOM 2510 C CA . ASP A 1 317 ? 16.986 13.293 8.261 1.00 77.00 317 ASP A CA 1
ATOM 2511 C C . ASP A 1 317 ? 17.870 12.060 8.076 1.00 77.00 317 ASP A C 1
ATOM 2513 O O . ASP A 1 317 ? 18.548 11.628 9.014 1.00 77.00 317 ASP A O 1
ATOM 2517 N N . SER A 1 318 ? 17.906 11.508 6.861 1.00 70.50 318 SER A N 1
ATOM 2518 C CA . SER A 1 318 ? 18.657 10.287 6.579 1.00 70.50 318 SER A CA 1
ATOM 2519 C C . SER A 1 318 ? 20.185 10.409 6.690 1.00 70.50 318 SER A C 1
ATOM 2521 O O . SER A 1 318 ? 20.839 9.366 6.704 1.00 70.50 318 SER A O 1
ATOM 2523 N N . ILE A 1 319 ? 20.777 11.611 6.823 1.00 6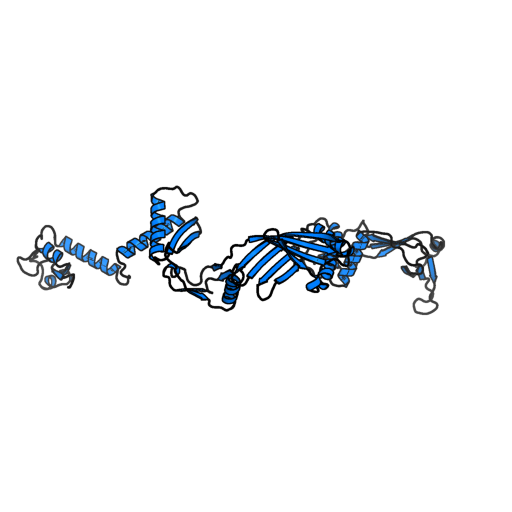1.44 319 ILE A N 1
ATOM 2524 C CA . ILE A 1 319 ? 22.220 11.762 7.131 1.00 61.44 319 ILE A CA 1
ATOM 2525 C C . ILE A 1 319 ? 22.570 11.061 8.448 1.00 61.44 319 ILE A C 1
ATOM 2527 O O . ILE A 1 319 ? 23.618 10.429 8.561 1.00 61.44 319 ILE A O 1
ATOM 2531 N N . LYS A 1 320 ? 21.676 11.121 9.441 1.00 56.47 320 LYS A N 1
ATOM 2532 C CA . LYS A 1 320 ? 21.902 10.521 10.764 1.00 56.47 320 LYS A CA 1
ATOM 2533 C C . LYS A 1 320 ? 21.719 8.997 10.788 1.00 56.47 320 LYS A C 1
ATOM 2535 O O . LYS A 1 320 ? 22.079 8.376 11.783 1.00 56.47 320 LYS A O 1
ATOM 2540 N N . TYR A 1 321 ? 21.186 8.394 9.719 1.00 55.44 321 TYR A N 1
ATOM 2541 C CA . TYR A 1 321 ? 20.692 7.008 9.736 1.00 55.44 321 TYR A CA 1
ATOM 2542 C C . TYR A 1 321 ? 21.173 6.118 8.563 1.00 55.44 321 TYR A C 1
ATOM 2544 O O . TYR A 1 321 ? 20.678 5.008 8.403 1.00 55.44 321 TYR A O 1
ATOM 2552 N N . ASN A 1 322 ? 22.170 6.558 7.779 1.00 49.91 322 ASN A N 1
ATOM 2553 C CA . ASN A 1 322 ? 22.890 5.773 6.752 1.00 49.91 322 ASN A CA 1
ATOM 2554 C C . ASN A 1 322 ? 21.994 4.917 5.820 1.00 49.91 322 ASN A C 1
ATOM 2556 O O . ASN A 1 322 ? 22.109 3.694 5.757 1.00 49.91 322 ASN A O 1
ATOM 2560 N N . HIS A 1 323 ? 21.094 5.566 5.074 1.00 60.53 323 HIS A N 1
ATOM 2561 C CA . HIS A 1 323 ? 20.119 4.897 4.198 1.00 60.53 323 HIS 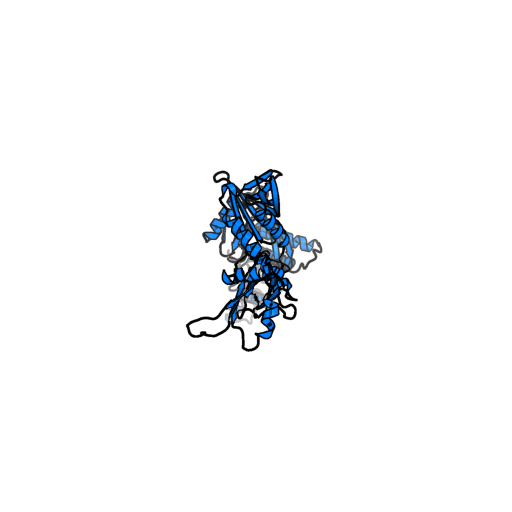A CA 1
ATOM 2562 C C . HIS A 1 323 ? 20.483 4.918 2.700 1.00 60.53 323 HIS A C 1
ATOM 2564 O O . HIS A 1 323 ? 19.601 5.065 1.853 1.00 60.53 323 HIS A O 1
ATOM 2570 N N . THR A 1 324 ? 21.757 4.745 2.330 1.00 61.84 324 THR A N 1
ATOM 2571 C CA . THR A 1 324 ? 22.163 4.641 0.908 1.00 61.84 324 THR A CA 1
ATOM 2572 C C . THR A 1 324 ? 21.390 3.552 0.150 1.00 61.84 324 THR A C 1
ATOM 2574 O O . THR A 1 324 ? 21.026 3.753 -1.008 1.00 61.84 324 THR A O 1
ATOM 2577 N N . GLY A 1 325 ? 21.038 2.449 0.822 1.00 74.69 325 GLY A N 1
ATOM 2578 C CA . GLY A 1 325 ? 20.229 1.370 0.243 1.00 74.69 325 GLY A CA 1
ATOM 2579 C C . GLY A 1 325 ? 18.823 1.794 -0.202 1.00 74.69 325 GLY A C 1
ATOM 2580 O O . GLY A 1 325 ? 18.342 1.308 -1.222 1.00 74.69 325 GLY A O 1
ATOM 2581 N N . PHE A 1 326 ? 18.181 2.741 0.496 1.00 83.75 326 PHE A N 1
ATOM 2582 C CA . PHE A 1 326 ? 16.849 3.222 0.112 1.00 83.75 326 PHE A CA 1
ATOM 2583 C C . PHE A 1 326 ? 16.884 3.958 -1.229 1.00 83.75 326 PHE A C 1
ATOM 2585 O O . PHE A 1 326 ? 16.079 3.664 -2.109 1.00 83.75 326 PHE A O 1
ATOM 2592 N N . LYS A 1 327 ? 17.824 4.901 -1.394 1.00 86.00 327 LYS A N 1
ATOM 2593 C CA . LYS A 1 327 ? 17.938 5.707 -2.619 1.00 86.00 327 LYS A CA 1
ATOM 2594 C C . LYS A 1 327 ? 18.149 4.813 -3.839 1.00 86.00 327 LYS A C 1
ATOM 2596 O O . LYS A 1 327 ? 17.446 4.977 -4.832 1.00 86.00 327 LYS A O 1
ATOM 2601 N N . ASN A 1 328 ? 19.070 3.855 -3.739 1.00 87.69 328 ASN A N 1
ATOM 2602 C CA . ASN A 1 328 ? 19.369 2.934 -4.833 1.00 87.69 328 ASN A CA 1
ATOM 2603 C C . ASN A 1 328 ? 18.157 2.055 -5.169 1.00 87.69 328 ASN A C 1
ATOM 2605 O O . ASN A 1 328 ? 17.742 2.031 -6.323 1.00 87.69 328 ASN A O 1
ATOM 2609 N N . GLY A 1 329 ? 17.520 1.436 -4.166 1.00 90.00 329 GLY A N 1
ATOM 2610 C CA . GLY A 1 329 ? 16.328 0.611 -4.392 1.00 90.00 329 GLY A CA 1
ATOM 2611 C C . GLY A 1 329 ? 15.132 1.399 -4.945 1.00 90.00 329 GLY A C 1
ATOM 2612 O O . GLY A 1 329 ? 14.384 0.902 -5.788 1.00 90.00 329 GLY A O 1
ATOM 2613 N N . PHE A 1 330 ? 14.957 2.658 -4.532 1.00 92.94 330 PHE A N 1
ATOM 2614 C CA . PHE A 1 330 ? 13.942 3.548 -5.097 1.00 92.94 330 PHE A CA 1
ATOM 2615 C C . PHE A 1 330 ? 14.229 3.869 -6.572 1.00 92.94 330 PHE A C 1
ATOM 2617 O O . PHE A 1 330 ? 13.354 3.693 -7.416 1.00 92.94 330 PHE A O 1
ATOM 2624 N N . LEU A 1 331 ? 15.454 4.299 -6.898 1.00 93.88 331 LEU A N 1
ATOM 2625 C CA . LEU A 1 331 ? 15.857 4.615 -8.274 1.00 93.88 331 LEU A CA 1
ATOM 2626 C C . LEU A 1 331 ? 15.712 3.407 -9.204 1.00 93.88 331 LEU A C 1
ATOM 2628 O O . LEU A 1 331 ? 15.172 3.538 -10.304 1.00 93.88 331 LEU A O 1
ATOM 2632 N N . GLU A 1 332 ? 16.165 2.240 -8.754 1.00 93.25 332 GLU A N 1
ATOM 2633 C CA . GLU A 1 332 ? 16.095 0.987 -9.500 1.00 93.25 332 GLU A CA 1
ATOM 2634 C C . GLU A 1 332 ? 14.643 0.572 -9.752 1.00 93.25 332 GLU A C 1
ATOM 2636 O O . GLU A 1 332 ? 14.239 0.425 -10.906 1.00 93.25 332 GLU A O 1
ATOM 2641 N N . SER A 1 333 ? 13.822 0.490 -8.698 1.00 94.94 333 SER A N 1
ATOM 2642 C CA . SER A 1 333 ? 12.422 0.066 -8.830 1.00 94.94 333 SER A CA 1
ATOM 2643 C C . SER A 1 333 ? 11.594 0.988 -9.719 1.00 94.94 333 SER A C 1
ATOM 2645 O O . SER A 1 333 ? 10.873 0.512 -10.597 1.00 94.94 333 SER A O 1
ATOM 2647 N N . ILE A 1 334 ? 11.727 2.309 -9.565 1.00 97.12 334 ILE A N 1
ATOM 2648 C CA . ILE A 1 334 ? 11.014 3.260 -10.424 1.00 97.12 334 ILE A CA 1
ATOM 2649 C C . ILE A 1 334 ? 11.515 3.176 -11.870 1.00 97.12 334 ILE A C 1
ATOM 2651 O O . ILE A 1 334 ? 10.703 3.293 -12.784 1.00 97.12 334 ILE A O 1
ATOM 2655 N N . SER A 1 335 ? 12.808 2.921 -12.101 1.00 95.94 335 SER A N 1
ATOM 2656 C CA . SER A 1 335 ? 13.350 2.737 -13.456 1.00 95.94 335 SER A CA 1
ATOM 2657 C C . SER A 1 335 ? 12.793 1.498 -14.142 1.00 95.94 335 SER A C 1
ATOM 2659 O O . SER A 1 335 ? 12.320 1.600 -15.269 1.00 95.94 335 SER A O 1
ATOM 2661 N N . ILE A 1 336 ? 12.790 0.352 -13.458 1.00 96.69 336 ILE A N 1
ATOM 2662 C CA . ILE A 1 336 ? 12.241 -0.896 -14.002 1.00 96.69 336 ILE A CA 1
ATOM 2663 C C . ILE A 1 336 ? 10.772 -0.712 -14.367 1.00 96.69 336 ILE A C 1
ATOM 2665 O O . ILE A 1 336 ? 10.349 -1.078 -15.464 1.00 96.69 336 ILE A O 1
ATOM 2669 N N . ILE A 1 337 ? 9.993 -0.105 -13.471 1.00 97.50 337 ILE A N 1
ATOM 2670 C CA . ILE A 1 337 ? 8.564 0.114 -13.699 1.00 97.50 337 ILE A CA 1
ATOM 2671 C C . ILE A 1 337 ? 8.344 1.105 -14.849 1.00 97.50 337 ILE A C 1
ATOM 2673 O O . ILE A 1 337 ? 7.447 0.880 -15.656 1.00 97.50 337 ILE A O 1
ATOM 2677 N N . ASP A 1 338 ? 9.166 2.149 -14.987 1.00 97.75 338 ASP A N 1
ATOM 2678 C CA . ASP A 1 338 ? 9.114 3.075 -16.129 1.00 97.75 338 ASP A CA 1
ATOM 2679 C C . ASP A 1 338 ? 9.358 2.354 -17.463 1.00 97.75 338 ASP A C 1
ATOM 2681 O O . ASP A 1 338 ? 8.594 2.516 -18.417 1.00 97.75 338 ASP A O 1
ATOM 2685 N N . TYR A 1 339 ? 10.361 1.471 -17.506 1.00 97.50 339 TYR A N 1
ATOM 2686 C CA . TYR A 1 339 ? 10.655 0.662 -18.688 1.00 97.50 339 TYR A CA 1
ATOM 2687 C C . TYR A 1 339 ? 9.483 -0.256 -19.047 1.00 97.50 339 TYR A C 1
ATOM 2689 O O . TYR A 1 339 ? 9.024 -0.276 -20.191 1.00 97.50 339 TYR A O 1
ATOM 2697 N N . CYS A 1 340 ? 8.941 -0.959 -18.051 1.00 97.69 340 CYS A N 1
ATOM 2698 C CA . CYS A 1 340 ? 7.791 -1.844 -18.224 1.00 97.69 340 CYS A CA 1
ATOM 2699 C C . CYS A 1 340 ? 6.537 -1.084 -18.678 1.00 97.69 340 CYS A C 1
ATOM 2701 O O . CYS A 1 340 ? 5.766 -1.596 -19.488 1.00 97.69 340 CYS A O 1
ATOM 2703 N N . ARG A 1 341 ? 6.327 0.143 -18.186 1.00 97.31 341 ARG A N 1
ATOM 2704 C CA . ARG A 1 341 ? 5.210 1.001 -18.601 1.00 97.31 341 ARG A CA 1
ATOM 2705 C C . ARG A 1 341 ? 5.296 1.381 -20.072 1.00 97.31 341 ARG A C 1
ATOM 2707 O O . ARG A 1 341 ? 4.290 1.262 -20.762 1.00 97.31 341 ARG A O 1
ATOM 2714 N N . ALA A 1 342 ? 6.473 1.767 -20.561 1.00 96.38 342 ALA A N 1
ATOM 2715 C CA . ALA A 1 342 ? 6.656 2.073 -21.980 1.00 96.38 342 ALA A CA 1
ATOM 2716 C C . ALA A 1 342 ? 6.372 0.852 -22.870 1.00 96.38 342 ALA A C 1
ATOM 2718 O O . ALA A 1 342 ? 5.765 0.978 -23.928 1.00 96.38 342 ALA A O 1
ATOM 2719 N N . ILE A 1 343 ? 6.761 -0.349 -22.427 1.00 96.12 343 ILE A N 1
ATOM 2720 C CA . ILE A 1 343 ? 6.412 -1.594 -23.124 1.00 96.12 343 ILE A CA 1
ATOM 2721 C C . ILE A 1 343 ? 4.890 -1.795 -23.119 1.00 96.12 343 ILE A C 1
ATOM 2723 O O . ILE A 1 343 ? 4.303 -2.063 -24.167 1.00 96.12 343 ILE A O 1
ATOM 2727 N N . ALA A 1 344 ? 4.238 -1.604 -21.968 1.00 96.81 344 ALA A N 1
ATOM 2728 C CA . ALA A 1 344 ? 2.798 -1.788 -21.798 1.00 96.81 344 ALA A CA 1
ATOM 2729 C C . ALA A 1 344 ? 1.931 -0.873 -22.683 1.00 96.81 344 ALA A C 1
ATOM 2731 O O . ALA A 1 344 ? 0.822 -1.267 -23.040 1.00 96.81 344 ALA A O 1
ATOM 2732 N N . GLU A 1 345 ? 2.432 0.300 -23.082 1.00 94.75 345 GLU A N 1
ATOM 2733 C CA . GLU A 1 345 ? 1.753 1.220 -24.014 1.00 94.75 345 GLU A CA 1
ATOM 2734 C C . GLU A 1 345 ? 1.522 0.610 -25.409 1.00 94.75 345 GLU A C 1
ATOM 2736 O O . GLU A 1 345 ? 0.660 1.075 -26.153 1.00 94.75 345 GLU A O 1
ATOM 2741 N N . ASN A 1 346 ? 2.230 -0.470 -25.754 1.00 94.00 346 ASN A N 1
ATOM 2742 C CA . ASN A 1 346 ? 2.068 -1.179 -27.025 1.00 94.00 346 ASN A CA 1
ATOM 2743 C C . ASN A 1 346 ? 0.927 -2.217 -27.015 1.00 94.00 346 ASN A C 1
ATOM 2745 O O . ASN A 1 346 ? 0.718 -2.911 -28.013 1.00 94.00 346 ASN A O 1
ATOM 2749 N N . PHE A 1 347 ? 0.175 -2.329 -25.914 1.00 94.12 347 PHE A N 1
ATOM 2750 C CA . PHE A 1 347 ? -0.942 -3.262 -25.755 1.00 94.12 347 PHE A CA 1
ATOM 2751 C C . PHE A 1 347 ? -2.272 -2.506 -25.604 1.00 94.12 347 PHE A C 1
ATOM 2753 O O . PHE A 1 347 ? -2.367 -1.634 -24.739 1.00 94.12 347 PHE A O 1
ATOM 2760 N N . PRO A 1 348 ? -3.341 -2.861 -26.351 1.00 88.75 348 PRO A N 1
ATOM 2761 C CA . PRO A 1 348 ? -4.631 -2.164 -26.270 1.00 88.75 348 PRO A CA 1
ATOM 2762 C C . PRO A 1 348 ? -5.233 -2.098 -24.858 1.00 88.75 348 PRO A C 1
ATOM 2764 O O . PRO A 1 348 ? -5.782 -1.071 -24.458 1.00 88.75 348 PRO A O 1
ATOM 2767 N N . GLU A 1 349 ? -5.112 -3.177 -24.081 1.00 88.06 349 GLU A N 1
ATOM 2768 C CA . GLU A 1 349 ? -5.631 -3.237 -22.708 1.00 88.06 349 GLU A CA 1
ATOM 2769 C C . GLU A 1 349 ? -4.581 -2.913 -21.632 1.00 88.06 349 GLU A C 1
ATOM 2771 O O . GLU A 1 349 ? -4.911 -2.919 -20.443 1.00 88.06 349 GLU A O 1
ATOM 2776 N N . SER A 1 350 ? -3.363 -2.515 -22.034 1.00 94.88 350 SER A N 1
ATOM 2777 C CA . SER A 1 350 ? -2.168 -2.425 -21.179 1.00 94.88 350 SER A CA 1
ATOM 2778 C C . SER A 1 350 ? -1.866 -3.746 -20.449 1.00 94.88 350 SER A C 1
ATOM 2780 O O . SER A 1 350 ? -2.668 -4.673 -20.387 1.00 94.88 350 SER A O 1
ATOM 2782 N N . LEU A 1 351 ? -0.676 -3.844 -19.865 1.00 97.38 351 LEU A N 1
ATOM 2783 C CA . LEU A 1 351 ? -0.300 -4.955 -18.992 1.00 97.38 351 LEU A CA 1
ATOM 2784 C C . LEU A 1 351 ? -0.728 -4.692 -17.538 1.00 97.38 351 LEU A C 1
ATOM 2786 O O . LEU A 1 351 ? -0.889 -3.536 -17.126 1.00 97.38 351 LEU A O 1
ATOM 2790 N N . ILE A 1 352 ? -0.888 -5.766 -16.759 1.00 97.88 352 ILE A N 1
ATOM 2791 C CA . ILE A 1 352 ? -1.215 -5.732 -15.324 1.00 97.88 352 ILE A CA 1
ATOM 2792 C C . ILE A 1 352 ? 0.049 -5.990 -14.511 1.00 97.88 352 ILE A C 1
ATOM 2794 O O . ILE A 1 352 ? 0.761 -6.944 -14.782 1.00 97.88 352 ILE A O 1
ATOM 2798 N N . PHE A 1 353 ? 0.311 -5.207 -13.473 1.00 97.88 353 PHE A N 1
ATOM 2799 C CA . PHE A 1 353 ? 1.392 -5.484 -12.532 1.00 97.88 353 PHE A CA 1
ATOM 2800 C C . PHE A 1 353 ? 1.021 -6.708 -11.678 1.00 97.88 353 PHE A C 1
ATOM 2802 O O . PHE A 1 353 ? 0.242 -6.576 -10.737 1.00 97.88 353 PHE A O 1
ATOM 2809 N N . LYS A 1 354 ? 1.519 -7.908 -11.998 1.00 97.62 354 LYS A N 1
ATOM 2810 C CA . LYS A 1 354 ? 1.151 -9.136 -11.264 1.00 97.62 354 LYS A CA 1
ATOM 2811 C C . LYS A 1 354 ? 2.140 -9.482 -10.158 1.00 97.62 354 LYS A C 1
ATOM 2813 O O . LYS A 1 354 ? 1.719 -9.956 -9.110 1.00 97.62 354 LYS A O 1
ATOM 2818 N N . GLU A 1 355 ? 3.423 -9.218 -10.381 1.00 95.38 355 GLU A N 1
ATOM 2819 C CA . GLU A 1 355 ? 4.500 -9.494 -9.429 1.00 95.38 355 GLU A CA 1
ATOM 2820 C C . GLU A 1 355 ? 5.717 -8.602 -9.693 1.00 95.38 355 GLU A C 1
ATOM 2822 O O . GLU A 1 355 ? 5.868 -8.044 -10.781 1.00 95.38 355 GLU A O 1
ATOM 2827 N N . TYR A 1 356 ? 6.602 -8.494 -8.702 1.00 93.25 356 TYR A N 1
ATOM 2828 C CA . TYR A 1 356 ? 7.901 -7.834 -8.834 1.00 93.25 356 TYR A CA 1
ATOM 2829 C C . TYR A 1 356 ? 9.030 -8.863 -8.703 1.00 93.25 356 TYR A C 1
ATOM 2831 O O . TYR A 1 356 ? 9.760 -8.896 -7.716 1.00 93.25 356 TYR A O 1
ATOM 2839 N N . ALA A 1 357 ? 9.119 -9.743 -9.699 1.00 90.50 357 ALA A N 1
ATOM 2840 C CA . ALA A 1 357 ? 10.172 -10.740 -9.842 1.00 90.50 357 ALA A CA 1
ATOM 2841 C C . ALA A 1 357 ? 10.765 -10.606 -11.249 1.00 90.50 357 ALA A C 1
ATOM 2843 O O . ALA A 1 357 ? 10.183 -11.074 -12.221 1.00 90.50 357 ALA A O 1
ATOM 2844 N N . VAL A 1 358 ? 11.888 -9.896 -11.354 1.00 89.69 358 VAL A N 1
ATOM 2845 C CA . VAL A 1 358 ? 12.597 -9.654 -12.617 1.00 89.69 358 VAL A CA 1
ATOM 2846 C C . VAL A 1 358 ? 14.029 -10.134 -12.426 1.00 89.69 358 VAL A C 1
ATOM 2848 O O . VAL A 1 358 ? 14.735 -9.630 -11.556 1.00 89.69 358 VAL A O 1
ATOM 2851 N N . SER A 1 359 ? 14.442 -11.134 -13.199 1.00 92.94 359 SER A N 1
ATOM 2852 C CA . SER A 1 359 ? 15.833 -11.598 -13.233 1.00 92.94 359 SER A CA 1
ATOM 2853 C C . SER A 1 359 ? 16.741 -10.586 -13.939 1.00 92.94 359 SER A C 1
ATOM 2855 O O . SER A 1 359 ? 16.272 -9.802 -14.762 1.00 92.94 359 SER A O 1
ATOM 2857 N N . ASP A 1 360 ? 18.055 -10.646 -13.706 1.00 92.00 360 ASP A N 1
ATOM 2858 C CA . ASP A 1 360 ? 19.026 -9.762 -14.379 1.00 92.00 360 ASP A CA 1
ATOM 2859 C C . ASP A 1 360 ? 18.917 -9.836 -15.912 1.00 92.00 360 ASP A C 1
ATOM 2861 O O . ASP A 1 360 ? 18.994 -8.825 -16.612 1.00 92.00 360 ASP A O 1
ATOM 2865 N N . ARG A 1 361 ? 18.663 -11.038 -16.448 1.00 91.25 361 ARG A N 1
ATOM 2866 C CA . ARG A 1 361 ? 18.450 -11.250 -17.886 1.00 91.25 361 ARG A CA 1
ATOM 2867 C C . ARG A 1 361 ? 17.201 -10.524 -18.386 1.00 91.25 361 ARG A C 1
ATOM 2869 O O . ARG A 1 361 ? 17.241 -9.893 -19.439 1.00 91.25 361 ARG A O 1
ATOM 2876 N N . GLU A 1 362 ? 16.093 -10.634 -17.659 1.00 93.25 362 GLU A N 1
ATOM 2877 C CA . GLU A 1 362 ? 14.844 -9.954 -18.013 1.00 93.25 362 GLU A CA 1
ATOM 2878 C C . GLU A 1 362 ? 14.983 -8.443 -17.871 1.00 93.25 362 GLU A C 1
ATOM 2880 O O . GLU A 1 362 ? 14.499 -7.714 -18.730 1.00 93.25 362 GLU A O 1
ATOM 2885 N N . TYR A 1 363 ? 15.693 -7.971 -16.846 1.00 93.94 363 TYR A N 1
ATOM 2886 C CA . TYR A 1 363 ? 15.986 -6.557 -16.652 1.00 93.94 363 TYR A CA 1
ATOM 2887 C C . TYR A 1 363 ? 16.718 -5.961 -17.859 1.00 93.94 363 TYR A C 1
ATOM 2889 O O . TYR A 1 363 ? 16.253 -4.969 -18.427 1.00 93.94 363 TYR A O 1
ATOM 2897 N N . GLU A 1 364 ? 17.818 -6.580 -18.299 1.00 93.12 364 GLU A N 1
ATOM 2898 C CA . GLU A 1 364 ? 18.574 -6.101 -19.461 1.00 93.12 364 GLU A CA 1
ATOM 2899 C C . GLU A 1 364 ? 17.738 -6.158 -20.746 1.00 93.12 364 GLU A C 1
ATOM 2901 O O . GLU A 1 364 ? 17.771 -5.229 -21.557 1.00 93.12 364 GLU A O 1
ATOM 2906 N N . GLN A 1 365 ? 16.907 -7.190 -20.908 1.00 92.00 365 GLN A N 1
ATOM 2907 C CA . GLN A 1 365 ? 16.010 -7.302 -22.057 1.00 92.00 365 GLN A CA 1
ATOM 2908 C C . GLN A 1 365 ? 14.907 -6.227 -22.052 1.00 92.00 365 GLN A C 1
ATOM 2910 O O . GLN A 1 365 ? 14.645 -5.608 -23.083 1.00 92.00 365 GLN A O 1
ATOM 2915 N N . ILE A 1 366 ? 14.295 -5.949 -20.897 1.00 95.50 366 ILE A N 1
ATOM 2916 C CA . ILE A 1 366 ? 13.302 -4.881 -20.701 1.00 95.50 366 ILE A CA 1
ATOM 2917 C C . ILE A 1 366 ? 13.925 -3.514 -20.982 1.00 95.50 366 ILE A C 1
ATOM 2919 O O . ILE A 1 366 ? 13.334 -2.687 -21.677 1.00 95.50 366 ILE A O 1
ATOM 2923 N N . LYS A 1 367 ? 15.132 -3.273 -20.469 1.00 94.44 367 LYS A N 1
ATOM 2924 C CA . LYS A 1 367 ? 15.882 -2.036 -20.691 1.00 94.44 367 LYS A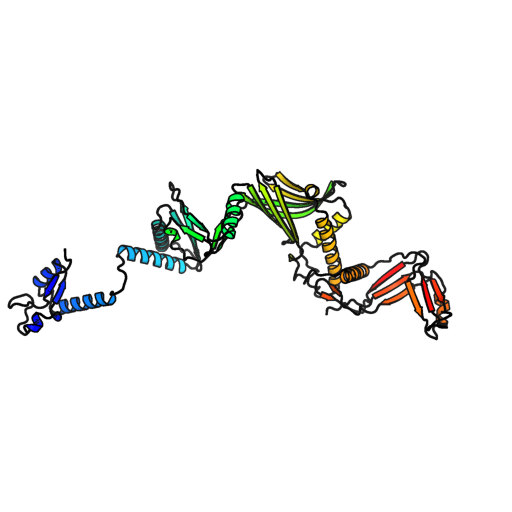 CA 1
ATOM 2925 C C . LYS A 1 367 ? 16.236 -1.850 -22.166 1.00 94.44 367 LYS A C 1
ATOM 2927 O O . LYS A 1 367 ? 16.088 -0.742 -22.684 1.00 94.44 367 LYS A O 1
ATOM 2932 N N . ARG A 1 368 ? 16.631 -2.927 -22.856 1.00 90.94 368 ARG A N 1
ATOM 2933 C CA . ARG A 1 368 ? 16.839 -2.943 -24.312 1.00 90.94 368 ARG A CA 1
ATOM 2934 C C . ARG A 1 368 ? 15.549 -2.597 -25.052 1.00 90.94 368 ARG A C 1
ATOM 2936 O O . ARG A 1 368 ? 15.549 -1.713 -25.894 1.00 90.94 368 ARG A O 1
ATOM 2943 N N . TYR A 1 369 ? 14.427 -3.226 -24.719 1.00 93.69 369 TYR A N 1
ATOM 2944 C CA . TYR A 1 369 ? 13.144 -2.891 -25.339 1.00 93.69 369 TYR A CA 1
ATOM 2945 C C . TYR A 1 369 ? 12.746 -1.431 -25.118 1.00 93.69 369 TYR A C 1
ATOM 2947 O O . TYR A 1 369 ? 12.334 -0.753 -26.057 1.00 93.69 369 TYR A O 1
ATOM 2955 N N . TYR A 1 370 ? 12.914 -0.929 -23.896 1.00 95.12 370 TYR A N 1
ATOM 2956 C CA . TYR A 1 370 ? 12.663 0.466 -23.568 1.00 95.12 370 TYR A CA 1
ATOM 2957 C C . TYR A 1 370 ? 13.522 1.426 -24.401 1.00 95.12 370 TYR A C 1
ATOM 2959 O O . TYR A 1 370 ? 12.987 2.400 -24.934 1.00 95.12 370 TYR A O 1
ATOM 2967 N N . SER A 1 371 ? 14.826 1.162 -24.552 1.00 91.62 371 SER A N 1
ATOM 2968 C CA . SER A 1 371 ? 15.706 2.030 -25.344 1.00 91.62 371 SER A CA 1
ATOM 2969 C C . SER A 1 371 ? 15.302 2.058 -26.820 1.00 91.62 371 SER A C 1
ATOM 2971 O O . SER A 1 371 ? 15.248 3.135 -27.409 1.00 91.62 371 SER A O 1
ATOM 2973 N N . ILE A 1 372 ? 14.915 0.912 -27.390 1.00 91.81 372 ILE A N 1
ATOM 2974 C CA . ILE A 1 372 ? 14.405 0.819 -28.766 1.00 91.81 372 ILE A CA 1
ATOM 2975 C C . ILE A 1 372 ? 13.081 1.585 -28.918 1.00 91.81 372 ILE A C 1
ATOM 2977 O O . ILE A 1 372 ? 12.897 2.304 -29.897 1.00 91.81 372 ILE A O 1
ATOM 2981 N N . LEU A 1 373 ? 12.165 1.482 -27.945 1.00 93.38 373 LEU A N 1
ATOM 2982 C CA . LEU A 1 373 ? 10.888 2.212 -27.957 1.00 93.38 373 LEU A CA 1
ATOM 2983 C C . LEU A 1 373 ? 11.070 3.730 -27.864 1.00 93.38 373 LEU A C 1
ATOM 2985 O O . LEU A 1 373 ? 10.322 4.476 -28.495 1.00 93.38 373 LEU A O 1
ATOM 2989 N N . LYS A 1 374 ? 12.047 4.201 -27.080 1.00 90.94 374 LYS A N 1
ATOM 2990 C CA . LYS A 1 374 ? 12.403 5.628 -27.033 1.00 90.94 374 LYS A CA 1
ATOM 2991 C C . LYS A 1 374 ? 13.084 6.097 -28.318 1.00 90.94 374 LYS A C 1
ATOM 2993 O O . LYS A 1 374 ? 12.993 7.282 -28.636 1.00 90.94 374 LYS A O 1
ATOM 2998 N N . GLY A 1 375 ? 13.689 5.171 -29.058 1.00 87.56 375 GLY A N 1
ATOM 2999 C CA . GLY A 1 375 ? 14.423 5.439 -30.283 1.00 87.56 375 GLY A CA 1
ATOM 3000 C C . GLY A 1 375 ? 15.720 6.203 -30.026 1.00 87.56 375 GLY A C 1
ATOM 3001 O O . GLY A 1 375 ? 16.085 6.515 -28.891 1.00 87.56 375 GLY A O 1
ATOM 3002 N N . GLY A 1 376 ? 16.423 6.507 -31.111 1.00 82.75 376 GLY A N 1
ATOM 3003 C CA . GLY A 1 376 ? 17.674 7.252 -31.081 1.00 82.75 376 GLY A CA 1
ATOM 3004 C C . GLY A 1 376 ? 18.719 6.665 -32.018 1.00 82.75 376 GLY A C 1
ATOM 3005 O O . GLY A 1 376 ? 18.655 5.494 -32.390 1.00 82.75 376 GLY A O 1
ATOM 3006 N N . SER A 1 377 ? 19.676 7.516 -32.374 1.00 83.56 377 SER A N 1
ATOM 3007 C CA . SER A 1 377 ? 20.867 7.167 -33.141 1.00 83.56 377 SER A CA 1
ATOM 3008 C C . SER A 1 377 ? 22.054 7.217 -32.194 1.00 83.56 377 SER A C 1
ATOM 3010 O O . SER A 1 377 ? 22.327 8.259 -31.592 1.00 83.56 377 SER A O 1
ATOM 3012 N N . PHE A 1 378 ? 22.720 6.082 -32.004 1.00 87.38 378 PHE A N 1
ATOM 3013 C CA . PHE A 1 378 ? 23.839 5.967 -31.077 1.00 87.38 378 PHE A CA 1
ATOM 3014 C C . PHE A 1 378 ? 25.150 6.005 -31.861 1.00 87.38 378 PHE A C 1
ATOM 3016 O O . PHE A 1 378 ? 25.301 5.210 -32.790 1.00 87.38 378 PHE A O 1
ATOM 3023 N N . PRO A 1 379 ? 26.102 6.891 -31.520 1.00 89.75 379 PRO A N 1
ATOM 3024 C CA . PRO A 1 379 ? 27.416 6.864 -32.142 1.00 89.75 379 PRO A CA 1
ATOM 3025 C C . PRO A 1 379 ? 28.131 5.564 -31.776 1.00 89.75 379 PRO A C 1
ATOM 3027 O O . PRO A 1 379 ? 28.049 5.094 -30.638 1.00 89.75 379 PRO A O 1
ATOM 3030 N N . VAL A 1 380 ? 28.849 4.998 -32.739 1.00 89.50 380 VAL A N 1
ATOM 3031 C CA . VAL A 1 380 ? 29.637 3.782 -32.547 1.00 89.50 380 VAL A CA 1
ATOM 3032 C C . VAL A 1 380 ? 31.105 4.109 -32.757 1.00 89.50 380 VAL A C 1
ATOM 3034 O O . VAL A 1 380 ? 31.464 4.813 -33.699 1.00 89.50 380 VAL A O 1
ATOM 3037 N N . ASN A 1 381 ? 31.955 3.621 -31.853 1.00 91.44 381 ASN A N 1
ATOM 3038 C CA . ASN A 1 381 ? 33.391 3.846 -31.947 1.00 91.44 381 ASN A CA 1
ATOM 3039 C C . ASN A 1 381 ? 33.937 3.220 -33.232 1.00 91.44 381 ASN A C 1
ATOM 3041 O O . ASN A 1 381 ? 33.637 2.066 -33.538 1.00 91.44 381 ASN A O 1
ATOM 3045 N N . GLU A 1 382 ? 34.755 3.984 -33.952 1.00 90.38 382 GLU A N 1
ATOM 3046 C CA . GLU A 1 382 ? 35.456 3.511 -35.142 1.00 90.38 382 GLU A CA 1
ATOM 3047 C C . GLU A 1 382 ? 36.253 2.234 -34.830 1.00 90.38 382 GLU A C 1
ATOM 3049 O O . GLU A 1 382 ? 36.901 2.128 -33.788 1.00 90.38 382 GLU A O 1
ATOM 3054 N N . GLY A 1 383 ? 36.167 1.250 -35.726 1.00 86.19 383 GLY A N 1
ATOM 3055 C CA . GLY A 1 383 ? 36.771 -0.071 -35.565 1.00 86.19 383 GLY A CA 1
ATOM 3056 C C . GLY A 1 383 ? 35.901 -1.105 -34.842 1.00 86.19 383 GLY A C 1
ATOM 3057 O O . GLY A 1 383 ? 36.251 -2.282 -34.865 1.00 86.19 383 GLY A O 1
ATOM 3058 N N . ASN A 1 384 ? 34.765 -0.728 -34.241 1.00 90.62 384 ASN A N 1
ATOM 3059 C CA . ASN A 1 384 ? 33.831 -1.716 -33.690 1.00 90.62 384 ASN A CA 1
ATOM 3060 C C . ASN A 1 384 ? 33.197 -2.551 -34.812 1.00 90.62 384 ASN A C 1
ATOM 3062 O O . ASN A 1 384 ? 32.615 -2.001 -35.746 1.00 90.62 384 ASN A O 1
ATOM 3066 N N . GLN A 1 385 ? 33.236 -3.873 -34.679 1.00 90.44 385 GLN A N 1
ATOM 3067 C CA . GLN A 1 385 ? 32.567 -4.794 -35.593 1.00 90.44 385 GLN A CA 1
ATOM 3068 C C . GLN A 1 385 ? 31.065 -4.872 -35.274 1.00 90.44 385 GLN A C 1
ATOM 3070 O O . GLN A 1 385 ? 30.676 -5.101 -34.129 1.00 90.44 385 GLN A O 1
ATOM 3075 N N . PHE A 1 386 ? 30.218 -4.678 -36.284 1.00 85.38 386 PHE A N 1
ATOM 3076 C CA . PHE A 1 386 ? 28.762 -4.804 -36.187 1.00 85.38 386 PHE A CA 1
ATOM 3077 C C . PHE A 1 386 ? 28.296 -6.241 -36.388 1.00 85.38 386 PHE A C 1
ATOM 3079 O O . PHE A 1 386 ? 27.478 -6.744 -35.620 1.00 85.38 386 PHE A O 1
ATOM 3086 N N . CYS A 1 387 ? 28.792 -6.887 -37.442 1.00 84.31 387 CYS A N 1
ATOM 3087 C CA . CYS A 1 387 ? 28.468 -8.266 -37.769 1.00 84.31 387 CYS A CA 1
ATOM 3088 C C . CYS A 1 387 ? 29.542 -8.892 -38.659 1.00 84.31 387 CYS A C 1
ATOM 3090 O O . CYS A 1 387 ? 30.405 -8.213 -39.224 1.00 84.31 387 CYS A O 1
ATOM 3092 N N . GLU A 1 388 ? 29.467 -10.210 -38.757 1.00 87.88 388 GLU A N 1
ATOM 3093 C CA . GLU A 1 388 ? 30.234 -11.049 -39.663 1.00 87.88 388 GLU A CA 1
ATOM 3094 C C . GLU A 1 388 ? 29.336 -12.176 -40.145 1.00 87.88 388 GLU A C 1
ATOM 3096 O O . GLU A 1 388 ? 28.414 -12.593 -39.437 1.00 87.88 388 GLU A O 1
ATOM 3101 N N . GLY A 1 389 ? 29.581 -12.630 -41.363 1.00 85.38 389 GLY A N 1
ATOM 3102 C CA . GLY A 1 389 ? 28.820 -13.708 -41.960 1.00 85.38 389 GLY A CA 1
ATOM 3103 C C . GLY A 1 389 ? 29.442 -14.183 -43.257 1.00 85.38 389 GLY A C 1
ATOM 3104 O O . GLY A 1 389 ? 30.447 -13.647 -43.724 1.00 85.38 389 GLY A O 1
ATOM 3105 N N . ASP A 1 390 ? 28.808 -15.187 -43.841 1.00 84.50 390 ASP A N 1
ATOM 3106 C CA . ASP A 1 390 ? 29.220 -15.756 -45.114 1.00 84.50 390 ASP A CA 1
ATOM 3107 C C . ASP A 1 390 ? 28.358 -15.214 -46.252 1.00 84.50 390 ASP A C 1
ATOM 3109 O O . ASP A 1 390 ? 27.173 -14.933 -46.064 1.00 84.50 390 ASP A O 1
ATOM 3113 N N . LEU A 1 391 ? 28.959 -15.060 -47.430 1.00 78.81 391 LEU A N 1
ATOM 3114 C CA . LEU A 1 391 ? 28.242 -14.712 -48.650 1.00 78.81 391 LEU A CA 1
ATOM 3115 C C . LEU A 1 391 ? 27.827 -15.985 -49.386 1.00 78.81 391 LEU A C 1
ATOM 3117 O O . LEU A 1 391 ? 28.645 -16.875 -49.625 1.00 78.81 391 LEU A O 1
ATOM 3121 N N . ASP A 1 392 ? 26.556 -16.041 -49.775 1.00 73.00 392 ASP A N 1
ATOM 3122 C CA . ASP A 1 392 ? 26.038 -17.098 -50.638 1.00 73.00 392 ASP A CA 1
ATOM 3123 C C . ASP A 1 392 ? 26.521 -16.912 -52.090 1.00 73.00 392 ASP A C 1
ATOM 3125 O O . ASP A 1 392 ? 26.751 -15.789 -52.559 1.00 73.00 392 ASP A O 1
ATOM 3129 N N . GLU A 1 393 ? 26.642 -18.024 -52.823 1.00 69.12 393 GLU A N 1
ATOM 3130 C CA . GLU A 1 393 ? 27.016 -18.024 -54.243 1.00 69.12 393 GLU A CA 1
ATOM 3131 C C . GLU A 1 393 ? 26.059 -17.138 -55.067 1.00 69.12 393 GLU A C 1
ATOM 3133 O O . GLU A 1 393 ? 24.837 -17.298 -55.023 1.00 69.12 393 GLU A O 1
ATOM 3138 N N . GLY A 1 394 ? 26.617 -16.196 -55.840 1.00 63.88 394 GLY A N 1
ATOM 3139 C CA . GLY A 1 394 ? 25.857 -15.282 -56.705 1.00 63.88 394 GLY A CA 1
ATOM 3140 C C . GLY A 1 394 ? 25.631 -13.863 -56.162 1.00 63.88 394 GLY A C 1
ATOM 3141 O O . GLY A 1 394 ? 25.106 -13.025 -56.895 1.00 63.88 394 GLY A O 1
ATOM 3142 N N . MET A 1 395 ? 26.068 -13.539 -54.937 1.00 64.31 395 MET A N 1
ATOM 3143 C CA . MET A 1 395 ? 26.057 -12.151 -54.423 1.00 64.31 395 MET A CA 1
ATOM 3144 C C . MET A 1 395 ? 27.193 -11.262 -54.970 1.00 64.31 395 MET A C 1
ATOM 3146 O O . MET A 1 395 ? 27.237 -10.061 -54.702 1.00 64.31 395 MET A O 1
ATOM 3150 N N . GLU A 1 396 ? 28.085 -11.826 -55.784 1.00 60.22 396 GLU A N 1
ATOM 3151 C CA . GLU A 1 396 ? 29.290 -11.182 -56.327 1.00 60.22 396 GLU A CA 1
ATOM 3152 C C . GLU A 1 396 ? 28.990 -9.885 -57.098 1.00 60.22 396 GLU A C 1
ATOM 3154 O O . GLU A 1 396 ? 29.722 -8.906 -56.989 1.00 60.22 396 GLU A O 1
ATOM 3159 N N . THR A 1 397 ? 27.863 -9.828 -57.816 1.00 54.44 397 THR A N 1
ATOM 3160 C CA . THR A 1 397 ? 27.454 -8.651 -58.607 1.00 54.44 397 THR A CA 1
ATOM 3161 C C . THR A 1 397 ? 26.919 -7.479 -57.775 1.00 54.44 397 THR A C 1
ATOM 3163 O O . THR A 1 397 ? 26.636 -6.417 -58.325 1.00 54.44 397 THR A O 1
ATOM 3166 N N . SER A 1 398 ? 26.737 -7.654 -56.462 1.00 58.66 398 SER A N 1
ATOM 3167 C CA . SER A 1 398 ? 26.256 -6.610 -55.542 1.00 58.66 398 SER A CA 1
ATOM 3168 C C . SER A 1 398 ? 27.380 -5.946 -54.737 1.00 58.66 398 SER A C 1
ATOM 3170 O O . SER A 1 398 ? 27.137 -4.931 -54.084 1.00 58.66 398 SER A O 1
ATOM 3172 N N . ILE A 1 399 ? 28.606 -6.476 -54.818 1.00 58.97 399 ILE A N 1
ATOM 3173 C CA . ILE A 1 399 ? 29.764 -6.050 -54.019 1.00 58.97 399 ILE A CA 1
ATOM 3174 C C . ILE A 1 399 ? 30.231 -4.634 -54.396 1.00 58.97 399 ILE A C 1
ATOM 3176 O O . ILE A 1 399 ? 30.457 -3.821 -53.502 1.00 58.97 399 ILE A O 1
ATOM 3180 N N . ASP A 1 400 ? 30.249 -4.279 -55.687 1.00 58.22 400 ASP A N 1
ATOM 3181 C CA . ASP A 1 400 ? 30.660 -2.943 -56.169 1.00 58.22 400 ASP A CA 1
ATOM 3182 C C . ASP A 1 400 ? 29.831 -1.788 -55.560 1.00 58.22 400 ASP A C 1
ATOM 3184 O O . ASP A 1 400 ? 30.292 -0.648 -55.466 1.00 58.22 400 ASP A O 1
ATOM 3188 N N . TYR A 1 401 ? 28.592 -2.066 -55.135 1.00 55.59 401 TYR A N 1
ATOM 3189 C CA . TYR A 1 401 ? 27.718 -1.097 -54.465 1.00 55.59 401 TYR A CA 1
ATOM 3190 C C . TYR A 1 401 ? 28.008 -0.955 -52.963 1.00 55.59 401 TYR A C 1
ATOM 3192 O O . TYR A 1 401 ? 27.652 0.065 -52.372 1.00 55.59 401 TYR A O 1
ATOM 3200 N N . TRP A 1 402 ? 28.624 -1.963 -52.343 1.00 60.66 402 TRP A N 1
ATOM 3201 C CA . TRP A 1 402 ? 28.903 -2.031 -50.905 1.00 60.66 402 TRP A CA 1
ATOM 3202 C C . TRP A 1 402 ? 30.310 -1.532 -50.544 1.00 60.66 402 TRP A C 1
ATOM 3204 O O . TRP A 1 402 ? 30.552 -1.142 -49.405 1.00 60.66 402 TRP A O 1
ATOM 3214 N N . GLU A 1 403 ? 31.231 -1.480 -51.510 1.00 54.34 403 GLU A N 1
ATOM 3215 C CA . GLU A 1 403 ? 32.636 -1.097 -51.296 1.00 54.34 403 GLU A CA 1
ATOM 3216 C C . GLU A 1 403 ? 32.878 0.394 -50.996 1.00 54.34 403 GLU A C 1
ATOM 3218 O O . GLU A 1 403 ? 33.992 0.783 -50.631 1.00 54.34 403 GLU A O 1
ATOM 3223 N N . ARG A 1 404 ? 31.866 1.266 -51.096 1.00 61.59 404 ARG A N 1
ATOM 3224 C CA . ARG A 1 404 ? 32.028 2.689 -50.752 1.00 61.59 404 ARG A CA 1
ATOM 3225 C C . ARG A 1 404 ? 32.003 2.899 -49.242 1.00 61.59 404 ARG A C 1
ATOM 3227 O O . ARG A 1 404 ? 30.999 3.319 -48.671 1.00 61.59 404 ARG A O 1
ATOM 3234 N N . ALA A 1 405 ? 33.139 2.628 -48.603 1.00 58.41 405 ALA A N 1
ATOM 3235 C CA . ALA A 1 405 ? 33.330 2.831 -47.173 1.00 58.41 405 ALA A CA 1
ATOM 3236 C C . ALA A 1 405 ? 32.866 4.234 -46.738 1.00 58.41 405 ALA A C 1
ATOM 3238 O O . ALA A 1 405 ? 33.346 5.256 -47.230 1.00 58.41 405 ALA A O 1
ATOM 3239 N N . GLY A 1 406 ? 31.934 4.274 -45.787 1.00 61.09 406 GLY A N 1
ATOM 3240 C CA . GLY A 1 406 ? 31.375 5.510 -45.247 1.00 61.09 406 GLY A CA 1
ATOM 3241 C C . GLY A 1 406 ? 30.155 6.071 -45.982 1.00 61.09 406 GLY A C 1
ATOM 3242 O O . GLY A 1 406 ? 29.604 7.057 -45.491 1.00 61.09 406 GLY A O 1
ATOM 3243 N N . GLU A 1 407 ? 29.693 5.447 -47.069 1.00 62.97 407 GLU A N 1
ATOM 3244 C CA . GLU A 1 407 ? 28.424 5.760 -47.739 1.00 62.97 407 GLU A CA 1
ATOM 3245 C C . GLU A 1 407 ? 27.405 4.623 -47.527 1.00 62.97 407 GLU A C 1
ATOM 3247 O O . GLU A 1 407 ? 27.741 3.445 -47.581 1.00 62.97 407 GLU A O 1
ATOM 3252 N N . GLY A 1 408 ? 26.136 4.968 -47.286 1.00 69.44 408 GLY A N 1
ATOM 3253 C CA . GLY A 1 408 ? 25.037 3.996 -47.214 1.00 69.44 408 GLY A CA 1
ATOM 3254 C C . GLY A 1 408 ? 24.635 3.536 -45.808 1.00 69.44 408 GLY A C 1
ATOM 3255 O O . GLY A 1 408 ? 25.101 4.047 -44.784 1.00 69.44 408 GLY A O 1
ATOM 3256 N N . TRP A 1 409 ? 23.690 2.593 -45.781 1.00 74.69 409 TRP A N 1
ATOM 3257 C CA . TRP A 1 409 ? 23.157 1.980 -44.568 1.00 74.69 409 TRP A CA 1
ATOM 3258 C C . TRP A 1 409 ? 22.976 0.473 -44.749 1.00 74.69 409 TRP A C 1
ATOM 3260 O O . TRP A 1 409 ? 22.731 0.001 -45.858 1.00 74.69 409 TRP A O 1
ATOM 3270 N N . LEU A 1 410 ? 23.086 -0.270 -43.652 1.00 75.50 410 LEU A N 1
ATOM 3271 C CA . LEU A 1 410 ? 22.791 -1.699 -43.581 1.00 75.50 410 LEU A CA 1
ATOM 3272 C C . LEU A 1 410 ? 21.640 -1.904 -42.602 1.00 75.50 410 LEU A C 1
ATOM 3274 O O . LEU A 1 410 ? 21.679 -1.346 -41.509 1.00 75.50 410 LEU A O 1
ATOM 3278 N N . ARG A 1 411 ? 20.641 -2.714 -42.966 1.00 80.00 411 ARG A N 1
ATOM 3279 C CA . ARG A 1 411 ? 19.588 -3.141 -42.038 1.00 80.00 411 ARG A CA 1
ATOM 3280 C C . ARG A 1 411 ? 19.724 -4.621 -41.729 1.00 80.00 411 ARG A C 1
ATOM 3282 O O . ARG A 1 411 ? 19.564 -5.445 -42.622 1.00 80.00 411 ARG A O 1
ATOM 3289 N N . CYS A 1 412 ? 19.940 -4.932 -40.461 1.00 76.75 412 CYS A N 1
ATOM 3290 C CA . CYS A 1 412 ? 19.856 -6.289 -39.938 1.00 76.75 412 CYS A CA 1
ATOM 3291 C C . CYS A 1 412 ? 18.474 -6.503 -39.320 1.00 76.75 412 CYS A C 1
ATOM 3293 O O . CYS A 1 412 ? 17.923 -5.590 -38.701 1.00 76.75 412 CYS A O 1
ATOM 3295 N N . GLU A 1 413 ? 17.920 -7.701 -39.473 1.00 78.25 413 GLU A N 1
ATOM 3296 C CA . GLU A 1 413 ? 16.705 -8.127 -38.784 1.00 78.25 413 GLU A CA 1
ATOM 3297 C C . GLU A 1 413 ? 17.062 -9.206 -37.767 1.00 78.25 413 GLU A C 1
ATOM 3299 O O . GLU A 1 413 ? 17.625 -10.243 -38.109 1.00 78.25 413 GLU A O 1
ATOM 3304 N N . GLU A 1 414 ? 16.743 -8.944 -36.506 1.00 75.19 414 GLU A N 1
ATOM 3305 C CA . GLU A 1 414 ? 16.759 -9.945 -35.450 1.00 75.19 414 GLU A CA 1
ATOM 3306 C C . GLU A 1 414 ? 15.338 -10.494 -35.340 1.00 75.19 414 GLU A C 1
ATOM 3308 O O . GLU A 1 414 ? 14.384 -9.738 -35.109 1.00 75.19 414 GLU A O 1
ATOM 3313 N N . GLY A 1 415 ? 15.199 -11.808 -35.539 1.00 65.75 415 GLY A N 1
ATOM 3314 C CA . GLY A 1 415 ? 13.932 -12.504 -35.335 1.00 65.75 415 GLY A CA 1
ATOM 3315 C C . GLY A 1 415 ? 13.379 -12.259 -33.924 1.00 65.75 415 GLY A C 1
ATOM 3316 O O . GLY A 1 415 ? 14.114 -11.821 -33.034 1.00 65.75 415 GLY A O 1
ATOM 3317 N N . PRO A 1 416 ? 12.079 -12.516 -33.690 1.00 64.06 416 PRO A N 1
ATOM 3318 C CA . PRO A 1 416 ? 11.510 -12.368 -32.355 1.00 64.06 416 PRO A CA 1
ATOM 3319 C C . PRO A 1 416 ? 12.342 -13.184 -31.364 1.00 64.06 416 PRO A C 1
ATOM 3321 O O . PRO A 1 416 ? 12.801 -14.278 -31.702 1.00 64.06 416 PRO A O 1
ATOM 3324 N N . SER A 1 417 ? 12.550 -12.666 -30.148 1.00 61.91 417 SER A N 1
ATOM 3325 C CA . SER A 1 417 ? 13.260 -13.439 -29.132 1.00 61.91 417 SER A CA 1
ATOM 3326 C C . SER A 1 417 ? 12.546 -14.779 -28.969 1.00 61.91 417 SER A C 1
ATOM 3328 O O . SER A 1 417 ? 11.358 -14.809 -28.653 1.00 61.91 417 SER A O 1
ATOM 3330 N N . GLU A 1 418 ? 13.254 -15.893 -29.181 1.00 60.72 418 GLU A N 1
ATOM 3331 C CA . GLU A 1 418 ? 12.659 -17.238 -29.075 1.00 60.72 418 GLU A CA 1
ATOM 3332 C C . GLU A 1 418 ? 12.031 -17.486 -27.691 1.00 60.72 418 GLU A C 1
ATOM 3334 O O . GLU A 1 418 ? 11.164 -18.340 -27.531 1.00 60.72 418 GLU A O 1
ATOM 3339 N N . ASN A 1 419 ? 12.439 -16.697 -26.693 1.00 71.06 419 ASN A N 1
ATOM 3340 C CA . ASN A 1 419 ? 11.904 -16.708 -25.343 1.00 71.06 419 ASN A CA 1
ATOM 3341 C C . ASN A 1 419 ? 11.067 -15.453 -25.075 1.00 71.06 419 ASN A C 1
ATOM 3343 O O . ASN A 1 419 ? 11.499 -14.333 -25.362 1.00 71.06 419 ASN A O 1
ATOM 3347 N N . ALA A 1 420 ? 9.900 -15.638 -24.463 1.00 89.25 420 ALA A N 1
ATOM 3348 C CA . ALA A 1 420 ? 9.134 -14.537 -23.899 1.00 89.25 420 ALA A CA 1
ATOM 3349 C C . ALA A 1 420 ? 9.868 -13.916 -22.702 1.00 89.25 420 ALA A C 1
ATOM 3351 O O . ALA A 1 420 ? 10.530 -14.610 -21.931 1.00 89.25 420 ALA A O 1
ATOM 3352 N N . THR A 1 421 ? 9.731 -12.603 -22.544 1.00 93.19 421 THR A N 1
ATOM 3353 C CA . THR A 1 421 ? 10.317 -11.832 -21.442 1.00 93.19 421 THR A CA 1
ATOM 3354 C C . THR A 1 421 ? 9.257 -11.585 -20.376 1.00 93.19 421 THR A C 1
ATOM 3356 O O . THR A 1 421 ? 8.165 -11.120 -20.709 1.00 93.19 421 THR A O 1
ATOM 3359 N N . ASN A 1 422 ? 9.563 -11.858 -19.105 1.00 94.88 422 ASN A N 1
ATOM 3360 C CA . ASN A 1 422 ? 8.660 -11.528 -18.007 1.00 94.88 422 ASN A CA 1
ATOM 3361 C C . ASN A 1 422 ? 8.672 -10.020 -17.711 1.00 94.88 422 ASN A C 1
ATOM 3363 O O . ASN A 1 422 ? 9.607 -9.489 -17.117 1.00 94.88 422 ASN A O 1
ATOM 3367 N N . VAL A 1 423 ? 7.604 -9.323 -18.087 1.00 96.38 423 VAL A N 1
ATOM 3368 C CA . VAL A 1 423 ? 7.371 -7.909 -17.781 1.00 96.38 423 VAL A CA 1
ATOM 3369 C C . VAL A 1 423 ? 6.428 -7.820 -16.578 1.00 96.38 423 VAL A C 1
ATOM 3371 O O . VAL A 1 423 ? 5.211 -7.713 -16.739 1.00 96.38 423 VAL A O 1
ATOM 3374 N N . LEU A 1 424 ? 6.981 -7.890 -15.361 1.00 96.69 424 LEU A N 1
ATOM 3375 C CA . LEU A 1 424 ? 6.238 -7.787 -14.086 1.00 96.69 424 LEU A CA 1
ATOM 3376 C C . LEU A 1 424 ? 5.069 -8.792 -13.958 1.00 96.69 424 LEU A C 1
ATOM 3378 O O . LEU A 1 424 ? 3.947 -8.442 -13.569 1.00 96.69 424 LEU A O 1
ATOM 3382 N N . GLY A 1 425 ? 5.329 -10.044 -14.334 1.00 95.75 425 GLY A N 1
ATOM 3383 C CA . GLY A 1 425 ? 4.388 -11.169 -14.381 1.00 95.75 425 GLY A CA 1
ATOM 3384 C C . GLY A 1 425 ? 3.615 -11.310 -15.700 1.00 95.75 425 GLY A C 1
ATOM 3385 O O . GLY A 1 425 ? 2.612 -12.030 -15.776 1.00 95.75 425 GLY A O 1
ATOM 3386 N N . ASN A 1 426 ? 4.023 -10.601 -16.753 1.00 96.38 426 ASN A N 1
ATOM 3387 C CA . ASN A 1 426 ? 3.432 -10.708 -18.089 1.00 96.38 426 ASN A CA 1
ATOM 3388 C C . ASN A 1 426 ? 4.466 -11.265 -19.058 1.00 96.38 426 ASN A C 1
ATOM 3390 O O . ASN A 1 426 ? 5.464 -10.607 -19.328 1.00 96.38 426 ASN A O 1
ATOM 3394 N N . MET A 1 427 ? 4.210 -12.447 -19.610 1.00 94.81 427 MET A N 1
ATOM 3395 C CA . MET A 1 427 ? 5.099 -13.057 -20.592 1.00 94.81 427 MET A CA 1
ATOM 3396 C C . MET A 1 427 ? 4.881 -12.396 -21.951 1.00 94.81 427 MET A C 1
ATOM 3398 O O . MET A 1 427 ? 3.875 -12.628 -22.618 1.00 94.81 427 MET A O 1
ATOM 3402 N N . VAL A 1 428 ? 5.815 -11.534 -22.335 1.00 94.06 428 VAL A N 1
ATOM 3403 C CA . VAL A 1 428 ? 5.718 -10.698 -23.531 1.00 94.06 428 VAL A CA 1
ATOM 3404 C C . VAL A 1 428 ? 6.705 -11.167 -24.592 1.00 94.06 428 VAL A C 1
ATOM 3406 O O . VAL A 1 428 ? 7.883 -11.378 -24.309 1.00 94.06 428 VAL A O 1
ATOM 3409 N N . VAL A 1 429 ? 6.230 -11.272 -25.830 1.00 92.06 429 VAL A N 1
ATOM 3410 C CA . VAL A 1 429 ? 7.065 -11.471 -27.018 1.00 92.06 429 VAL A CA 1
ATOM 3411 C C . VAL A 1 429 ? 7.075 -10.173 -27.818 1.00 92.06 429 VAL A C 1
ATOM 3413 O O . VAL A 1 429 ? 6.022 -9.658 -28.212 1.00 92.06 429 VAL A O 1
ATOM 3416 N N . ALA A 1 430 ? 8.269 -9.623 -28.023 1.00 91.69 430 ALA A N 1
ATOM 3417 C CA . ALA A 1 430 ? 8.453 -8.407 -28.800 1.00 91.69 430 ALA A CA 1
ATOM 3418 C C . ALA A 1 430 ? 8.389 -8.689 -30.316 1.00 91.69 430 ALA A C 1
ATOM 3420 O O . ALA A 1 430 ? 8.709 -9.800 -30.749 1.00 91.69 430 ALA A O 1
ATOM 3421 N N . PRO A 1 431 ? 8.007 -7.695 -31.138 1.00 90.56 431 PRO A N 1
ATOM 3422 C CA . PRO A 1 431 ? 8.167 -7.764 -32.588 1.00 90.56 431 PRO A CA 1
ATOM 3423 C C . PRO A 1 431 ? 9.630 -8.006 -32.999 1.00 90.56 431 PRO A C 1
ATOM 3425 O O . PRO A 1 431 ? 10.533 -7.690 -32.216 1.00 90.56 431 PRO A O 1
ATOM 3428 N N . PRO A 1 432 ? 9.882 -8.474 -34.237 1.00 88.62 432 PRO A N 1
ATOM 3429 C CA . PRO A 1 432 ? 11.219 -8.452 -34.821 1.00 88.62 432 PRO A CA 1
ATOM 3430 C C . PRO A 1 432 ? 11.854 -7.067 -34.686 1.00 88.62 432 PRO A C 1
ATOM 3432 O O . PRO A 1 432 ? 11.172 -6.040 -34.785 1.00 88.62 432 PRO A O 1
ATOM 3435 N N . MET A 1 433 ? 13.156 -7.039 -34.435 1.00 87.75 433 MET A N 1
ATOM 3436 C CA . MET A 1 433 ? 13.909 -5.802 -34.260 1.00 87.75 433 MET A CA 1
ATOM 3437 C C . MET A 1 433 ? 14.769 -5.558 -35.493 1.00 87.75 433 MET A C 1
ATOM 3439 O O . MET A 1 433 ? 15.365 -6.478 -36.046 1.00 87.75 433 MET A O 1
ATOM 3443 N N . HIS A 1 434 ? 14.865 -4.303 -35.907 1.00 86.94 434 HIS A N 1
ATOM 3444 C CA . HIS A 1 434 ? 15.741 -3.872 -36.979 1.00 86.94 434 HIS A CA 1
ATOM 3445 C C . HIS A 1 434 ? 16.849 -2.994 -36.428 1.00 86.94 434 HIS A C 1
ATOM 3447 O O . HIS A 1 434 ? 16.573 -2.012 -35.738 1.00 86.94 434 HIS A O 1
ATOM 3453 N N . ALA A 1 435 ? 18.078 -3.331 -36.792 1.00 86.69 435 ALA A N 1
ATOM 3454 C CA . ALA A 1 435 ? 19.256 -2.514 -36.565 1.00 86.69 435 ALA A CA 1
ATOM 3455 C C . ALA A 1 435 ? 19.647 -1.853 -37.884 1.00 86.69 435 ALA A C 1
ATOM 3457 O O . ALA A 1 435 ? 19.911 -2.561 -38.852 1.00 86.69 435 ALA A O 1
ATOM 3458 N N . VAL A 1 436 ? 19.673 -0.524 -37.933 1.00 87.75 436 VAL A N 1
ATOM 3459 C CA . VAL A 1 436 ? 20.162 0.247 -39.077 1.00 87.75 436 VAL A CA 1
ATOM 3460 C C . VAL A 1 436 ? 21.512 0.845 -38.718 1.00 87.75 436 VAL A C 1
ATOM 3462 O O . VAL A 1 436 ? 21.619 1.672 -37.816 1.00 87.75 436 VAL A O 1
ATOM 3465 N N . VAL A 1 437 ? 22.548 0.406 -39.420 1.00 87.31 437 VAL A N 1
ATOM 3466 C CA . VAL A 1 437 ? 23.901 0.948 -39.308 1.00 87.31 437 VAL A CA 1
ATOM 3467 C C . VAL A 1 437 ? 24.078 2.012 -40.379 1.00 87.31 437 VAL A C 1
ATOM 3469 O O . VAL A 1 437 ? 23.913 1.716 -41.560 1.00 87.31 437 VAL A O 1
ATOM 3472 N N . HIS A 1 438 ? 24.448 3.228 -39.988 1.00 87.75 438 HIS A N 1
ATOM 3473 C CA . HIS A 1 438 ? 24.803 4.312 -40.899 1.00 87.75 438 HIS A CA 1
ATOM 3474 C C . HIS A 1 438 ? 26.312 4.466 -40.970 1.00 87.75 438 HIS A C 1
ATOM 3476 O O . HIS A 1 438 ? 26.952 4.566 -39.926 1.00 87.75 438 HIS A O 1
ATOM 3482 N N . ARG A 1 439 ? 26.838 4.572 -42.200 1.00 87.81 439 ARG A N 1
ATOM 3483 C CA . ARG A 1 439 ? 28.273 4.654 -42.515 1.00 87.81 439 ARG A CA 1
ATOM 3484 C C . ARG A 1 439 ? 29.029 3.443 -41.975 1.00 87.81 439 ARG A C 1
ATOM 3486 O O . ARG A 1 439 ? 29.217 3.296 -40.776 1.00 87.81 439 ARG A O 1
ATOM 3493 N N . TYR A 1 440 ? 29.510 2.582 -42.852 1.00 87.75 440 TYR A N 1
ATOM 3494 C CA . TYR A 1 440 ? 30.282 1.409 -42.454 1.00 87.75 440 TYR A CA 1
ATOM 3495 C C . TYR A 1 440 ? 31.396 1.150 -43.460 1.00 87.75 440 TYR A C 1
ATOM 3497 O O . TYR A 1 440 ? 31.408 1.725 -44.551 1.00 87.75 440 TYR A O 1
ATOM 3505 N N . SER A 1 441 ? 32.337 0.293 -43.087 1.00 86.94 441 SER A N 1
ATOM 3506 C CA . SER A 1 441 ? 33.217 -0.381 -44.031 1.00 86.94 441 SER A CA 1
ATOM 3507 C C . SER A 1 441 ? 32.881 -1.863 -44.033 1.00 86.94 441 SER A C 1
ATOM 3509 O O . SER A 1 441 ? 32.619 -2.457 -42.986 1.00 86.94 441 SER A O 1
ATOM 3511 N N . MET A 1 442 ? 32.864 -2.451 -45.220 1.00 85.06 442 MET A N 1
ATOM 3512 C CA . MET A 1 442 ? 32.759 -3.889 -45.386 1.00 85.06 442 MET A CA 1
ATOM 3513 C C . MET A 1 442 ? 34.122 -4.417 -45.812 1.00 85.06 442 MET A C 1
ATOM 3515 O O . MET A 1 442 ? 34.730 -3.880 -46.735 1.00 85.06 442 MET A O 1
ATOM 3519 N N . ALA A 1 443 ? 34.609 -5.449 -45.131 1.00 85.25 443 ALA A N 1
ATOM 3520 C CA . ALA A 1 443 ? 35.822 -6.149 -45.524 1.00 85.25 443 ALA A CA 1
ATOM 3521 C C . ALA A 1 443 ? 35.476 -7.596 -45.861 1.00 85.25 443 ALA A C 1
ATOM 3523 O O . ALA A 1 443 ? 34.939 -8.319 -45.022 1.00 85.25 443 ALA A O 1
ATOM 3524 N N . LEU A 1 444 ? 35.794 -7.998 -47.088 1.00 85.38 444 LEU A N 1
ATOM 3525 C CA . LEU A 1 444 ? 35.679 -9.376 -47.543 1.00 85.38 444 LEU A CA 1
ATOM 3526 C C . LEU A 1 444 ? 36.924 -10.160 -47.141 1.00 85.38 444 LEU A C 1
ATOM 3528 O O . LEU A 1 444 ? 38.047 -9.666 -47.253 1.00 85.38 444 LEU A O 1
ATOM 3532 N N . PHE A 1 445 ? 36.729 -11.391 -46.690 1.00 85.19 445 PHE A N 1
ATOM 3533 C CA . PHE A 1 445 ? 37.813 -12.297 -46.343 1.00 85.19 445 PHE A CA 1
ATOM 3534 C C . PHE A 1 445 ? 37.437 -13.742 -46.678 1.00 85.19 445 PHE A C 1
ATOM 3536 O O . PHE A 1 445 ? 36.287 -14.060 -46.956 1.00 85.19 445 PHE A O 1
ATOM 3543 N N . CYS A 1 446 ? 38.427 -14.627 -46.684 1.00 84.88 446 CYS A N 1
ATOM 3544 C CA . CYS A 1 446 ? 38.241 -16.059 -46.884 1.00 84.88 446 CYS A CA 1
ATOM 3545 C C . CYS A 1 446 ? 39.184 -16.792 -45.934 1.00 84.88 446 CYS A C 1
ATOM 3547 O O . CYS A 1 446 ? 40.362 -16.431 -45.818 1.00 84.88 446 CYS A O 1
ATOM 3549 N N . LEU A 1 447 ? 38.679 -17.816 -45.247 1.00 81.31 447 LEU A N 1
ATOM 3550 C CA . LEU A 1 447 ? 39.511 -18.637 -44.377 1.00 81.31 447 LEU A CA 1
ATOM 3551 C C . LEU A 1 447 ? 40.421 -19.535 -45.217 1.00 81.31 447 LEU A C 1
ATOM 3553 O O . LEU A 1 447 ? 39.976 -20.279 -46.096 1.00 81.31 447 LEU A O 1
ATOM 3557 N N . LEU A 1 448 ? 41.720 -19.479 -44.921 1.00 83.56 448 LEU A N 1
ATOM 3558 C CA . LEU A 1 448 ? 42.729 -20.247 -45.648 1.00 83.56 448 LEU A CA 1
ATOM 3559 C C . LEU A 1 448 ? 42.765 -21.719 -45.228 1.00 83.56 448 LEU A C 1
ATOM 3561 O O . LEU A 1 448 ? 43.194 -22.543 -46.030 1.00 83.56 448 LEU A O 1
ATOM 3565 N N . ASP A 1 449 ? 42.277 -22.052 -44.030 1.00 79.81 449 ASP A N 1
ATOM 3566 C CA . ASP A 1 449 ? 42.258 -23.396 -43.447 1.00 79.81 449 ASP A CA 1
ATOM 3567 C C . ASP A 1 449 ? 41.010 -23.606 -42.563 1.00 79.81 449 ASP A C 1
ATOM 3569 O O . ASP A 1 449 ? 40.356 -22.647 -42.156 1.00 79.81 449 ASP A O 1
ATOM 3573 N N . GLY A 1 450 ? 40.675 -24.863 -42.247 1.00 81.25 450 GLY A N 1
ATOM 3574 C CA . GLY A 1 450 ? 39.502 -25.226 -41.436 1.00 81.25 450 GLY A CA 1
ATOM 3575 C C . GLY A 1 450 ? 38.312 -25.749 -42.252 1.00 81.25 450 GLY A C 1
ATOM 3576 O O . GLY A 1 450 ? 38.427 -25.999 -43.449 1.00 81.25 450 GLY A O 1
ATOM 3577 N N . LYS A 1 451 ? 37.170 -25.973 -41.583 1.00 74.19 451 LYS A N 1
ATOM 3578 C CA . LYS A 1 451 ? 35.962 -26.551 -42.211 1.00 74.19 451 LYS A CA 1
ATOM 3579 C C . LYS A 1 451 ? 35.284 -25.616 -43.220 1.00 74.19 451 LYS A C 1
ATOM 3581 O O . LYS A 1 451 ? 34.697 -26.113 -44.168 1.00 74.19 451 LYS A O 1
ATOM 3586 N N . GLU A 1 452 ? 35.418 -24.305 -43.040 1.00 75.81 452 GLU A N 1
ATOM 3587 C CA . GLU A 1 452 ? 34.850 -23.267 -43.919 1.00 75.81 452 GLU A CA 1
ATOM 3588 C C . GLU A 1 452 ? 35.893 -22.734 -44.932 1.00 75.81 452 GLU A C 1
ATOM 3590 O O . GLU A 1 452 ? 35.784 -21.619 -45.438 1.00 75.81 452 GLU A O 1
ATOM 3595 N N . LYS A 1 453 ? 36.959 -23.504 -45.211 1.00 82.12 453 LYS A N 1
ATOM 3596 C CA . LYS A 1 453 ? 38.022 -23.102 -46.144 1.00 82.12 453 LYS A CA 1
ATOM 3597 C C . LYS A 1 453 ? 37.455 -22.818 -47.535 1.00 82.12 453 LYS A C 1
ATOM 3599 O O . LYS A 1 453 ? 36.763 -23.659 -48.104 1.00 82.12 453 LYS A O 1
ATOM 3604 N N . GLY A 1 454 ? 37.843 -21.684 -48.116 1.00 77.75 454 GLY A N 1
ATOM 3605 C CA . GLY A 1 454 ? 37.438 -21.297 -49.471 1.00 77.75 454 GLY A CA 1
ATOM 3606 C C . GLY A 1 454 ? 36.091 -20.574 -49.555 1.00 77.75 454 GLY A C 1
ATOM 3607 O O . GLY A 1 454 ? 35.732 -20.131 -50.642 1.00 77.75 454 GLY A O 1
ATOM 3608 N N . LYS A 1 455 ? 35.367 -20.430 -48.440 1.00 82.50 455 LYS A N 1
ATOM 3609 C CA . LYS A 1 455 ? 34.119 -19.668 -48.378 1.00 82.50 455 LYS A CA 1
ATOM 3610 C C . LYS A 1 455 ? 34.418 -18.173 -48.297 1.00 82.50 455 LYS A C 1
ATOM 3612 O O . LYS A 1 455 ? 35.301 -17.758 -47.544 1.00 82.50 455 LYS A O 1
ATOM 3617 N N . LEU A 1 456 ? 33.708 -17.378 -49.094 1.00 84.06 456 LEU A N 1
ATOM 3618 C CA . LEU A 1 456 ? 33.803 -15.924 -49.048 1.00 84.06 456 LEU A CA 1
ATOM 3619 C C . LEU A 1 456 ? 32.934 -15.407 -47.898 1.00 84.06 456 LEU A C 1
ATOM 3621 O O . LEU A 1 456 ? 31.727 -15.632 -47.872 1.00 84.06 456 LEU A O 1
ATOM 3625 N N . SER A 1 457 ? 33.555 -14.694 -46.972 1.00 85.94 457 SER A N 1
ATOM 3626 C CA . SER A 1 457 ? 32.926 -14.141 -45.778 1.00 85.94 457 SER A CA 1
ATOM 3627 C C . SER A 1 457 ? 33.132 -12.631 -45.732 1.00 85.94 457 SER A C 1
ATOM 3629 O O . SER A 1 457 ? 33.940 -12.060 -46.472 1.00 85.94 457 SER A O 1
ATOM 3631 N N . PHE A 1 458 ? 32.388 -11.958 -44.864 1.00 85.69 458 PHE A N 1
ATOM 3632 C CA . PHE A 1 458 ? 32.450 -10.515 -44.713 1.00 85.69 458 PHE A CA 1
ATOM 3633 C C . PHE A 1 458 ? 32.431 -10.092 -43.251 1.00 85.69 458 PHE A C 1
ATOM 3635 O O . PHE A 1 458 ? 31.832 -10.749 -42.407 1.00 85.69 458 PHE A O 1
ATOM 3642 N N . THR A 1 459 ? 33.043 -8.945 -42.969 1.00 88.62 459 THR A N 1
ATOM 3643 C CA . THR A 1 459 ? 32.855 -8.206 -41.716 1.00 88.62 459 THR A CA 1
ATOM 3644 C C . THR A 1 459 ? 32.344 -6.809 -42.024 1.00 88.62 459 THR A C 1
ATOM 3646 O O . THR A 1 459 ? 32.741 -6.206 -43.023 1.00 88.62 459 THR A O 1
ATOM 3649 N N . ILE A 1 460 ? 31.467 -6.291 -41.168 1.00 87.12 460 ILE A N 1
ATOM 3650 C CA . ILE A 1 460 ? 30.980 -4.912 -41.242 1.00 87.12 460 ILE A CA 1
ATOM 3651 C C . ILE A 1 460 ? 31.471 -4.180 -40.009 1.00 87.12 460 ILE A C 1
ATOM 3653 O O . ILE A 1 460 ? 31.153 -4.571 -38.888 1.00 87.12 460 ILE A O 1
ATOM 3657 N N . ASN A 1 461 ? 32.239 -3.116 -40.218 1.00 89.62 461 ASN A N 1
ATOM 3658 C CA . ASN A 1 461 ? 32.903 -2.373 -39.158 1.00 89.62 461 ASN A CA 1
ATOM 3659 C C . ASN A 1 461 ? 32.471 -0.906 -39.159 1.00 89.62 461 ASN A C 1
ATOM 3661 O O . ASN A 1 461 ? 32.188 -0.307 -40.202 1.00 89.62 461 ASN A O 1
ATOM 3665 N N . ALA A 1 462 ? 32.436 -0.322 -37.967 1.00 90.75 462 ALA A N 1
ATOM 3666 C CA . ALA A 1 462 ? 32.231 1.097 -37.766 1.00 90.75 462 ALA A CA 1
ATOM 3667 C C . ALA A 1 462 ? 33.417 1.894 -38.315 1.00 90.75 462 ALA A C 1
ATOM 3669 O O . ALA A 1 462 ? 34.581 1.571 -38.081 1.00 90.75 462 ALA A O 1
ATOM 3670 N N . VAL A 1 463 ? 33.095 2.971 -39.014 1.00 90.50 463 VAL A N 1
ATOM 3671 C CA . VAL A 1 463 ? 34.014 3.999 -39.493 1.00 90.50 463 VAL A CA 1
ATOM 3672 C C . VAL A 1 463 ? 33.753 5.297 -38.729 1.00 90.50 463 VAL A C 1
ATOM 3674 O O . VAL A 1 463 ? 32.878 5.382 -37.864 1.00 90.50 463 VAL A O 1
ATOM 3677 N N . LYS A 1 464 ? 34.507 6.346 -39.047 1.00 91.25 464 LYS A N 1
ATOM 3678 C CA . LYS A 1 464 ? 34.259 7.672 -38.487 1.00 91.25 464 LYS A CA 1
ATOM 3679 C C . LYS A 1 464 ? 32.799 8.127 -38.684 1.00 91.25 464 LYS A C 1
ATOM 3681 O O . LYS A 1 464 ? 32.270 8.106 -39.796 1.00 91.25 464 LYS A O 1
ATOM 3686 N N . ASP A 1 465 ? 32.198 8.597 -37.591 1.00 90.75 465 ASP A N 1
ATOM 3687 C CA . ASP A 1 465 ? 30.801 9.042 -37.468 1.00 90.75 465 ASP A CA 1
ATOM 3688 C C . ASP A 1 465 ? 29.748 7.962 -37.786 1.00 90.75 465 ASP A C 1
ATOM 3690 O O . ASP A 1 465 ? 28.623 8.291 -38.169 1.00 90.75 465 ASP A O 1
ATOM 3694 N N . SER A 1 466 ? 30.090 6.678 -37.633 1.00 91.50 466 SER A N 1
ATOM 3695 C CA . SER A 1 466 ? 29.095 5.608 -37.679 1.00 91.50 466 SER A CA 1
ATOM 3696 C C . SER A 1 466 ? 28.041 5.780 -36.595 1.00 91.50 466 SER A C 1
ATOM 3698 O O . SER A 1 466 ? 28.362 6.053 -35.433 1.00 91.50 466 SER A O 1
ATOM 3700 N N . THR A 1 467 ? 26.784 5.541 -36.959 1.00 90.81 467 THR A N 1
ATOM 3701 C CA . THR A 1 467 ? 25.684 5.475 -35.996 1.00 90.81 467 THR A CA 1
ATOM 3702 C C . THR A 1 467 ? 24.892 4.185 -36.140 1.00 90.81 467 THR A C 1
ATOM 3704 O O . THR A 1 467 ? 24.870 3.559 -37.200 1.00 90.81 467 THR A O 1
ATOM 3707 N N . LEU A 1 468 ? 24.261 3.772 -35.045 1.00 89.44 468 LEU A N 1
ATOM 3708 C CA . LEU A 1 468 ? 23.394 2.606 -34.976 1.00 89.44 468 LEU A CA 1
ATOM 3709 C C . LEU A 1 468 ? 22.019 3.027 -34.465 1.00 89.44 468 LEU A C 1
ATOM 3711 O O . LEU A 1 468 ? 21.903 3.634 -33.399 1.00 89.44 468 LEU A O 1
ATOM 3715 N N . GLU A 1 469 ? 20.984 2.662 -35.211 1.00 90.56 469 GLU A N 1
ATOM 3716 C CA . GLU A 1 469 ? 19.586 2.892 -34.864 1.00 90.56 469 GLU A CA 1
ATOM 3717 C C . GLU A 1 469 ? 18.872 1.560 -34.692 1.00 90.56 469 GLU A C 1
ATOM 3719 O O . GLU A 1 469 ? 18.971 0.678 -35.542 1.00 90.56 469 GLU A O 1
ATOM 3724 N N . TRP A 1 470 ? 18.119 1.416 -33.607 1.00 89.88 470 TRP A N 1
ATOM 3725 C CA . TRP A 1 470 ? 17.266 0.252 -33.400 1.00 89.88 470 TRP A CA 1
ATOM 3726 C C . TRP A 1 470 ? 15.798 0.641 -33.500 1.00 89.88 470 TRP A C 1
ATOM 3728 O O . TRP A 1 470 ? 15.379 1.688 -33.008 1.00 89.88 470 TRP A O 1
ATOM 3738 N N . SER A 1 471 ? 14.994 -0.232 -34.097 1.00 90.69 471 SER A N 1
ATOM 3739 C CA . SER A 1 471 ? 13.542 -0.072 -34.172 1.00 90.69 471 SER A CA 1
ATOM 3740 C C . SER A 1 471 ? 12.832 -1.422 -34.140 1.00 90.69 471 SER A C 1
ATOM 3742 O O . SER A 1 471 ? 13.421 -2.443 -34.476 1.00 90.69 471 SER A O 1
ATOM 3744 N N . PHE A 1 472 ? 11.559 -1.441 -33.750 1.00 90.62 472 PHE A N 1
ATOM 3745 C CA . PHE A 1 472 ? 10.704 -2.618 -33.918 1.00 90.62 472 PHE A CA 1
ATOM 3746 C C . PHE A 1 472 ? 10.048 -2.620 -35.301 1.00 90.62 472 PHE A C 1
ATOM 3748 O O . PHE A 1 472 ? 9.695 -1.557 -35.824 1.00 90.62 472 PHE A O 1
ATOM 3755 N N . ASP A 1 473 ? 9.823 -3.807 -35.867 1.00 88.50 473 ASP A N 1
ATOM 3756 C CA . ASP A 1 473 ? 8.982 -3.979 -37.048 1.00 88.50 473 ASP A CA 1
ATOM 3757 C C . ASP A 1 473 ? 7.547 -3.533 -36.737 1.00 88.50 473 ASP A C 1
ATOM 3759 O O . ASP A 1 473 ? 6.780 -4.223 -36.064 1.00 88.50 473 ASP A O 1
ATOM 3763 N N . LYS A 1 474 ? 7.166 -2.370 -37.271 1.00 85.88 474 LYS A N 1
ATOM 3764 C CA . LYS A 1 474 ? 5.843 -1.765 -37.064 1.00 85.88 474 LYS A CA 1
ATOM 3765 C C . LYS A 1 474 ? 4.702 -2.571 -37.692 1.00 85.88 474 LYS A C 1
ATOM 3767 O O . LYS A 1 474 ? 3.544 -2.324 -37.363 1.00 85.88 474 LYS A O 1
ATOM 3772 N N . SER A 1 475 ? 5.000 -3.495 -38.609 1.00 87.12 475 SER A N 1
ATOM 3773 C CA . SER A 1 475 ? 4.000 -4.375 -39.223 1.00 87.12 475 SER A CA 1
ATOM 3774 C C . SER A 1 475 ? 3.593 -5.534 -38.305 1.00 87.12 475 SER A C 1
ATOM 3776 O O . SER A 1 475 ? 2.529 -6.135 -38.482 1.00 87.12 475 SER A O 1
ATOM 3778 N N . ARG A 1 476 ? 4.413 -5.830 -37.291 1.00 87.31 476 ARG A N 1
ATOM 3779 C CA . ARG A 1 476 ? 4.192 -6.884 -36.305 1.00 87.31 476 ARG A CA 1
ATOM 3780 C C . ARG A 1 476 ? 3.775 -6.272 -34.972 1.00 87.31 476 ARG A C 1
ATOM 3782 O O . ARG A 1 476 ? 4.168 -5.168 -34.608 1.00 87.31 476 ARG A O 1
ATOM 3789 N N . LYS A 1 477 ? 2.932 -6.995 -34.237 1.00 88.56 477 LYS A N 1
ATOM 3790 C CA . LYS A 1 477 ? 2.437 -6.561 -32.927 1.00 88.56 477 LYS A CA 1
ATOM 3791 C C . LYS A 1 477 ? 3.206 -7.256 -31.817 1.00 88.56 477 LYS A C 1
ATOM 3793 O O . LYS A 1 477 ? 3.638 -8.394 -31.979 1.00 88.56 477 LYS A O 1
ATOM 3798 N N . TRP A 1 478 ? 3.303 -6.575 -30.683 1.00 92.38 478 TRP A N 1
ATOM 3799 C CA . TRP A 1 478 ? 3.669 -7.198 -29.421 1.00 92.38 478 TRP A CA 1
ATOM 3800 C C . TRP A 1 478 ? 2.636 -8.268 -29.062 1.00 92.38 478 TRP A C 1
ATOM 3802 O O . TRP A 1 478 ? 1.436 -8.068 -29.272 1.00 92.38 478 TRP A O 1
ATOM 3812 N N . PHE A 1 479 ? 3.099 -9.395 -28.529 1.00 91.06 479 PHE A N 1
ATOM 3813 C CA . PHE A 1 479 ? 2.240 -10.510 -28.145 1.00 91.06 479 PHE A CA 1
ATOM 3814 C C . PHE A 1 479 ? 2.345 -10.769 -26.642 1.00 91.06 479 PHE A C 1
ATOM 3816 O O . PHE A 1 479 ? 3.435 -10.729 -26.074 1.00 91.06 479 PHE A O 1
ATOM 3823 N N . LEU A 1 480 ? 1.202 -11.013 -26.005 1.00 92.88 480 LEU A N 1
ATOM 3824 C CA . LEU A 1 480 ? 1.098 -11.441 -24.612 1.00 92.88 480 LEU A CA 1
ATOM 3825 C C . LEU A 1 480 ? 0.724 -12.926 -24.622 1.00 92.88 480 LEU A C 1
ATOM 3827 O O . LEU A 1 480 ? -0.305 -13.264 -25.208 1.00 92.88 480 LEU A O 1
ATOM 3831 N N . LEU A 1 481 ? 1.571 -13.778 -24.036 1.00 89.06 481 LEU A N 1
ATOM 3832 C CA . LEU A 1 481 ? 1.341 -15.227 -23.942 1.00 89.06 481 LEU A CA 1
ATOM 3833 C C . LEU A 1 481 ? 0.255 -15.593 -22.925 1.00 89.06 481 LEU A C 1
ATOM 3835 O O . LEU A 1 481 ? 0.177 -14.926 -21.863 1.00 89.06 481 LEU A O 1
#

Organism: NCBI:txid173990

Radius of gyration: 46.28 Å; chains: 1; bounding box: 118×68×120 Å

Foldseek 3Di:
DPQKDKAFLADQDPPFQNHDPPDDNCRRPDPLRIDIDGPVVRVVCRVCSPVNDSVNRSVVRVVVVVVVVVCVPPDDDDPVRVVLVVLQVVLVVLLLVPAPDPPDDPVNVVSQVSNQVSLCVQPVQWRKHFPDGHNPDTDIDIDGPPPHDDDKDKDFADDVQVVQVVCCQAAVDKDKAFQQGIDIDDTSSRVPPPGRHDIDIRGFDWDWWKKWKWKAFPVVRDIQTLWIDTWTWGHHDFWIWTWDATQQRQKTKIKTAGPPPGIDIDIDGDPVSQAQPFLLPRGSLVSLVVVLVVCVVRVRIWTWMWIADPNDTPIDTCVVPVVPVVNVVSNVVSVLSVLLSLVQVLDPVGDGQNADDADPVLSVVSVVSSDQSVKDKAWDDFFAWPDKDFDDPPCVVVVVVQQPAFADKDKDKDQWDPFFRQSNNWRKIFAIKIKIKHGWHKDWDADCDDPRHPTIMIIITDHPRIIIIMYGDPVDGMDTD

Secondary structure (DSSP, 8-state):
--S-EEEESS-SSTTSTT--TT--HHHHHSGGGEEEE-HHHHHHHHH-TTTS-HHHHHHHHHHHHHHHHTTTTS----HHHHHHHHHHHHHHHHHHH--S-----HHHHHHHHHHHHHHHTT-TTEEEEEEEE-SS-EEEEEEEPTT-----EEEE-SHHHHHHHHHHHHH---EEEETTTEEEES-HHHHTSPTT-SEEEE---PEEEEEEEEEE-TTT--EEEEEEEEEEEEE-SSEEEEEEEEGGGTEEEEEEEETTTEEEEEEEE-SGGGTTSBGGG-TTHHHHHHHHHHHHH-TTPEEEEEEEETTEEEEEEGGGTT-HHHHHHHHHHHHHHHHHHHHHTTSTT--B-------HHHHHHHHHHHHHHH--EEE--TT-EEEEEEPPTTGGGGHHHH--TTSSEEEEEEPPPSS-EESSS-EEEPPPEEEEEEEEEEEEEE-SSSTTTT-EEEEEEEEEEEEEEEEE-TTS--EE-